Protein AF-A0A218U7R8-F1 (afdb_monomer)

Foldseek 3Di:
DVVVVVVVVVVVVVPDDDPPPLVFADPLRVVVVPVPDDLVVLVVSLVVCQVVQLVLLCLVQQLNAEAPEEAEAASHEQPGDQCSLLNYAEYAAAYHAESAQHAEHNNQNHAEQAHPYADVRAARYAHYHQHRPVDPGGYAYDNPQNHQAYNGGAHYHDHRVRHQDDDCDAPPPGRDFRDPRHHPPDDDDPRPRQAPDDPCAPSEFCHHDPQRHDDPQAPSYAVGNAQLRHSAGPAADEPSGHDNDFDFQWDQDPVVRDTDGDPRQFADDPRYTHPAADLLFEDERRYTHLAEDLQWDFDADPSGTYTDGDPDHDQDEAEEAPDPDPHNAAAQVCLVSLANHQEYRAEHEHHPCRQCHDVVVPTHHHDLVSLLSLLNYAEYSAAYAAAEHDQPDQEPLSQLNHAEQSNPYAPRSFARYHHEQYARHQEHNNNNHQAYEGTEHYHAHHANHDDPVVDPVVRRYPDPDDYHHDHYHDHVNNVPDDDWEDDPNDTDDDDPVDDDDPPDDDHDDDPPVPPPPDDDDDDDDDDDDD

Mean predicted aligned error: 15.22 Å

Secondary structure (DSSP, 8-state):
-HHHHHHHHHHHHTTS-TTSSGGGS-HHHHHHHHTTS-HHHHHHHHHHHHHHHHHHHHHHHTT-SEESS-EEEES--TT---GGGGG--EESS-EEEES---SB---TT--EE--SS-BTTTEEEEEE--B-TTSS-B--B---TT--EE-SSEEEEE--TT--B-----GGG-S------B-TTS-------S----TTSSS-BSSSSTT-BPPTTEEEEESSSSTTSEEEESSEEETTEEESSPPPSEEEETTTTEEEE-TT--EEETTEEESS--TTSEEETTEEESS--TTEEEEEETTEEEEEE-SSSPP-EEE-BSTTSS-SS--TTTGGGGTT-SEEESBEEE-HHHHS-BGGGTBPPP-GGGGGGGGG--EESS-EEES---TT--S-GGGTT--EE--SS-BTTTEEEEEE--SS------TT--EE-SSEEEEE--TT---GGGS-HHHHBSS-PPEEEESSS-HHHHTTS---EEETTEEE--STT---STTS------TTSSTTS--S----------

InterPro domains:
  IPR000494 Receptor L-domain [PF01030] (63-169)
  IPR000494 Receptor L-domain [PF01030] (340-459)
  IPR006211 Furin-like cysteine-rich domain [PF00757] (190-319)
  IPR006212 Furin-like repeat [SM00261] (210-252)
  IPR006212 Furin-like repeat [cd00064] (213-253)
  IPR009030 Growth factor receptor cysteine-rich domain superfamily [SSF57184] (183-315)
  IPR036941 Receptor L-domain superfamily [G3DSA:3.80.20.20] (44-203)
  IPR036941 Receptor L-domain superfamily [G3DSA:3.80.20.20] (315-479)
  IPR047113 Proliferation-associated protein 2G4/ARX1 [PTHR10804] (138-508)

Structure (mmCIF, N/CA/C/O backbone):
data_AF-A0A218U7R8-F1
#
_entry.id   AF-A0A218U7R8-F1
#
loop_
_atom_site.group_PDB
_atom_site.id
_atom_site.type_symbol
_atom_site.label_atom_id
_atom_site.label_alt_id
_atom_site.label_comp_id
_atom_site.label_asym_id
_atom_site.label_entity_id
_atom_site.label_seq_id
_atom_site.pdbx_PDB_ins_code
_atom_site.Cartn_x
_atom_site.Cartn_y
_atom_site.Cartn_z
_atom_site.occupancy
_atom_site.B_iso_or_equiv
_atom_site.auth_seq_id
_atom_site.auth_comp_id
_atom_site.auth_asym_id
_atom_site.auth_atom_id
_atom_site.pdbx_PDB_model_num
ATOM 1 N N . MET A 1 1 ? 28.233 23.460 21.562 1.00 28.41 1 MET A N 1
ATOM 2 C CA . MET A 1 1 ? 27.127 23.455 22.549 1.00 28.41 1 MET A CA 1
ATOM 3 C C . MET A 1 1 ? 26.125 22.316 22.324 1.00 28.41 1 MET A C 1
ATOM 5 O O . MET A 1 1 ? 25.733 21.719 23.308 1.00 28.41 1 MET A O 1
ATOM 9 N N . ALA A 1 2 ? 25.787 21.929 21.083 1.00 29.02 2 ALA A N 1
ATOM 10 C CA . ALA A 1 2 ? 24.915 20.772 20.791 1.00 29.02 2 ALA A CA 1
ATOM 11 C C . ALA A 1 2 ? 25.568 19.374 20.964 1.00 29.02 2 ALA A C 1
ATOM 13 O O . ALA A 1 2 ? 24.870 18.371 21.038 1.00 29.02 2 ALA A O 1
ATOM 14 N N . LEU A 1 3 ? 26.904 19.296 21.048 1.00 24.17 3 LEU A N 1
ATOM 15 C CA . LEU A 1 3 ? 27.635 18.028 21.206 1.00 24.17 3 LEU A CA 1
ATOM 16 C C . LEU A 1 3 ? 27.718 17.547 22.669 1.00 24.17 3 LEU A C 1
ATOM 18 O O . LEU A 1 3 ? 27.860 16.358 22.921 1.00 24.17 3 LEU A O 1
ATOM 22 N N . VAL A 1 4 ? 27.616 18.467 23.637 1.00 24.92 4 VAL A N 1
ATOM 23 C CA . VAL A 1 4 ? 27.762 18.162 25.075 1.00 24.92 4 VAL A CA 1
ATOM 24 C C . VAL A 1 4 ? 26.447 17.632 25.663 1.00 24.92 4 VAL A C 1
ATOM 26 O O . VAL A 1 4 ? 26.456 16.804 26.567 1.00 24.92 4 VAL A O 1
ATOM 29 N N . THR A 1 5 ? 25.305 18.013 25.088 1.00 29.33 5 THR A N 1
ATOM 30 C CA . THR A 1 5 ? 23.970 17.542 25.490 1.00 29.33 5 THR A CA 1
ATOM 31 C C . THR A 1 5 ? 23.652 16.123 25.005 1.00 29.33 5 THR A C 1
ATOM 33 O O . THR A 1 5 ? 22.882 15.423 25.658 1.00 29.33 5 THR A O 1
ATOM 36 N N . LEU A 1 6 ? 24.288 15.649 23.923 1.00 29.16 6 LEU A N 1
ATOM 37 C CA . LEU A 1 6 ? 24.139 14.267 23.440 1.00 29.16 6 LEU A CA 1
ATOM 38 C C . LEU A 1 6 ? 24.766 13.248 24.414 1.00 29.16 6 LEU A C 1
ATOM 40 O O . LEU A 1 6 ? 24.244 12.151 24.595 1.00 29.16 6 LEU A O 1
ATOM 44 N N . VAL A 1 7 ? 25.850 13.637 25.095 1.00 27.05 7 VAL A N 1
ATOM 45 C CA . VAL A 1 7 ? 26.549 12.799 26.086 1.00 27.05 7 VAL A CA 1
ATOM 46 C C . VAL A 1 7 ? 25.705 12.602 27.355 1.00 27.05 7 VAL A C 1
ATOM 48 O O . VAL A 1 7 ? 25.739 11.531 27.956 1.00 27.05 7 VAL A O 1
ATOM 51 N N . ALA A 1 8 ? 24.870 13.581 27.722 1.00 25.38 8 ALA A N 1
ATOM 52 C CA . ALA A 1 8 ? 23.974 13.473 28.876 1.00 25.38 8 ALA A CA 1
ATOM 53 C C . ALA A 1 8 ? 22.830 12.460 28.656 1.00 25.38 8 ALA A C 1
ATOM 55 O O . ALA A 1 8 ? 22.421 11.780 29.596 1.00 25.38 8 ALA A O 1
ATOM 56 N N . ILE A 1 9 ? 22.363 12.292 27.411 1.00 32.81 9 ILE A N 1
ATOM 57 C CA . ILE A 1 9 ? 21.369 11.264 27.050 1.00 32.81 9 ILE A CA 1
ATOM 58 C C . ILE A 1 9 ? 21.999 9.864 27.114 1.00 32.81 9 ILE A C 1
ATOM 60 O O . ILE A 1 9 ? 21.380 8.932 27.623 1.00 32.81 9 ILE A O 1
ATOM 64 N N . VAL A 1 10 ? 23.259 9.717 26.686 1.00 31.06 10 VAL A N 1
ATOM 65 C CA . VAL A 1 10 ? 23.996 8.441 26.769 1.00 31.06 10 VAL A CA 1
ATOM 66 C C . VAL A 1 10 ? 24.215 8.003 28.226 1.00 31.06 10 VAL A C 1
ATOM 68 O O . VAL A 1 10 ? 24.141 6.811 28.516 1.00 31.06 10 VAL A O 1
ATOM 71 N N . ALA A 1 11 ? 24.401 8.944 29.158 1.00 25.91 11 ALA A N 1
ATOM 72 C CA . ALA A 1 11 ? 24.566 8.631 30.579 1.00 25.91 11 ALA A CA 1
ATOM 73 C C . ALA A 1 11 ? 23.261 8.184 31.274 1.00 25.91 11 ALA A C 1
ATOM 75 O O . ALA A 1 11 ? 23.315 7.369 32.193 1.00 25.91 11 ALA A O 1
ATOM 76 N N . LEU A 1 12 ? 22.087 8.656 30.830 1.00 28.52 12 LEU A N 1
ATOM 77 C CA . LEU A 1 12 ? 20.796 8.276 31.430 1.00 28.52 12 LEU A CA 1
ATOM 78 C C . LEU A 1 12 ? 20.218 6.962 30.876 1.00 28.52 12 LEU A C 1
ATOM 80 O O . LEU A 1 12 ? 19.482 6.266 31.575 1.00 28.52 12 LEU A O 1
ATOM 84 N N . VAL A 1 13 ? 20.575 6.584 29.645 1.00 33.19 13 VAL A N 1
ATOM 85 C CA . VAL A 1 13 ? 20.113 5.335 29.004 1.00 33.19 13 VAL A CA 1
ATOM 86 C C . VAL A 1 13 ? 20.808 4.088 29.581 1.00 33.19 13 VAL A C 1
ATOM 88 O O . VAL A 1 13 ? 20.312 2.976 29.423 1.00 33.19 13 VAL A O 1
ATOM 91 N N . ALA A 1 14 ? 21.902 4.251 30.332 1.00 29.95 14 ALA A N 1
ATOM 92 C CA . ALA A 1 14 ? 22.650 3.145 30.931 1.00 29.95 14 ALA A CA 1
ATOM 93 C C . ALA A 1 14 ? 21.928 2.411 32.088 1.00 29.95 14 ALA A C 1
ATOM 95 O O . ALA A 1 14 ? 22.425 1.382 32.538 1.00 29.95 14 ALA A O 1
ATOM 96 N N . VAL A 1 15 ? 20.775 2.897 32.579 1.00 30.59 15 VAL A N 1
ATOM 97 C CA . VAL A 1 15 ? 20.162 2.385 33.829 1.00 30.59 15 VAL A CA 1
ATOM 98 C C . VAL A 1 15 ? 18.805 1.682 33.642 1.00 30.59 15 VAL A C 1
ATOM 100 O O . VAL A 1 15 ? 18.297 1.089 34.590 1.00 30.59 15 VAL A O 1
ATOM 103 N N . VAL A 1 16 ? 18.214 1.633 32.442 1.00 28.81 16 VAL A N 1
ATOM 104 C CA . VAL A 1 16 ? 16.897 0.982 32.260 1.00 28.81 16 VAL A CA 1
ATOM 105 C C . VAL A 1 16 ? 16.984 -0.210 31.307 1.00 28.81 16 VAL A C 1
ATOM 107 O O . VAL A 1 16 ? 17.427 -0.092 30.170 1.00 28.81 16 VAL A O 1
ATOM 110 N N . ALA A 1 17 ? 16.565 -1.375 31.810 1.00 28.08 17 ALA A N 1
ATOM 111 C CA . ALA A 1 17 ? 16.658 -2.690 31.179 1.00 28.08 17 ALA A CA 1
ATOM 112 C C . ALA A 1 17 ? 16.299 -2.703 29.668 1.00 28.08 17 ALA A C 1
ATOM 114 O O . ALA A 1 17 ? 15.251 -2.186 29.272 1.00 28.08 17 ALA A O 1
ATOM 115 N N . PRO A 1 18 ? 17.103 -3.370 28.813 1.00 34.41 18 PRO A N 1
ATOM 116 C CA . PRO A 1 18 ? 17.096 -3.159 27.359 1.00 34.41 18 PRO A CA 1
ATOM 117 C C . PRO A 1 18 ? 15.934 -3.824 26.596 1.00 34.41 18 PRO A C 1
ATOM 119 O O . PRO A 1 18 ? 15.852 -3.716 25.377 1.00 34.41 18 PRO A O 1
ATOM 122 N N . VAL A 1 19 ? 15.014 -4.515 27.271 1.00 31.47 19 VAL A N 1
ATOM 123 C CA . VAL A 1 19 ? 14.038 -5.397 26.602 1.00 31.47 19 VAL A CA 1
ATOM 124 C C . VAL A 1 19 ? 12.761 -4.659 26.159 1.00 31.47 19 VAL A C 1
ATOM 126 O O . VAL A 1 19 ? 12.052 -5.121 25.269 1.00 31.47 19 VAL A O 1
ATOM 129 N N . ALA A 1 20 ? 12.453 -3.484 26.720 1.00 27.33 20 ALA A N 1
ATOM 130 C CA . ALA A 1 20 ? 11.138 -2.860 26.521 1.00 27.33 20 ALA A CA 1
ATOM 131 C C . ALA A 1 20 ? 11.057 -1.811 25.392 1.00 27.33 20 ALA A C 1
ATOM 133 O O . ALA A 1 20 ? 9.957 -1.588 24.875 1.00 27.33 20 ALA A O 1
ATOM 134 N N . LEU A 1 21 ? 12.174 -1.199 24.977 1.00 31.30 21 LEU A N 1
ATOM 135 C CA . LEU A 1 21 ? 12.155 0.004 24.126 1.00 31.30 21 LEU A CA 1
ATOM 136 C C . LEU A 1 21 ? 12.174 -0.278 22.610 1.00 31.30 21 LEU A C 1
ATOM 138 O O . LEU A 1 21 ? 11.690 0.526 21.821 1.00 31.30 21 LEU A O 1
ATOM 142 N N . VAL A 1 22 ? 12.676 -1.440 22.183 1.00 34.38 22 VAL A N 1
ATOM 143 C CA . VAL A 1 22 ? 13.014 -1.691 20.765 1.00 34.38 22 VAL A CA 1
ATOM 144 C C . VAL A 1 22 ? 11.792 -1.995 19.879 1.00 34.38 22 VAL A C 1
ATOM 146 O O . VAL A 1 22 ? 11.849 -1.833 18.666 1.00 34.38 22 VAL A O 1
ATOM 149 N N . ALA A 1 23 ? 10.643 -2.355 20.461 1.00 32.03 23 ALA A N 1
ATOM 150 C CA . ALA A 1 23 ? 9.423 -2.638 19.690 1.00 32.03 23 ALA A CA 1
ATOM 151 C C . ALA A 1 23 ? 8.603 -1.386 19.297 1.00 32.03 23 ALA A C 1
ATOM 153 O O . ALA A 1 23 ? 7.633 -1.521 18.558 1.00 32.03 23 ALA A O 1
ATOM 154 N N . MET A 1 24 ? 8.962 -0.198 19.802 1.00 33.69 24 MET A N 1
ATOM 155 C CA . MET A 1 24 ? 8.173 1.045 19.673 1.00 33.69 24 MET A CA 1
ATOM 156 C C . MET A 1 24 ? 8.685 1.995 18.575 1.00 33.69 24 MET A C 1
ATOM 158 O O . MET A 1 24 ? 8.105 3.054 18.350 1.00 33.69 24 MET A O 1
ATOM 162 N N . VAL A 1 25 ? 9.795 1.660 17.913 1.00 33.62 25 VAL A N 1
ATOM 163 C CA . VAL A 1 25 ? 10.470 2.553 16.964 1.00 33.62 25 VAL A CA 1
ATOM 164 C C . VAL A 1 25 ? 10.178 2.062 15.546 1.00 33.62 25 VAL A C 1
ATOM 166 O O . VAL A 1 25 ? 10.531 0.939 15.190 1.00 33.62 25 VAL A O 1
ATOM 169 N N . ALA A 1 26 ? 9.497 2.881 14.740 1.00 34.12 26 ALA A N 1
ATOM 170 C CA . ALA A 1 26 ? 9.313 2.610 13.316 1.00 34.12 26 ALA A CA 1
ATOM 171 C C . ALA A 1 26 ? 10.685 2.405 12.630 1.00 34.12 26 ALA A C 1
ATOM 173 O O . ALA A 1 26 ? 11.670 3.012 13.059 1.00 34.12 26 ALA A O 1
ATOM 174 N N . PRO A 1 27 ? 10.783 1.617 11.542 1.00 38.62 27 PRO A N 1
ATOM 175 C CA . PRO A 1 27 ? 12.051 1.405 10.830 1.00 38.62 27 PRO A CA 1
ATOM 176 C C . PRO A 1 27 ? 12.749 2.729 10.472 1.00 38.62 27 PRO A C 1
ATOM 178 O O . PRO A 1 27 ? 13.964 2.858 10.601 1.00 38.62 27 PRO A O 1
ATOM 181 N N . VAL A 1 28 ? 11.948 3.745 10.129 1.00 35.50 28 VAL A N 1
ATOM 182 C CA . VAL A 1 28 ? 12.368 5.112 9.790 1.00 35.50 28 VAL A CA 1
ATOM 183 C C . VAL A 1 28 ? 13.050 5.831 10.962 1.00 35.50 28 VAL A C 1
ATOM 185 O O . VAL A 1 28 ? 14.086 6.467 10.779 1.00 35.50 28 VAL A O 1
ATOM 188 N N . THR A 1 29 ? 12.516 5.720 12.183 1.00 34.72 29 THR A N 1
ATOM 189 C CA . THR A 1 29 ? 13.127 6.330 13.374 1.00 34.72 29 THR A CA 1
ATOM 190 C C . THR A 1 29 ? 14.331 5.537 13.873 1.00 34.72 29 THR A C 1
ATOM 192 O O . THR A 1 29 ? 15.239 6.130 14.451 1.00 34.72 29 THR A O 1
ATOM 195 N N . LEU A 1 30 ? 14.399 4.232 13.590 1.00 40.81 30 LEU A N 1
ATOM 196 C CA . LEU A 1 30 ? 15.534 3.387 13.953 1.00 40.81 30 LEU A CA 1
ATOM 197 C C . LEU A 1 30 ? 16.780 3.720 13.116 1.00 40.81 30 LEU A C 1
ATOM 199 O O . LEU A 1 30 ? 17.862 3.847 13.677 1.00 40.81 30 LEU A O 1
ATOM 203 N N . VAL A 1 31 ? 16.637 3.946 11.803 1.00 36.75 31 VAL A N 1
ATOM 204 C CA . VAL A 1 31 ? 17.764 4.336 10.929 1.00 36.75 31 VAL A CA 1
ATOM 205 C C . VAL A 1 31 ? 18.357 5.691 11.341 1.00 36.75 31 VAL A C 1
ATOM 207 O O . VAL A 1 31 ? 19.580 5.829 11.409 1.00 36.75 31 VAL A O 1
ATOM 210 N N . ALA A 1 32 ? 17.507 6.662 11.692 1.00 33.00 32 ALA A N 1
ATOM 211 C CA . ALA A 1 32 ? 17.936 7.975 12.174 1.00 33.00 32 ALA A CA 1
ATOM 212 C C . ALA A 1 32 ? 18.574 7.925 13.576 1.00 33.00 32 ALA A C 1
ATOM 214 O O . ALA A 1 32 ? 19.590 8.583 13.801 1.00 33.00 32 ALA A O 1
ATOM 215 N N . LEU A 1 33 ? 18.028 7.124 14.505 1.00 36.53 33 LEU A N 1
ATOM 216 C CA . LEU A 1 33 ? 18.613 6.943 15.842 1.00 36.53 33 LEU A CA 1
ATOM 217 C C . LEU A 1 33 ? 20.013 6.335 15.757 1.00 36.53 33 LEU A C 1
ATOM 219 O O . LEU A 1 33 ? 20.919 6.753 16.467 1.00 36.53 33 LEU A O 1
ATOM 223 N N . VAL A 1 34 ? 20.185 5.336 14.897 1.00 39.12 34 VAL A N 1
ATOM 224 C CA . VAL A 1 34 ? 21.360 4.467 14.867 1.00 39.12 34 VAL A CA 1
ATOM 225 C C . VAL A 1 34 ? 22.578 5.107 14.189 1.00 39.12 34 VAL A C 1
ATOM 227 O O . VAL A 1 34 ? 23.711 4.772 14.536 1.00 39.12 34 VAL A O 1
ATOM 230 N N . ALA A 1 35 ? 22.386 6.086 13.300 1.00 33.72 35 ALA A N 1
ATOM 231 C CA . ALA A 1 35 ? 23.487 6.865 12.724 1.00 33.72 35 ALA A CA 1
ATOM 232 C C . ALA A 1 35 ? 24.314 7.639 13.781 1.00 33.72 35 ALA A C 1
ATOM 234 O O . ALA A 1 35 ? 25.419 8.088 13.477 1.00 33.72 35 ALA A O 1
ATOM 235 N N . ALA A 1 36 ? 23.803 7.761 15.014 1.00 33.06 36 ALA A N 1
ATOM 236 C CA . ALA A 1 36 ? 24.448 8.414 16.152 1.00 33.06 36 ALA A CA 1
ATOM 237 C C . ALA A 1 36 ? 24.990 7.438 17.226 1.00 33.06 36 ALA A C 1
ATOM 239 O O . ALA A 1 36 ? 25.420 7.884 18.290 1.00 33.06 36 ALA A O 1
ATOM 240 N N . VAL A 1 37 ? 24.963 6.119 16.990 1.00 37.09 37 VAL A N 1
ATOM 241 C CA . VAL A 1 37 ? 25.212 5.095 18.024 1.00 37.09 37 VAL A CA 1
ATOM 242 C C . VAL A 1 37 ? 26.555 4.386 17.815 1.00 37.09 37 VAL A C 1
ATOM 244 O O . VAL A 1 37 ? 26.944 4.066 16.694 1.00 37.09 37 VAL A O 1
ATOM 247 N N . ALA A 1 38 ? 27.277 4.128 18.911 1.00 37.72 38 ALA A N 1
ATOM 248 C CA . ALA A 1 38 ? 28.538 3.388 18.900 1.00 37.72 38 ALA A CA 1
ATOM 249 C C . ALA A 1 38 ? 28.373 1.964 18.304 1.00 37.72 38 ALA A C 1
ATOM 251 O O . ALA A 1 38 ? 27.324 1.336 18.461 1.00 37.72 38 ALA A O 1
ATOM 252 N N . PRO A 1 39 ? 29.409 1.396 17.659 1.00 36.69 39 PRO A N 1
ATOM 253 C CA . PRO A 1 39 ? 29.308 0.123 16.933 1.00 36.69 39 PRO A CA 1
ATOM 254 C C . PRO A 1 39 ? 28.874 -1.079 17.794 1.00 36.69 39 PRO A C 1
ATOM 256 O O . PRO A 1 39 ? 28.265 -2.012 17.280 1.00 36.69 39 PRO A O 1
ATOM 259 N N . VAL A 1 40 ? 29.125 -1.058 19.107 1.00 34.06 40 VAL A N 1
ATOM 260 C CA . VAL A 1 40 ? 28.752 -2.141 20.041 1.00 34.06 40 VAL A CA 1
ATOM 261 C C . VAL A 1 40 ? 27.238 -2.193 20.293 1.00 34.06 40 VAL A C 1
ATOM 263 O O . VAL A 1 40 ? 26.648 -3.271 20.356 1.00 34.06 40 VAL A O 1
ATOM 266 N N . THR A 1 41 ? 26.583 -1.037 20.389 1.00 35.94 41 THR A N 1
ATOM 267 C CA . THR A 1 41 ? 25.141 -0.923 20.645 1.00 35.94 41 THR A CA 1
ATOM 268 C C . THR A 1 41 ? 24.307 -1.231 19.400 1.00 35.94 41 THR A C 1
ATOM 270 O O . THR A 1 41 ? 23.222 -1.794 19.523 1.00 35.94 41 THR A O 1
ATOM 273 N N . LEU A 1 42 ? 24.843 -0.980 18.200 1.00 38.38 42 LEU A N 1
ATOM 274 C CA . LEU A 1 42 ? 24.255 -1.427 16.931 1.00 38.38 42 LEU A CA 1
ATOM 275 C C . LEU A 1 42 ? 24.150 -2.962 16.856 1.00 38.38 42 LEU A C 1
ATOM 277 O O . LEU A 1 42 ? 23.095 -3.505 16.534 1.00 38.38 42 LEU A O 1
ATOM 281 N N . VAL A 1 43 ? 25.239 -3.663 17.187 1.00 38.72 43 VAL A N 1
ATOM 282 C CA . VAL A 1 43 ? 25.335 -5.131 17.098 1.00 38.72 43 VAL A CA 1
ATOM 283 C C . VAL A 1 43 ? 24.358 -5.822 18.056 1.00 38.72 43 VAL A C 1
ATOM 285 O O . VAL A 1 43 ? 23.715 -6.799 17.677 1.00 38.72 43 VAL A O 1
ATOM 288 N N . ALA A 1 44 ? 24.184 -5.289 19.268 1.00 36.47 44 ALA A N 1
ATOM 289 C CA . ALA A 1 44 ? 23.230 -5.820 20.243 1.00 36.47 44 ALA A CA 1
ATOM 290 C C . ALA A 1 44 ? 21.761 -5.664 19.796 1.00 36.47 44 ALA A C 1
ATOM 292 O O . ALA A 1 44 ? 20.957 -6.576 19.995 1.00 36.47 44 ALA A O 1
ATOM 293 N N . VAL A 1 45 ? 21.409 -4.542 19.154 1.00 37.28 45 VAL A N 1
ATOM 294 C CA . VAL A 1 45 ? 20.053 -4.301 18.624 1.00 37.28 45 VAL A CA 1
ATOM 295 C C . VAL A 1 45 ? 19.753 -5.217 17.434 1.00 37.28 45 VAL A C 1
ATOM 297 O O . VAL A 1 45 ? 18.674 -5.808 17.382 1.00 37.28 45 VAL A O 1
ATOM 300 N N . VAL A 1 46 ? 20.713 -5.403 16.517 1.00 38.81 46 VAL A N 1
ATOM 301 C CA . VAL A 1 46 ? 20.585 -6.348 15.392 1.00 38.81 46 VAL A CA 1
ATOM 302 C C . VAL A 1 46 ? 20.370 -7.771 15.919 1.00 38.81 46 VAL A C 1
ATOM 304 O O . VAL A 1 46 ? 19.416 -8.430 15.514 1.00 38.81 46 VAL A O 1
ATOM 307 N N . ALA A 1 47 ? 21.183 -8.228 16.877 1.00 44.09 47 ALA A N 1
ATOM 308 C CA . ALA A 1 47 ? 21.097 -9.586 17.420 1.00 44.09 47 ALA A CA 1
ATOM 309 C C . ALA A 1 47 ? 19.758 -9.890 18.127 1.00 44.09 47 ALA A C 1
ATOM 311 O O . ALA A 1 47 ? 19.256 -11.009 18.035 1.00 44.09 47 ALA A O 1
ATOM 312 N N . ALA A 1 48 ? 19.151 -8.906 18.800 1.00 43.38 48 ALA A N 1
ATOM 313 C CA . ALA A 1 48 ? 17.877 -9.085 19.503 1.00 43.38 48 ALA A CA 1
ATOM 314 C C . ALA A 1 48 ? 16.642 -9.059 18.574 1.00 43.38 48 ALA A C 1
ATOM 316 O O . ALA A 1 48 ? 15.623 -9.678 18.886 1.00 43.38 48 ALA A O 1
ATOM 317 N N . VAL A 1 49 ? 16.708 -8.348 17.441 1.00 47.84 49 VAL A N 1
ATOM 318 C CA . VAL A 1 49 ? 15.557 -8.109 16.541 1.00 47.84 49 VAL A CA 1
ATOM 319 C C . VAL A 1 49 ? 15.585 -8.996 15.289 1.00 47.84 49 VAL A C 1
ATOM 321 O O . VAL A 1 49 ? 14.520 -9.350 14.767 1.00 47.84 49 VAL A O 1
ATOM 324 N N . ALA A 1 50 ? 16.772 -9.403 14.827 1.00 52.47 50 ALA A N 1
ATOM 325 C CA . ALA A 1 50 ? 16.975 -10.107 13.558 1.00 52.47 50 ALA A CA 1
ATOM 326 C C . ALA A 1 50 ? 16.111 -11.372 13.364 1.00 52.47 50 ALA A C 1
ATOM 328 O O . ALA A 1 50 ? 15.497 -11.495 12.299 1.00 52.47 50 ALA A O 1
ATOM 329 N N . PRO A 1 51 ? 15.952 -12.283 14.352 1.00 56.75 51 PRO A N 1
ATOM 330 C CA . PRO A 1 51 ? 15.161 -13.502 14.148 1.00 56.75 51 PRO A CA 1
ATOM 331 C C . PRO A 1 51 ? 13.678 -13.203 13.890 1.00 56.75 51 PRO A C 1
ATOM 333 O O . PRO A 1 51 ? 13.035 -13.804 13.027 1.00 56.75 51 PRO A O 1
ATOM 336 N N . HIS A 1 52 ? 13.122 -12.230 14.615 1.00 61.56 52 HIS A N 1
ATOM 337 C CA . HIS A 1 52 ? 11.729 -11.825 14.456 1.00 61.56 52 HIS A CA 1
ATOM 338 C C . HIS A 1 52 ? 11.502 -11.020 13.172 1.00 61.56 52 HIS A C 1
ATOM 340 O O . HIS A 1 52 ? 10.417 -11.105 12.586 1.00 61.56 52 HIS A O 1
ATOM 346 N N . GLN A 1 53 ? 12.494 -10.244 12.737 1.00 64.94 53 GLN A N 1
ATOM 347 C CA . GLN A 1 53 ? 12.427 -9.476 11.497 1.00 64.94 53 GLN A CA 1
ATOM 348 C C . GLN A 1 53 ? 12.489 -10.383 10.263 1.00 64.94 53 GLN A C 1
ATOM 350 O O . GLN A 1 53 ? 11.676 -10.229 9.353 1.00 64.94 53 GLN A O 1
ATOM 355 N N . TYR A 1 54 ? 13.347 -11.405 10.271 1.00 76.69 54 TYR A N 1
ATOM 356 C CA . TYR A 1 54 ? 13.403 -12.397 9.198 1.00 76.69 54 TYR A CA 1
ATOM 357 C C . TYR A 1 54 ? 12.078 -13.154 9.019 1.00 76.69 54 TYR A C 1
ATOM 359 O O . TYR A 1 54 ? 11.535 -13.200 7.917 1.00 76.69 54 TYR A O 1
ATOM 367 N N . GLN A 1 55 ? 11.501 -13.686 10.105 1.00 73.00 55 GLN A N 1
ATOM 368 C CA . GLN A 1 55 ? 10.224 -14.419 10.049 1.00 73.00 55 GLN A CA 1
ATOM 369 C C . GLN A 1 55 ? 9.094 -13.583 9.436 1.00 73.00 55 GLN A C 1
ATOM 371 O O . GLN A 1 55 ? 8.205 -14.096 8.757 1.00 73.00 55 GLN A O 1
ATOM 376 N N . THR A 1 56 ? 9.134 -12.278 9.684 1.00 66.62 56 THR A N 1
ATOM 377 C CA . THR A 1 56 ? 8.190 -11.308 9.132 1.00 66.62 56 THR A CA 1
ATOM 378 C C . THR A 1 56 ? 8.384 -11.140 7.641 1.00 66.62 56 THR A C 1
ATOM 380 O O . THR A 1 56 ? 7.424 -11.270 6.885 1.00 66.62 56 THR A O 1
ATOM 383 N N . LEU A 1 57 ? 9.627 -10.886 7.234 1.00 77.19 57 LEU A N 1
ATOM 384 C CA . LEU A 1 57 ? 10.007 -10.713 5.842 1.00 77.19 57 LEU A CA 1
ATOM 385 C C . LEU A 1 57 ? 9.616 -11.946 5.018 1.00 77.19 57 LEU A C 1
ATOM 387 O O . LEU A 1 57 ? 8.921 -11.816 4.012 1.00 77.19 57 LEU A O 1
ATOM 391 N N . HIS A 1 58 ? 9.966 -13.136 5.510 1.00 83.00 58 HIS A N 1
ATOM 392 C CA . HIS A 1 58 ? 9.604 -14.409 4.894 1.00 83.00 58 HIS A CA 1
ATOM 393 C C . HIS A 1 58 ? 8.087 -14.545 4.757 1.00 83.00 58 HIS A C 1
ATOM 395 O O . HIS A 1 58 ? 7.572 -14.824 3.682 1.00 83.00 58 HIS A O 1
ATOM 401 N N . LYS A 1 59 ? 7.326 -14.299 5.824 1.00 71.75 59 LYS A N 1
ATOM 402 C CA . LYS A 1 59 ? 5.869 -14.461 5.784 1.00 71.75 59 LYS A CA 1
ATOM 403 C C . LYS A 1 59 ? 5.162 -13.489 4.836 1.00 71.75 59 LYS A C 1
ATOM 405 O O . LYS A 1 59 ? 4.120 -13.845 4.296 1.00 71.75 59 LYS A O 1
ATOM 410 N N . MET A 1 60 ? 5.689 -12.277 4.669 1.00 68.00 60 MET A N 1
ATOM 411 C CA . MET A 1 60 ? 5.085 -11.266 3.796 1.00 68.00 60 MET A CA 1
ATOM 412 C C . MET A 1 60 ? 5.404 -11.493 2.320 1.00 68.00 60 MET A C 1
ATOM 414 O O . MET A 1 60 ? 4.543 -11.243 1.481 1.00 68.00 60 MET A O 1
ATOM 418 N N . TYR A 1 61 ? 6.618 -11.948 2.004 1.00 83.25 61 TYR A N 1
ATOM 419 C CA . TYR A 1 61 ? 7.116 -11.976 0.626 1.00 83.25 61 TYR A CA 1
ATOM 420 C C . TYR A 1 61 ? 7.332 -13.377 0.053 1.00 83.25 61 TYR A C 1
ATOM 422 O O . TYR A 1 61 ? 7.730 -13.499 -1.103 1.00 83.25 61 TYR A O 1
ATOM 430 N N . ASN A 1 62 ? 7.067 -14.438 0.816 1.00 83.69 62 ASN A N 1
ATOM 431 C CA . ASN A 1 62 ? 7.131 -15.792 0.279 1.00 83.69 62 ASN A CA 1
ATOM 432 C C . ASN A 1 62 ? 6.112 -15.976 -0.860 1.00 83.69 62 ASN A C 1
ATOM 434 O O . ASN A 1 62 ? 4.924 -15.707 -0.677 1.00 83.69 62 ASN A O 1
ATOM 438 N N . ASN A 1 63 ? 6.585 -16.450 -2.017 1.00 83.81 63 ASN A N 1
ATOM 439 C CA . ASN A 1 63 ? 5.818 -16.582 -3.264 1.00 83.81 63 ASN A CA 1
ATOM 440 C C . ASN A 1 63 ? 5.169 -15.271 -3.753 1.00 83.81 63 ASN A C 1
ATOM 442 O O . ASN A 1 63 ? 4.066 -15.285 -4.302 1.00 83.81 63 ASN A O 1
ATOM 446 N N . CYS A 1 64 ? 5.837 -14.134 -3.548 1.00 84.94 64 CYS A N 1
ATOM 447 C CA . CYS A 1 64 ? 5.362 -12.826 -3.991 1.00 84.94 64 CYS A CA 1
ATOM 448 C C . CYS A 1 64 ? 6.067 -12.388 -5.283 1.00 84.94 64 CYS A C 1
ATOM 450 O O . CYS A 1 64 ? 7.282 -12.227 -5.301 1.00 84.94 64 CYS A O 1
ATOM 452 N N . GLU A 1 65 ? 5.309 -12.133 -6.355 1.00 86.06 65 GLU A N 1
ATOM 453 C CA . GLU A 1 65 ? 5.877 -11.605 -7.607 1.00 86.06 65 GLU A CA 1
ATOM 454 C C . GLU A 1 65 ? 5.888 -10.069 -7.673 1.00 86.06 65 GLU A C 1
ATOM 456 O O . GLU A 1 65 ? 6.805 -9.481 -8.250 1.00 86.06 65 GLU A O 1
ATOM 461 N N . ILE A 1 66 ? 4.880 -9.406 -7.093 1.00 85.12 66 ILE A N 1
ATOM 462 C CA . ILE A 1 66 ? 4.698 -7.947 -7.162 1.00 85.12 66 ILE A CA 1
ATOM 463 C C . ILE A 1 66 ? 4.477 -7.393 -5.756 1.00 85.12 66 ILE A C 1
ATOM 465 O O . ILE A 1 66 ? 3.467 -7.680 -5.112 1.00 85.12 66 ILE A O 1
ATOM 469 N N . VAL A 1 67 ? 5.391 -6.537 -5.303 1.00 86.06 67 VAL A N 1
ATOM 470 C CA . VAL A 1 67 ? 5.270 -5.836 -4.021 1.00 86.06 67 VAL A CA 1
ATOM 471 C C . VAL A 1 67 ? 4.492 -4.537 -4.223 1.00 86.06 67 VAL A C 1
ATOM 473 O O . VAL A 1 67 ? 5.018 -3.552 -4.745 1.00 86.06 67 VAL A O 1
ATOM 476 N N . MET A 1 68 ? 3.234 -4.529 -3.776 1.00 75.88 68 MET A N 1
ATOM 477 C CA . MET A 1 68 ? 2.362 -3.347 -3.767 1.00 75.88 68 MET A CA 1
ATOM 478 C C . MET A 1 68 ? 2.654 -2.441 -2.564 1.00 75.88 68 MET A C 1
ATOM 480 O O . MET A 1 68 ? 1.895 -2.382 -1.596 1.00 75.88 68 MET A O 1
ATOM 484 N N . GLY A 1 69 ? 3.781 -1.742 -2.621 1.00 79.00 69 GLY A N 1
ATOM 485 C CA . GLY A 1 69 ? 4.282 -0.885 -1.555 1.00 79.00 69 GLY A CA 1
ATOM 486 C C . GLY A 1 69 ? 5.802 -0.847 -1.569 1.00 79.00 69 GLY A C 1
ATOM 487 O O . GLY A 1 69 ? 6.414 -0.884 -2.635 1.00 79.00 69 GLY A O 1
ATOM 488 N N . ASN A 1 70 ? 6.396 -0.783 -0.382 1.00 80.31 70 ASN A N 1
ATOM 489 C CA . ASN A 1 70 ? 7.839 -0.669 -0.208 1.00 80.31 70 ASN A CA 1
ATOM 490 C C . ASN A 1 70 ? 8.431 -2.022 0.201 1.00 80.31 70 ASN A C 1
ATOM 492 O O . ASN A 1 70 ? 7.814 -2.758 0.972 1.00 80.31 70 ASN A O 1
ATOM 496 N N . LEU A 1 71 ? 9.632 -2.336 -0.286 1.00 86.69 71 LEU A N 1
ATOM 497 C CA . LEU A 1 71 ? 10.394 -3.514 0.128 1.00 86.69 71 LEU A CA 1
ATOM 498 C C . LEU A 1 71 ? 11.499 -3.086 1.097 1.00 86.69 71 LEU A C 1
ATOM 500 O O . LEU A 1 71 ? 12.495 -2.490 0.693 1.00 86.69 71 LEU A O 1
ATOM 504 N N . GLU A 1 72 ? 11.326 -3.399 2.378 1.00 84.62 72 GLU A N 1
ATOM 505 C CA . GLU A 1 72 ? 12.263 -3.015 3.437 1.00 84.62 72 GLU A CA 1
ATOM 506 C C . GLU A 1 72 ? 12.996 -4.242 3.985 1.00 84.62 72 GLU A C 1
ATOM 508 O O . GLU A 1 72 ? 12.411 -5.092 4.660 1.00 84.62 72 GLU A O 1
ATOM 513 N N . ILE A 1 73 ? 14.291 -4.331 3.691 1.00 85.81 73 ILE A N 1
ATOM 514 C CA . ILE A 1 73 ? 15.189 -5.395 4.134 1.00 85.81 73 ILE A CA 1
ATOM 515 C C . ILE A 1 73 ? 16.169 -4.773 5.121 1.00 85.81 73 ILE A C 1
ATOM 517 O O . ILE A 1 73 ? 17.157 -4.138 4.743 1.00 85.81 73 ILE A O 1
ATOM 521 N N . VAL A 1 74 ? 15.856 -4.920 6.403 1.00 81.12 74 VAL A N 1
ATOM 522 C CA . VAL A 1 74 ? 16.611 -4.299 7.490 1.00 81.12 74 VAL A CA 1
ATOM 523 C C . VAL A 1 74 ? 16.937 -5.304 8.582 1.00 81.12 74 VAL A C 1
ATOM 525 O O . VAL A 1 74 ? 16.118 -6.178 8.870 1.00 81.12 74 VAL A O 1
ATOM 528 N N . LEU A 1 75 ? 18.103 -5.147 9.214 1.00 79.44 75 LEU A N 1
ATOM 529 C CA . LEU A 1 75 ? 18.542 -5.945 10.368 1.00 79.44 75 LEU A CA 1
ATOM 530 C C . LEU A 1 75 ? 18.521 -7.467 10.125 1.00 79.44 75 LEU A C 1
ATOM 532 O O . LEU A 1 75 ? 18.177 -8.233 11.025 1.00 79.44 75 LEU A O 1
ATOM 536 N N . ILE A 1 76 ? 18.858 -7.922 8.916 1.00 81.88 76 ILE A N 1
ATOM 537 C CA . ILE A 1 76 ? 18.920 -9.353 8.600 1.00 81.88 76 ILE A CA 1
ATOM 538 C C . ILE A 1 76 ? 20.321 -9.907 8.870 1.00 81.88 76 ILE A C 1
ATOM 540 O O . ILE A 1 76 ? 21.333 -9.371 8.402 1.00 81.88 76 ILE A O 1
ATOM 544 N N . ASP A 1 77 ? 20.349 -11.012 9.614 1.00 81.69 77 ASP A N 1
ATOM 545 C CA . ASP A 1 77 ? 21.565 -11.734 9.969 1.00 81.69 77 ASP A CA 1
ATOM 546 C C . ASP A 1 77 ? 22.102 -12.609 8.817 1.00 81.69 77 ASP A C 1
ATOM 548 O O . ASP A 1 77 ? 21.374 -12.998 7.905 1.00 81.69 77 ASP A O 1
ATOM 552 N N . HIS A 1 78 ? 23.390 -12.940 8.872 1.00 83.31 78 HIS A N 1
ATOM 553 C CA . HIS A 1 78 ? 24.121 -13.696 7.855 1.00 83.31 78 HIS A CA 1
ATOM 554 C C . HIS A 1 78 ? 23.685 -15.162 7.729 1.00 83.31 78 HIS A C 1
ATOM 556 O O . HIS A 1 78 ? 23.928 -15.780 6.697 1.00 83.31 78 HIS A O 1
ATOM 562 N N . THR A 1 79 ? 23.053 -15.712 8.767 1.00 83.50 79 THR A N 1
ATOM 563 C CA . THR A 1 79 ? 22.578 -17.105 8.826 1.00 83.50 79 THR A CA 1
ATOM 564 C C . THR A 1 79 ? 21.246 -17.340 8.111 1.00 83.50 79 THR A C 1
ATOM 566 O O . THR A 1 79 ? 20.829 -18.485 7.952 1.00 83.50 79 THR A O 1
ATOM 569 N N . GLN A 1 80 ? 20.548 -16.274 7.722 1.00 87.12 80 GLN A N 1
ATOM 570 C CA . GLN A 1 80 ? 19.166 -16.345 7.256 1.00 87.12 80 GLN A CA 1
ATOM 571 C C . GLN A 1 80 ? 19.070 -16.604 5.745 1.00 87.12 80 GLN A C 1
ATOM 573 O O . GLN A 1 80 ? 19.823 -16.021 4.964 1.00 87.12 80 GLN A O 1
ATOM 578 N N . ASP A 1 81 ? 18.105 -17.429 5.323 1.00 88.62 81 ASP A N 1
ATOM 579 C CA . ASP A 1 81 ? 17.889 -17.747 3.905 1.00 88.62 81 ASP A CA 1
ATOM 580 C C . ASP A 1 81 ? 16.893 -16.787 3.238 1.00 88.62 81 ASP A C 1
ATOM 582 O O . ASP A 1 81 ? 15.689 -16.827 3.467 1.00 88.62 81 ASP A O 1
ATOM 586 N N . LEU A 1 82 ? 17.389 -15.926 2.354 1.00 90.12 82 LEU A N 1
ATOM 587 C CA . LEU A 1 82 ? 16.565 -14.961 1.625 1.00 90.12 82 LEU A CA 1
ATOM 588 C C . LEU A 1 82 ? 16.061 -15.475 0.264 1.00 90.12 82 LEU A C 1
ATOM 590 O O . LEU A 1 82 ? 15.530 -14.683 -0.515 1.00 90.12 82 LEU A O 1
ATOM 594 N N . SER A 1 83 ? 16.208 -16.768 -0.047 1.00 90.69 83 SER A N 1
ATOM 595 C CA . SER A 1 83 ? 15.846 -17.374 -1.342 1.00 90.69 83 SER A CA 1
ATOM 596 C C . SER A 1 83 ? 14.418 -17.065 -1.811 1.00 90.69 83 SER A C 1
ATOM 598 O O . SER A 1 83 ? 14.197 -16.845 -3.001 1.00 90.69 83 SER A O 1
ATOM 600 N N . PHE A 1 84 ? 13.461 -16.940 -0.890 1.00 89.50 84 PHE A N 1
ATOM 601 C CA . PHE A 1 84 ? 12.068 -16.594 -1.192 1.00 89.50 84 PHE A CA 1
ATOM 602 C C . PHE A 1 84 ? 11.907 -15.251 -1.934 1.00 89.50 84 PHE A C 1
ATOM 604 O O . PHE A 1 84 ? 10.963 -15.087 -2.712 1.00 89.50 84 PHE A O 1
ATOM 611 N N . LEU A 1 85 ? 12.846 -14.309 -1.761 1.00 91.12 85 LEU A N 1
ATOM 612 C CA . LEU A 1 85 ? 12.839 -13.011 -2.449 1.00 91.12 85 LEU A CA 1
ATOM 613 C C . LEU A 1 85 ? 13.129 -13.122 -3.954 1.00 91.12 85 LEU A C 1
ATOM 615 O O . LEU A 1 85 ? 12.833 -12.185 -4.693 1.00 91.12 85 LEU A O 1
ATOM 619 N N . GLN A 1 86 ? 13.655 -14.255 -4.433 1.00 90.31 86 GLN A N 1
ATOM 620 C CA . GLN A 1 86 ? 13.935 -14.473 -5.858 1.00 90.31 86 GLN A CA 1
ATOM 621 C C . GLN A 1 86 ? 12.678 -14.406 -6.721 1.00 90.31 86 GLN A C 1
ATOM 623 O O . GLN A 1 86 ? 12.775 -14.171 -7.919 1.00 90.31 86 GLN A O 1
ATOM 628 N N . THR A 1 87 ? 11.500 -14.626 -6.141 1.00 89.81 87 THR A N 1
ATOM 629 C CA . THR A 1 87 ? 10.228 -14.585 -6.871 1.00 89.81 87 THR A CA 1
ATOM 630 C C . THR A 1 87 ? 9.802 -13.164 -7.248 1.00 89.81 87 THR A C 1
ATOM 632 O O . THR A 1 87 ? 9.064 -12.989 -8.218 1.00 89.81 87 THR A O 1
ATOM 635 N N . ILE A 1 88 ? 10.325 -12.147 -6.555 1.00 90.75 88 ILE A N 1
ATOM 636 C CA . ILE A 1 88 ? 9.932 -10.750 -6.740 1.00 90.75 88 ILE A CA 1
ATOM 637 C C . ILE A 1 88 ? 10.452 -10.225 -8.079 1.00 90.75 88 ILE A C 1
ATOM 639 O O . ILE A 1 88 ? 11.648 -10.272 -8.375 1.00 90.75 88 ILE A O 1
ATOM 643 N N . ARG A 1 89 ? 9.538 -9.665 -8.872 1.00 87.38 89 ARG A N 1
ATOM 644 C CA . ARG A 1 89 ? 9.799 -9.078 -10.193 1.00 87.38 89 ARG A CA 1
ATOM 645 C C . ARG A 1 89 ? 9.611 -7.571 -10.222 1.00 87.38 89 ARG A C 1
ATOM 647 O O . ARG A 1 89 ? 10.284 -6.890 -10.996 1.00 87.38 89 ARG A O 1
ATOM 654 N N . GLU A 1 90 ? 8.731 -7.044 -9.381 1.00 87.94 90 GLU A N 1
ATOM 655 C CA . GLU A 1 90 ? 8.380 -5.627 -9.383 1.00 87.94 90 GLU A CA 1
ATOM 656 C C . GLU A 1 90 ? 8.123 -5.104 -7.965 1.00 87.94 90 GLU A C 1
ATOM 658 O O . GLU A 1 90 ? 7.475 -5.770 -7.154 1.00 87.94 90 GLU A O 1
ATOM 663 N N . VAL A 1 91 ? 8.599 -3.887 -7.687 1.00 90.38 91 VAL A N 1
ATOM 664 C CA . VAL A 1 91 ? 8.271 -3.129 -6.470 1.00 90.38 91 VAL A CA 1
ATOM 665 C C . VAL A 1 91 ? 7.659 -1.791 -6.874 1.00 90.38 91 VAL A C 1
ATOM 667 O O . VAL A 1 91 ? 8.262 -1.028 -7.633 1.00 90.38 91 VAL A O 1
ATOM 670 N N . THR A 1 92 ? 6.455 -1.485 -6.384 1.00 85.81 92 THR A N 1
ATOM 671 C CA . THR A 1 92 ? 5.756 -0.253 -6.782 1.00 85.81 92 THR A CA 1
ATOM 672 C C . THR A 1 92 ? 6.284 0.990 -6.058 1.00 85.81 92 THR A C 1
ATOM 674 O O . THR A 1 92 ? 6.359 2.060 -6.651 1.00 85.81 92 THR A O 1
ATOM 677 N N . GLY A 1 93 ? 6.664 0.876 -4.787 1.00 85.19 93 GLY A N 1
ATOM 678 C CA . GLY A 1 93 ? 7.200 1.968 -3.973 1.00 85.19 93 GLY A CA 1
ATOM 679 C C . GLY A 1 93 ? 8.723 2.081 -4.060 1.00 85.19 93 GLY A C 1
ATOM 680 O O . GLY A 1 93 ? 9.276 2.118 -5.161 1.00 85.19 93 GLY A O 1
ATOM 681 N N . TYR A 1 94 ? 9.385 2.129 -2.901 1.00 83.81 94 TYR A N 1
ATOM 682 C CA . TYR A 1 94 ? 10.849 2.135 -2.780 1.00 83.81 94 TYR A CA 1
ATOM 683 C C . TYR A 1 94 ? 11.405 0.817 -2.220 1.00 83.81 94 TYR A C 1
ATOM 685 O O . TYR A 1 94 ? 10.680 0.004 -1.643 1.00 83.81 94 TYR A O 1
ATOM 693 N N . ILE A 1 95 ? 12.718 0.628 -2.356 1.00 90.19 95 ILE A N 1
ATOM 694 C CA . ILE A 1 95 ? 13.481 -0.457 -1.733 1.00 90.19 95 ILE A CA 1
ATOM 695 C C . ILE A 1 95 ? 14.480 0.129 -0.731 1.00 90.19 95 ILE A C 1
ATOM 697 O O . ILE A 1 95 ? 15.316 0.958 -1.095 1.00 90.19 95 ILE A O 1
ATOM 701 N N . LEU A 1 96 ? 14.412 -0.328 0.520 1.00 86.38 96 LEU A N 1
ATOM 702 C CA . LEU A 1 96 ? 15.337 0.027 1.599 1.00 86.38 96 LEU A CA 1
ATOM 703 C C . LEU A 1 96 ? 16.155 -1.202 2.004 1.00 86.38 96 LEU A C 1
ATOM 705 O O . LEU A 1 96 ? 15.589 -2.224 2.382 1.00 86.38 96 LEU A O 1
ATOM 709 N N . ILE A 1 97 ? 17.482 -1.091 1.958 1.00 88.69 97 ILE A N 1
ATOM 710 C CA . ILE A 1 97 ? 18.429 -2.139 2.353 1.00 88.69 97 ILE A CA 1
ATOM 711 C C . ILE A 1 97 ? 19.402 -1.538 3.366 1.00 88.69 97 ILE A C 1
ATOM 713 O O . ILE A 1 97 ? 20.357 -0.850 2.990 1.00 88.69 97 ILE A O 1
ATOM 717 N N . ALA A 1 98 ? 19.169 -1.777 4.655 1.00 83.06 98 ALA A N 1
ATOM 718 C CA . ALA A 1 98 ? 19.986 -1.160 5.696 1.00 83.06 98 ALA A CA 1
ATOM 719 C C . ALA A 1 98 ? 20.355 -2.092 6.851 1.00 83.06 98 ALA A C 1
ATOM 721 O O . ALA A 1 98 ? 19.535 -2.879 7.318 1.00 83.06 98 ALA A O 1
ATOM 722 N N . MET A 1 99 ? 21.577 -1.937 7.370 1.00 80.94 99 MET A N 1
ATOM 723 C CA . MET A 1 99 ? 22.040 -2.617 8.595 1.00 80.94 99 MET A CA 1
ATOM 724 C C . MET A 1 99 ? 21.996 -4.147 8.518 1.00 80.94 99 MET A C 1
ATOM 726 O O . MET A 1 99 ? 21.749 -4.824 9.516 1.00 80.94 99 MET A O 1
ATOM 730 N N . ASN A 1 100 ? 22.210 -4.702 7.328 1.00 83.94 100 ASN A N 1
ATOM 731 C CA . ASN A 1 100 ? 22.251 -6.143 7.118 1.00 83.94 100 ASN A CA 1
ATOM 732 C C . ASN A 1 100 ? 23.684 -6.679 7.141 1.00 83.94 100 ASN A C 1
ATOM 734 O O . ASN A 1 100 ? 24.626 -5.966 6.793 1.00 83.94 100 ASN A O 1
ATOM 738 N N . VAL A 1 101 ? 23.845 -7.955 7.497 1.00 87.19 101 VAL A N 1
ATOM 739 C CA . VAL A 1 101 ? 25.168 -8.606 7.585 1.00 87.19 101 VAL A CA 1
ATOM 740 C C . VAL A 1 101 ? 25.297 -9.865 6.715 1.00 87.19 101 VAL A C 1
ATOM 742 O O . VAL A 1 101 ? 26.343 -10.506 6.712 1.00 87.19 101 VAL A O 1
ATOM 745 N N . PHE A 1 102 ? 24.278 -10.212 5.925 1.00 88.62 102 PHE A N 1
ATOM 746 C CA . PHE A 1 102 ? 24.365 -11.277 4.918 1.00 88.62 102 PHE A CA 1
ATOM 747 C C . PHE A 1 102 ? 25.199 -10.851 3.693 1.00 88.62 102 PHE A C 1
ATOM 749 O O . PHE A 1 102 ? 25.361 -9.664 3.417 1.00 88.62 102 PHE A O 1
ATOM 756 N N . SER A 1 103 ? 25.713 -11.819 2.924 1.00 85.81 103 SER A N 1
ATOM 757 C CA . SER A 1 103 ? 26.692 -11.550 1.854 1.00 85.81 103 SER A CA 1
ATOM 758 C C . SER A 1 103 ? 26.109 -11.147 0.497 1.00 85.81 103 SER A C 1
ATOM 760 O O . SER A 1 103 ? 26.733 -10.353 -0.210 1.00 85.81 103 SER A O 1
ATOM 762 N N . ALA A 1 104 ? 24.939 -11.661 0.115 1.00 86.56 104 ALA A N 1
ATOM 763 C CA . ALA A 1 104 ? 24.313 -11.350 -1.169 1.00 86.56 104 ALA A CA 1
ATOM 764 C C . ALA A 1 104 ? 22.784 -11.283 -1.063 1.00 86.56 104 ALA A C 1
ATOM 766 O O . ALA A 1 104 ? 22.173 -12.101 -0.378 1.00 86.56 104 ALA A O 1
ATOM 767 N N . LEU A 1 105 ? 22.173 -10.326 -1.767 1.00 87.31 105 LEU A N 1
ATOM 768 C CA . LEU A 1 105 ? 20.718 -10.225 -1.914 1.00 87.31 105 LEU A CA 1
ATOM 769 C C . LEU A 1 105 ? 20.244 -11.047 -3.120 1.00 87.31 105 LEU A C 1
ATOM 771 O O . LEU A 1 105 ? 20.654 -10.757 -4.242 1.00 87.31 105 LEU A O 1
ATOM 775 N N . PRO A 1 106 ? 19.343 -12.026 -2.956 1.00 87.69 106 PRO A N 1
ATOM 776 C CA . PRO A 1 106 ? 18.885 -12.855 -4.066 1.00 87.69 106 PRO A CA 1
ATOM 777 C C . PRO A 1 106 ? 17.696 -12.221 -4.818 1.00 87.69 106 PRO A C 1
ATOM 779 O O . PRO A 1 106 ? 16.701 -12.881 -5.089 1.00 87.69 106 PRO A O 1
ATOM 782 N N . LEU A 1 107 ? 17.791 -10.941 -5.193 1.00 87.25 107 LEU A N 1
ATOM 783 C CA . LEU A 1 107 ? 16.765 -10.211 -5.964 1.00 87.25 107 LEU A CA 1
ATOM 784 C C . LEU A 1 107 ? 17.006 -10.298 -7.480 1.00 87.25 107 LEU A C 1
ATOM 786 O O . LEU A 1 107 ? 16.896 -9.317 -8.214 1.00 87.25 107 LEU A O 1
ATOM 790 N N . GLN A 1 108 ? 17.347 -11.494 -7.959 1.00 83.06 108 GLN A N 1
ATOM 791 C CA . GLN A 1 108 ? 17.826 -11.680 -9.329 1.00 83.06 108 GLN A CA 1
ATOM 792 C C . GLN A 1 108 ? 16.747 -11.456 -10.386 1.00 83.06 108 GLN A C 1
ATOM 794 O O . GLN A 1 108 ? 17.088 -11.079 -11.498 1.00 83.06 108 GLN A O 1
ATOM 799 N N . ASN A 1 109 ? 15.470 -11.668 -10.057 1.00 86.00 109 ASN A N 1
ATOM 800 C CA . ASN A 1 109 ? 14.358 -11.487 -10.993 1.00 86.00 109 ASN A CA 1
ATOM 801 C C . ASN A 1 109 ? 13.708 -10.104 -10.917 1.00 86.00 109 ASN A C 1
ATOM 803 O O . ASN A 1 109 ? 12.792 -9.839 -11.699 1.00 86.00 109 ASN A O 1
ATOM 807 N N . LEU A 1 110 ? 14.165 -9.227 -10.016 1.00 88.0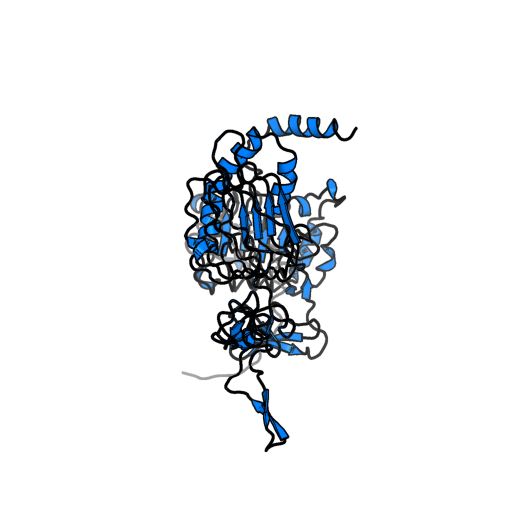6 110 LEU A N 1
ATOM 808 C CA . LEU A 1 110 ? 13.627 -7.879 -9.905 1.00 88.06 110 LEU A CA 1
ATOM 809 C C . LEU A 1 110 ? 13.966 -7.101 -11.178 1.00 88.06 110 LEU A C 1
ATOM 811 O O . LEU A 1 110 ? 15.137 -6.916 -11.494 1.00 88.06 110 LEU A O 1
ATOM 815 N N . ARG A 1 111 ? 12.943 -6.629 -11.893 1.00 84.19 111 ARG A N 1
ATOM 816 C CA . ARG A 1 111 ? 13.082 -5.945 -13.186 1.00 84.19 111 ARG A CA 1
ATOM 817 C C . ARG A 1 111 ? 12.858 -4.448 -13.100 1.00 84.19 111 ARG A C 1
ATOM 819 O O . ARG A 1 111 ? 13.548 -3.712 -13.808 1.00 84.19 111 ARG A O 1
ATOM 826 N N . VAL A 1 112 ? 11.909 -4.011 -12.267 1.00 86.31 112 VAL A N 1
ATOM 827 C CA . VAL A 1 112 ? 11.470 -2.609 -12.190 1.00 86.31 112 VAL A CA 1
ATOM 828 C C . VAL A 1 112 ? 11.178 -2.173 -10.754 1.00 86.31 112 VAL A C 1
ATOM 830 O O . VAL A 1 112 ? 10.534 -2.892 -9.988 1.00 86.31 112 VAL A O 1
ATOM 833 N N . ILE A 1 113 ? 11.603 -0.948 -10.431 1.00 90.38 113 ILE A N 1
ATOM 834 C CA . ILE A 1 113 ? 11.160 -0.187 -9.255 1.00 90.38 113 ILE A CA 1
ATOM 835 C C . ILE A 1 113 ? 10.363 1.019 -9.760 1.00 90.38 113 ILE A C 1
ATOM 837 O O . ILE A 1 113 ? 10.890 1.839 -10.517 1.00 90.38 113 ILE A O 1
ATOM 841 N N . ARG A 1 114 ? 9.082 1.139 -9.391 1.00 88.25 114 ARG A N 1
ATOM 842 C CA . ARG A 1 114 ? 8.241 2.222 -9.933 1.00 88.25 114 ARG A CA 1
ATOM 843 C C . ARG A 1 114 ? 8.445 3.560 -9.224 1.00 88.25 114 ARG A C 1
ATOM 845 O O . ARG A 1 114 ? 8.370 4.589 -9.888 1.00 88.25 114 ARG A O 1
ATOM 852 N N . GLY A 1 115 ? 8.714 3.570 -7.919 1.00 86.94 115 GLY A N 1
ATOM 853 C CA . GLY A 1 115 ? 8.881 4.814 -7.167 1.00 86.94 115 GLY A CA 1
ATOM 854 C C . GLY A 1 115 ? 7.578 5.604 -7.010 1.00 86.94 115 GLY A C 1
ATOM 855 O O . GLY A 1 115 ? 7.571 6.819 -7.168 1.00 86.94 115 GLY A O 1
ATOM 856 N N . THR A 1 116 ? 6.456 4.939 -6.713 1.00 81.88 116 THR A N 1
ATOM 857 C CA . THR A 1 116 ? 5.203 5.629 -6.332 1.00 81.88 116 THR A CA 1
ATOM 858 C C . THR A 1 116 ? 5.282 6.259 -4.939 1.00 81.88 116 THR A C 1
ATOM 860 O O . THR A 1 116 ? 4.439 7.071 -4.573 1.00 81.88 116 THR A O 1
ATOM 863 N N . GLN A 1 117 ? 6.262 5.832 -4.141 1.00 78.31 117 GLN A N 1
ATOM 864 C CA . GLN A 1 117 ? 6.635 6.375 -2.838 1.00 78.31 117 GLN A CA 1
ATOM 865 C C . GLN A 1 117 ? 8.162 6.453 -2.776 1.00 78.31 117 GLN A C 1
ATOM 867 O O . GLN A 1 117 ? 8.843 5.668 -3.440 1.00 78.31 117 GLN A O 1
ATOM 872 N N . PHE A 1 118 ? 8.692 7.359 -1.955 1.00 80.81 118 PHE A N 1
ATOM 873 C CA . PHE A 1 118 ? 10.131 7.572 -1.813 1.00 80.81 118 PHE A CA 1
ATOM 874 C C . PHE A 1 118 ? 10.568 7.493 -0.352 1.00 80.81 118 PHE A C 1
ATOM 876 O O . PHE A 1 118 ? 9.877 7.986 0.540 1.00 80.81 118 PHE A O 1
ATOM 883 N N . TYR A 1 119 ? 11.751 6.931 -0.125 1.00 73.88 119 TYR A N 1
ATOM 884 C CA . TYR A 1 119 ? 12.465 7.027 1.140 1.00 73.88 119 TYR A CA 1
ATOM 885 C C . TYR A 1 119 ? 13.162 8.393 1.236 1.00 73.88 119 TYR A C 1
ATOM 887 O O . TYR A 1 119 ? 13.737 8.866 0.249 1.00 73.88 119 TYR A O 1
ATOM 895 N N . GLU A 1 120 ? 13.071 9.049 2.399 1.00 76.06 120 GLU A N 1
ATOM 896 C CA . GLU A 1 120 ? 13.498 10.451 2.601 1.00 76.06 120 GLU A CA 1
ATOM 897 C C . GLU A 1 120 ? 12.983 11.402 1.504 1.00 76.06 120 GLU A C 1
ATOM 899 O O . GLU A 1 120 ? 13.694 12.298 1.045 1.00 76.06 120 GLU A O 1
ATOM 904 N N . GLU A 1 121 ? 11.760 11.142 1.026 1.00 75.75 121 GLU A N 1
ATOM 905 C CA . GLU A 1 121 ? 11.053 11.916 -0.005 1.00 75.75 121 GLU A CA 1
ATOM 906 C C . GLU A 1 121 ? 11.758 11.993 -1.373 1.00 75.75 121 GLU A C 1
ATOM 908 O O . GLU A 1 121 ? 11.276 12.666 -2.282 1.00 75.75 121 GLU A O 1
ATOM 913 N N . ARG A 1 122 ? 12.885 11.290 -1.560 1.00 84.00 122 ARG A N 1
ATOM 914 C CA . ARG A 1 122 ? 13.733 11.438 -2.756 1.00 84.00 122 ARG A CA 1
ATOM 915 C C . ARG A 1 122 ? 14.217 10.132 -3.369 1.00 84.00 122 ARG A C 1
ATOM 917 O O . ARG A 1 122 ? 14.469 10.102 -4.574 1.00 84.00 122 ARG A O 1
ATOM 924 N N . PHE A 1 123 ? 14.371 9.062 -2.592 1.00 84.62 123 PHE A N 1
ATOM 925 C CA . PHE A 1 123 ? 15.050 7.847 -3.048 1.00 84.62 123 PHE A CA 1
ATOM 926 C C . PHE A 1 123 ? 14.084 6.682 -3.267 1.00 84.62 123 PHE A C 1
ATOM 928 O O . PHE A 1 123 ? 13.283 6.348 -2.400 1.00 84.62 123 PHE A O 1
ATOM 935 N N . ALA A 1 124 ? 14.185 6.033 -4.427 1.00 88.69 124 ALA A N 1
ATOM 936 C CA . ALA A 1 124 ? 13.481 4.785 -4.726 1.00 88.69 124 ALA A CA 1
ATOM 937 C C . ALA A 1 124 ? 14.328 3.544 -4.405 1.00 88.69 124 ALA A C 1
ATOM 939 O O . ALA A 1 124 ? 13.777 2.466 -4.202 1.00 88.69 124 ALA A O 1
ATOM 940 N N . LEU A 1 125 ? 15.652 3.692 -4.320 1.00 90.62 125 LEU A N 1
ATOM 941 C CA . LEU A 1 125 ? 16.565 2.665 -3.824 1.00 90.62 125 LEU A CA 1
ATOM 942 C C . LEU A 1 125 ? 17.525 3.294 -2.814 1.00 90.62 125 LEU A C 1
ATOM 944 O O . LEU A 1 125 ? 18.242 4.237 -3.151 1.00 90.62 125 LEU A O 1
ATOM 948 N N . PHE A 1 126 ? 17.546 2.764 -1.594 1.00 86.25 126 PHE A N 1
ATOM 949 C CA . PHE A 1 126 ? 18.371 3.272 -0.501 1.00 86.25 126 PHE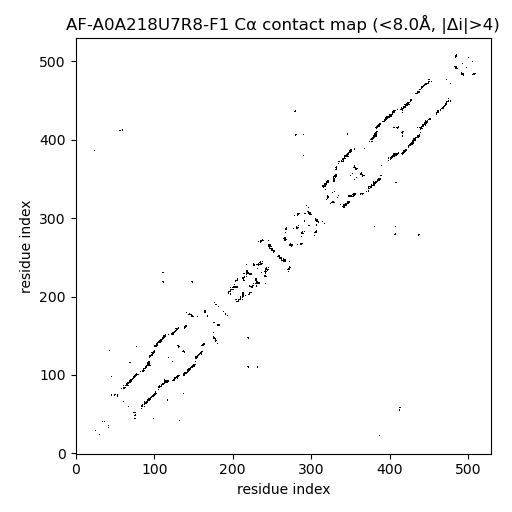 A CA 1
ATOM 950 C C . PHE A 1 126 ? 19.149 2.130 0.161 1.00 86.25 126 PHE A C 1
ATOM 952 O O . PHE A 1 126 ? 18.551 1.207 0.714 1.00 86.25 126 PHE A O 1
ATOM 959 N N . VAL A 1 127 ? 20.482 2.182 0.102 1.00 88.00 127 VAL A N 1
ATOM 960 C CA . VAL A 1 127 ? 21.388 1.127 0.580 1.00 88.00 127 VAL A CA 1
ATOM 961 C C . VAL A 1 127 ? 22.424 1.713 1.540 1.00 88.00 127 VAL A C 1
ATOM 963 O O . VAL A 1 127 ? 23.326 2.439 1.117 1.00 88.00 127 VAL A O 1
ATOM 966 N N . LEU A 1 128 ? 22.336 1.372 2.828 1.00 84.19 128 LEU A N 1
ATOM 967 C CA . LEU A 1 128 ? 23.144 2.010 3.874 1.00 84.19 128 LEU A CA 1
ATOM 968 C C . LEU A 1 128 ? 23.629 1.030 4.959 1.00 84.19 128 LEU A C 1
ATOM 970 O O . LEU A 1 128 ? 22.841 0.266 5.508 1.00 84.19 128 LEU A O 1
ATOM 974 N N . LEU A 1 129 ? 24.905 1.123 5.354 1.00 84.81 129 LEU A N 1
ATOM 975 C CA . LEU A 1 129 ? 25.458 0.452 6.549 1.00 84.81 129 LEU A CA 1
ATOM 976 C C . LEU A 1 129 ? 25.281 -1.080 6.574 1.00 84.81 129 LEU A C 1
ATOM 978 O O . LEU A 1 129 ? 25.029 -1.660 7.625 1.00 84.81 129 LEU A O 1
ATOM 982 N N . ASN A 1 130 ? 25.419 -1.769 5.439 1.00 85.56 130 ASN A N 1
ATOM 983 C CA . ASN A 1 130 ? 25.254 -3.229 5.378 1.00 85.56 130 ASN A CA 1
ATOM 984 C C . ASN A 1 130 ? 26.562 -3.991 5.657 1.00 85.56 130 ASN A C 1
ATOM 986 O O . ASN A 1 130 ? 27.093 -4.691 4.793 1.00 85.56 130 ASN A O 1
ATOM 990 N N . TYR A 1 131 ? 27.126 -3.805 6.847 1.00 81.50 131 TYR A N 1
ATOM 991 C CA . TYR A 1 131 ? 28.305 -4.534 7.310 1.00 81.50 131 TYR A CA 1
ATOM 992 C C . TYR A 1 131 ? 28.356 -4.570 8.836 1.00 81.50 131 TYR A C 1
ATOM 994 O O . TYR A 1 131 ? 27.857 -3.668 9.507 1.00 81.50 131 TYR A O 1
ATOM 1002 N N . ASN A 1 132 ? 29.000 -5.593 9.389 1.00 81.50 132 ASN A N 1
ATOM 1003 C CA . ASN A 1 132 ? 29.347 -5.627 10.802 1.00 81.50 132 ASN A CA 1
ATOM 1004 C C . ASN A 1 132 ? 30.793 -5.128 10.984 1.00 81.50 132 ASN A C 1
ATOM 1006 O O . ASN A 1 132 ? 31.690 -5.668 10.342 1.00 81.50 132 ASN A O 1
ATOM 1010 N N . PRO A 1 133 ? 31.064 -4.133 11.846 1.00 75.88 133 PRO A N 1
ATOM 1011 C CA . PRO A 1 133 ? 32.428 -3.651 12.075 1.00 75.88 133 PRO A CA 1
ATOM 1012 C C . PRO A 1 133 ? 33.327 -4.671 12.796 1.00 75.88 133 PRO A C 1
ATOM 1014 O O . PRO A 1 133 ? 34.544 -4.596 12.669 1.00 75.88 133 PRO A O 1
ATOM 1017 N N . ASN A 1 134 ? 32.744 -5.620 13.537 1.00 77.88 134 ASN A N 1
ATOM 1018 C CA . ASN A 1 134 ? 33.475 -6.580 14.372 1.00 77.88 134 ASN A CA 1
ATOM 1019 C C . ASN A 1 134 ? 33.716 -7.932 13.681 1.00 77.88 134 ASN A C 1
ATOM 1021 O O . ASN A 1 134 ? 34.412 -8.782 14.230 1.00 77.88 134 ASN A O 1
ATOM 1025 N N . THR A 1 135 ? 33.111 -8.174 12.516 1.00 79.31 135 THR A N 1
ATOM 1026 C CA . THR A 1 135 ? 33.231 -9.446 11.787 1.00 79.31 135 THR A CA 1
ATOM 1027 C C . THR A 1 135 ? 33.415 -9.196 10.293 1.00 79.31 135 THR A C 1
ATOM 1029 O O . THR A 1 135 ? 33.283 -8.077 9.809 1.00 79.31 135 THR A O 1
ATOM 1032 N N . THR A 1 136 ? 33.717 -10.242 9.527 1.00 82.75 136 THR A N 1
ATOM 1033 C CA . THR A 1 136 ? 33.813 -10.162 8.061 1.00 82.75 136 THR A CA 1
ATOM 1034 C C . THR A 1 136 ? 32.452 -10.271 7.363 1.00 82.75 136 THR A C 1
ATOM 1036 O O . THR A 1 136 ? 32.403 -10.282 6.132 1.00 82.75 136 THR A O 1
ATOM 1039 N N . HIS A 1 137 ? 31.358 -10.356 8.129 1.00 86.50 137 HIS A N 1
ATOM 1040 C CA . HIS A 1 137 ? 29.995 -10.451 7.618 1.00 86.50 137 HIS A CA 1
ATOM 1041 C C . HIS A 1 137 ? 29.502 -9.082 7.149 1.00 86.50 137 HIS A C 1
ATOM 1043 O O . HIS A 1 137 ? 29.322 -8.147 7.933 1.00 86.50 137 HIS A O 1
ATOM 1049 N N . ALA A 1 138 ? 29.304 -8.965 5.843 1.00 86.12 138 ALA A N 1
ATOM 1050 C CA . ALA A 1 138 ? 28.842 -7.754 5.198 1.00 86.12 138 ALA A CA 1
ATOM 1051 C C . ALA A 1 138 ? 28.252 -8.066 3.828 1.00 86.12 138 ALA A C 1
ATOM 1053 O O . ALA A 1 138 ? 28.598 -9.075 3.205 1.00 86.12 138 ALA A O 1
ATOM 1054 N N . LEU A 1 139 ? 27.424 -7.147 3.344 1.00 88.06 139 LEU A N 1
ATOM 1055 C CA . LEU A 1 139 ? 26.863 -7.188 2.007 1.00 88.06 139 LEU A CA 1
ATOM 1056 C C . LEU A 1 139 ? 27.952 -6.941 0.968 1.00 88.06 139 LEU A C 1
ATOM 1058 O O . LEU A 1 139 ? 28.575 -5.880 0.947 1.00 88.06 139 LEU A O 1
ATOM 1062 N N . ARG A 1 140 ? 28.142 -7.919 0.083 1.00 85.06 140 ARG A N 1
ATOM 1063 C CA . ARG A 1 140 ? 29.121 -7.876 -1.010 1.00 85.06 140 ARG A CA 1
ATOM 1064 C C . ARG A 1 140 ? 28.471 -7.653 -2.364 1.00 85.06 140 ARG A C 1
ATOM 1066 O O . ARG A 1 140 ? 29.064 -7.003 -3.220 1.00 85.06 140 ARG A O 1
ATOM 1073 N N . GLN A 1 141 ? 27.254 -8.161 -2.557 1.00 81.62 141 GLN A N 1
ATOM 1074 C CA . GLN A 1 141 ? 26.539 -8.090 -3.831 1.00 81.62 141 GLN A CA 1
ATOM 1075 C C . GLN A 1 141 ? 25.054 -7.764 -3.623 1.00 81.62 141 GLN A C 1
ATOM 1077 O O . GLN A 1 141 ? 24.359 -8.433 -2.861 1.00 81.62 141 GLN A O 1
ATOM 1082 N N . LEU A 1 142 ? 24.544 -6.760 -4.345 1.00 79.81 142 LEU A N 1
ATOM 1083 C CA . LEU A 1 142 ? 23.120 -6.392 -4.319 1.00 79.81 142 LEU A CA 1
ATOM 1084 C C . LEU A 1 142 ? 22.222 -7.373 -5.094 1.00 79.81 142 LEU A C 1
ATOM 1086 O O . LEU A 1 142 ? 21.016 -7.380 -4.881 1.00 79.81 142 LEU A O 1
ATOM 1090 N N . GLY A 1 143 ? 22.792 -8.169 -6.006 1.00 77.38 143 GLY A N 1
ATOM 1091 C CA . GLY A 1 143 ? 22.072 -9.180 -6.794 1.00 77.38 143 GLY A CA 1
ATOM 1092 C C . GLY A 1 143 ? 20.926 -8.653 -7.664 1.00 77.38 143 GLY A C 1
ATOM 1093 O O . GLY A 1 143 ? 20.093 -9.435 -8.114 1.00 77.38 143 GLY A O 1
ATOM 1094 N N . LEU A 1 144 ? 20.902 -7.346 -7.944 1.00 80.94 144 LEU A N 1
ATOM 1095 C CA . LEU A 1 144 ? 19.936 -6.658 -8.809 1.00 80.94 144 LEU A CA 1
ATOM 1096 C C . LEU A 1 144 ? 20.285 -6.838 -10.299 1.00 80.94 144 LEU A C 1
ATOM 1098 O O . LEU A 1 144 ? 20.346 -5.878 -11.065 1.00 80.94 144 LEU A O 1
ATOM 1102 N N . ASN A 1 145 ? 20.570 -8.076 -10.703 1.00 75.06 145 ASN A N 1
ATOM 1103 C CA . ASN A 1 145 ? 21.190 -8.387 -11.995 1.00 75.06 145 ASN A CA 1
ATOM 1104 C C . ASN A 1 145 ? 20.252 -8.133 -13.184 1.00 75.06 145 ASN A C 1
ATOM 1106 O O . ASN A 1 145 ? 20.713 -7.775 -14.263 1.00 75.06 145 ASN A O 1
ATOM 1110 N N . GLN A 1 146 ? 18.945 -8.317 -12.984 1.00 76.94 146 GLN A N 1
ATOM 1111 C CA . GLN A 1 146 ? 17.913 -8.078 -13.999 1.00 76.94 146 GLN A CA 1
ATOM 1112 C C . GLN A 1 146 ? 17.188 -6.744 -13.792 1.00 76.94 146 GLN A C 1
ATOM 1114 O O . GLN A 1 146 ? 16.223 -6.466 -14.506 1.00 76.94 146 GLN A O 1
ATOM 1119 N N . LEU A 1 147 ? 17.627 -5.912 -12.836 1.00 81.88 147 LEU A N 1
ATOM 1120 C CA . LEU A 1 147 ? 17.006 -4.613 -12.611 1.00 81.88 147 LEU A CA 1
ATOM 1121 C C . LEU A 1 147 ? 17.361 -3.713 -13.788 1.00 81.88 147 LEU A C 1
ATOM 1123 O O . LEU A 1 147 ? 18.507 -3.299 -13.964 1.00 81.88 147 LEU A O 1
ATOM 1127 N N . THR A 1 148 ? 16.355 -3.435 -14.605 1.00 74.81 148 THR A N 1
ATOM 1128 C CA . THR A 1 148 ? 16.520 -2.697 -15.858 1.00 74.81 148 THR A CA 1
ATOM 1129 C C . THR A 1 148 ? 16.136 -1.235 -15.714 1.00 74.81 148 THR A C 1
ATOM 1131 O O . THR A 1 148 ? 16.707 -0.394 -16.405 1.00 74.81 148 THR A O 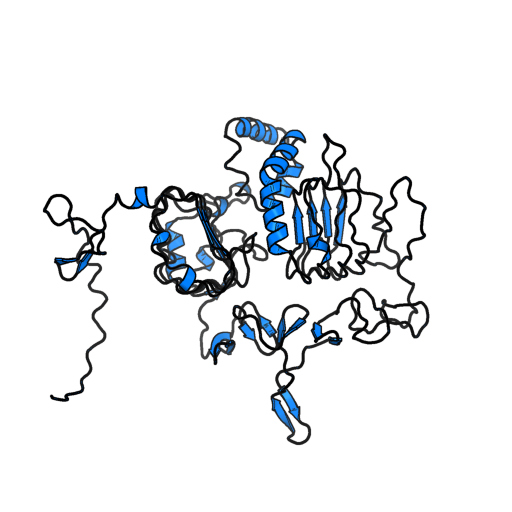1
ATOM 1134 N N . GLU A 1 149 ? 15.206 -0.902 -14.812 1.00 76.81 149 GLU A N 1
ATOM 1135 C CA . GLU A 1 149 ? 14.726 0.470 -14.696 1.00 76.81 149 GLU A CA 1
ATOM 1136 C C . GLU A 1 149 ? 14.152 0.852 -13.329 1.00 76.81 149 GLU A C 1
ATOM 1138 O O . GLU A 1 149 ? 13.463 0.079 -12.663 1.00 76.81 149 GLU A O 1
ATOM 1143 N N . ILE A 1 150 ? 14.401 2.115 -12.969 1.00 85.12 150 ILE A N 1
ATOM 1144 C CA . ILE A 1 150 ? 13.757 2.833 -11.871 1.00 85.12 150 ILE A CA 1
ATOM 1145 C C . ILE A 1 150 ? 12.970 3.999 -12.481 1.00 85.12 150 ILE A C 1
ATOM 1147 O O . ILE A 1 150 ? 13.565 4.951 -13.000 1.00 85.12 150 ILE A O 1
ATOM 1151 N N . LEU A 1 151 ? 11.635 3.915 -12.460 1.00 83.75 151 LEU A N 1
ATOM 1152 C CA . LEU A 1 151 ? 10.775 4.872 -13.171 1.00 83.75 151 LEU A CA 1
ATOM 1153 C C . LEU A 1 151 ? 10.838 6.268 -12.535 1.00 83.75 151 LEU A C 1
ATOM 1155 O O . LEU A 1 151 ? 11.016 7.259 -13.250 1.00 83.75 151 LEU A O 1
ATOM 1159 N N . ALA A 1 152 ? 10.764 6.343 -11.206 1.00 87.19 152 ALA A N 1
ATOM 1160 C CA . ALA A 1 152 ? 10.839 7.577 -10.429 1.00 87.19 152 ALA A CA 1
ATOM 1161 C C . ALA A 1 152 ? 11.679 7.391 -9.155 1.00 87.19 152 ALA A C 1
ATOM 1163 O O . ALA A 1 152 ? 11.785 6.284 -8.638 1.00 87.19 152 ALA A O 1
ATOM 1164 N N . GLY A 1 153 ? 12.248 8.487 -8.644 1.00 85.75 153 GLY A N 1
ATOM 1165 C CA . GLY A 1 153 ? 13.106 8.500 -7.454 1.00 85.75 153 GLY A CA 1
ATOM 1166 C C . GLY A 1 153 ? 14.592 8.262 -7.749 1.00 85.75 153 GLY A C 1
ATOM 1167 O O . GLY A 1 153 ? 14.972 7.737 -8.796 1.00 85.75 153 GLY A O 1
ATOM 1168 N N . GLY A 1 154 ? 15.446 8.717 -6.834 1.00 84.69 154 GLY A N 1
ATOM 1169 C CA . GLY A 1 154 ? 16.900 8.574 -6.906 1.00 84.69 154 GLY A CA 1
ATOM 1170 C C . GLY A 1 154 ? 17.420 7.261 -6.320 1.00 84.69 154 GLY A C 1
ATOM 1171 O O . GLY A 1 154 ? 16.670 6.469 -5.744 1.00 84.69 154 GLY A O 1
ATOM 1172 N N . VAL A 1 155 ? 18.734 7.072 -6.428 1.00 86.56 155 VAL A N 1
ATOM 1173 C CA . VAL A 1 155 ? 19.471 5.944 -5.849 1.00 86.56 155 VAL A CA 1
ATOM 1174 C C . VAL A 1 155 ? 20.492 6.487 -4.857 1.00 86.56 155 VAL A C 1
ATOM 1176 O O . VAL A 1 155 ? 21.276 7.367 -5.207 1.00 86.56 155 VAL A O 1
ATOM 1179 N N . TYR A 1 156 ? 20.491 5.959 -3.637 1.00 84.00 156 TYR A N 1
ATOM 1180 C CA . TYR A 1 156 ? 21.455 6.302 -2.595 1.00 84.00 156 TYR A CA 1
ATOM 1181 C C . TYR A 1 156 ? 22.165 5.039 -2.112 1.00 84.00 156 TYR A C 1
ATOM 1183 O O . TYR A 1 156 ? 21.520 4.101 -1.645 1.00 84.00 156 TYR A O 1
ATOM 1191 N N . ILE A 1 157 ? 23.491 5.000 -2.253 1.00 85.06 157 ILE A N 1
ATOM 1192 C CA . ILE A 1 157 ? 24.334 3.877 -1.830 1.00 85.06 157 ILE A CA 1
ATOM 1193 C C . ILE A 1 157 ? 25.555 4.458 -1.123 1.00 85.06 157 ILE A C 1
ATOM 1195 O O . ILE A 1 157 ? 26.472 4.950 -1.776 1.00 85.06 157 ILE A O 1
ATOM 1199 N N . GLU A 1 158 ? 25.585 4.385 0.205 1.00 78.81 158 GLU A N 1
ATOM 1200 C CA . GLU A 1 158 ? 26.704 4.893 1.004 1.00 78.81 158 GLU A CA 1
ATOM 1201 C C . GLU A 1 158 ? 27.029 3.976 2.187 1.00 78.81 158 GLU A C 1
ATOM 1203 O O . GLU A 1 158 ? 26.198 3.200 2.657 1.00 78.81 158 GLU A O 1
ATOM 1208 N N . LYS A 1 159 ? 28.267 4.071 2.687 1.00 80.06 159 LYS A N 1
ATOM 1209 C CA . LYS A 1 159 ? 28.746 3.359 3.885 1.00 80.06 159 LYS A CA 1
ATOM 1210 C C . LYS A 1 159 ? 28.504 1.839 3.844 1.00 80.06 159 LYS A C 1
ATOM 1212 O O . LYS A 1 159 ? 28.056 1.256 4.823 1.00 80.06 159 LYS A O 1
ATOM 1217 N N . ASN A 1 160 ? 28.813 1.180 2.727 1.00 80.38 160 ASN A N 1
ATOM 1218 C CA . ASN A 1 160 ? 28.782 -0.283 2.615 1.00 80.38 160 ASN A CA 1
ATOM 1219 C C . ASN A 1 160 ? 30.216 -0.805 2.418 1.00 80.38 160 ASN A C 1
ATOM 1221 O O . ASN A 1 160 ? 30.703 -0.865 1.295 1.00 80.38 160 ASN A O 1
ATOM 1225 N N . ALA A 1 161 ? 30.905 -1.134 3.518 1.00 79.25 161 ALA A N 1
ATOM 1226 C CA . ALA A 1 161 ? 32.362 -1.320 3.539 1.00 79.25 161 ALA A CA 1
ATOM 1227 C C . ALA A 1 161 ? 32.897 -2.443 2.629 1.00 79.25 161 ALA A C 1
ATOM 1229 O O . ALA A 1 161 ? 34.011 -2.335 2.127 1.00 79.25 161 ALA A O 1
ATOM 1230 N N . GLN A 1 162 ? 32.124 -3.515 2.424 1.00 82.44 162 GLN A N 1
ATOM 1231 C CA . GLN A 1 162 ? 32.525 -4.665 1.598 1.00 82.44 162 GLN A CA 1
ATOM 1232 C C . GLN A 1 162 ? 31.690 -4.821 0.323 1.00 82.44 162 GLN A C 1
ATOM 1234 O O . GLN A 1 162 ? 31.803 -5.843 -0.356 1.00 82.44 162 GLN A O 1
ATOM 1239 N N . LEU A 1 163 ? 30.850 -3.836 -0.006 1.00 82.25 163 LEU A N 1
ATOM 1240 C CA . LEU A 1 163 ? 30.031 -3.898 -1.209 1.00 82.25 163 LEU A CA 1
ATOM 1241 C C . LEU A 1 163 ? 30.939 -3.750 -2.432 1.00 82.25 163 LEU A C 1
ATOM 1243 O O . LEU A 1 163 ? 31.629 -2.740 -2.578 1.00 82.25 163 LEU A O 1
ATOM 1247 N N . CYS A 1 164 ? 30.948 -4.760 -3.304 1.00 75.69 164 CYS A N 1
ATOM 1248 C CA . CYS A 1 164 ? 31.710 -4.699 -4.546 1.00 75.69 164 CYS A CA 1
ATOM 1249 C C . CYS A 1 164 ? 31.226 -3.530 -5.403 1.00 75.69 164 CYS A C 1
ATOM 1251 O O . CYS A 1 164 ? 30.049 -3.171 -5.352 1.00 75.69 164 CYS A O 1
ATOM 1253 N N . HIS A 1 165 ? 32.137 -2.938 -6.182 1.00 59.59 165 HIS A N 1
ATOM 1254 C CA . HIS A 1 165 ? 31.900 -1.642 -6.811 1.00 59.59 165 HIS A CA 1
ATOM 1255 C C . HIS A 1 165 ? 30.606 -1.658 -7.636 1.00 59.59 165 HIS A C 1
ATOM 1257 O O . HIS A 1 165 ? 30.495 -2.369 -8.636 1.00 59.59 165 HIS A O 1
ATOM 1263 N N . VAL A 1 166 ? 29.632 -0.865 -7.190 1.00 62.34 166 VAL A N 1
ATOM 1264 C CA . VAL A 1 166 ? 28.423 -0.531 -7.939 1.00 62.34 166 VAL A CA 1
ATOM 1265 C C . VAL A 1 166 ? 28.726 0.796 -8.619 1.00 62.34 166 VAL A C 1
ATOM 1267 O O . VAL A 1 166 ? 28.955 1.793 -7.937 1.00 62.34 166 VAL A O 1
ATOM 1270 N N . ASP A 1 167 ? 28.826 0.807 -9.946 1.00 55.12 167 ASP A N 1
ATOM 1271 C CA . ASP A 1 167 ? 28.963 2.060 -10.685 1.00 55.12 167 ASP A CA 1
ATOM 1272 C C . ASP A 1 167 ? 27.575 2.692 -10.832 1.00 55.12 167 ASP A C 1
ATOM 1274 O O . ASP A 1 167 ? 26.694 2.143 -11.492 1.00 55.12 167 ASP A O 1
ATOM 1278 N N . THR A 1 168 ? 27.363 3.826 -10.168 1.00 53.41 168 THR A N 1
ATOM 1279 C CA . THR A 1 168 ? 26.114 4.595 -10.239 1.00 53.41 168 THR A CA 1
ATOM 1280 C C . THR A 1 168 ? 26.124 5.615 -11.381 1.00 53.41 168 THR A C 1
ATOM 1282 O O . THR A 1 168 ? 25.114 6.280 -11.622 1.00 53.41 168 THR A O 1
ATOM 1285 N N . ARG A 1 169 ? 27.238 5.758 -12.116 1.00 53.88 169 ARG A N 1
ATOM 1286 C CA . ARG A 1 169 ? 27.363 6.699 -13.231 1.00 53.88 169 ARG A CA 1
ATOM 1287 C C . ARG A 1 169 ? 26.879 6.056 -14.531 1.00 53.88 169 ARG A C 1
ATOM 1289 O O . ARG A 1 169 ? 27.631 5.460 -15.294 1.00 53.88 169 ARG A O 1
ATOM 1296 N N . CYS A 1 170 ? 25.594 6.226 -14.804 1.00 57.81 170 CYS A N 1
ATOM 1297 C CA . CYS A 1 170 ? 24.962 5.724 -16.017 1.00 57.81 170 CYS A CA 1
ATOM 1298 C C . CYS A 1 170 ? 25.245 6.580 -17.268 1.00 57.81 170 CYS A C 1
ATOM 1300 O O . CYS A 1 170 ? 25.017 7.794 -17.241 1.00 57.81 170 CYS A O 1
ATOM 1302 N N . PRO A 1 171 ? 25.623 5.973 -18.412 1.00 51.78 171 PRO A N 1
ATOM 1303 C CA . PRO A 1 171 ? 25.593 6.649 -19.708 1.00 51.78 171 PRO A CA 1
ATOM 1304 C C . PRO A 1 171 ? 24.152 7.017 -20.102 1.00 51.78 171 PRO A C 1
ATOM 1306 O O . PRO A 1 171 ? 23.229 6.224 -19.919 1.00 51.78 171 PRO A O 1
ATOM 1309 N N . GLY A 1 172 ? 23.945 8.206 -20.677 1.00 54.00 172 GLY A N 1
ATOM 1310 C CA . GLY A 1 172 ? 22.650 8.599 -21.253 1.00 54.00 172 GLY A CA 1
ATOM 1311 C C . GLY A 1 172 ? 21.552 8.980 -20.248 1.00 54.00 172 GLY A C 1
ATOM 1312 O O . GLY A 1 172 ? 20.375 8.899 -20.589 1.00 54.00 172 GLY A O 1
ATOM 1313 N N . GLY A 1 173 ? 21.907 9.376 -19.019 1.00 57.78 173 GLY A N 1
ATOM 1314 C CA . GLY A 1 173 ? 20.962 9.954 -18.048 1.00 57.78 173 GLY A CA 1
ATOM 1315 C C . GLY A 1 173 ? 20.014 8.961 -17.361 1.00 57.78 173 GLY A C 1
ATOM 1316 O O . GLY A 1 173 ? 19.060 9.380 -16.708 1.00 57.78 173 GLY A O 1
ATOM 1317 N N . ALA A 1 174 ? 20.249 7.651 -17.495 1.00 58.09 174 ALA A N 1
ATOM 1318 C CA . ALA A 1 174 ? 19.476 6.635 -16.782 1.00 58.09 174 ALA A CA 1
ATOM 1319 C C . ALA A 1 174 ? 19.710 6.705 -15.260 1.00 58.09 174 ALA A C 1
ATOM 1321 O O . ALA A 1 174 ? 20.813 6.999 -14.804 1.00 58.09 174 ALA A O 1
ATOM 1322 N N . ARG A 1 175 ? 18.669 6.409 -14.469 1.00 68.50 175 ARG A N 1
ATOM 1323 C CA . ARG A 1 175 ? 18.743 6.377 -12.993 1.00 68.50 175 ARG A CA 1
ATOM 1324 C C . ARG A 1 175 ? 19.392 5.106 -12.438 1.00 68.50 175 ARG A C 1
ATOM 1326 O O . ARG A 1 175 ? 19.838 5.102 -11.297 1.00 68.50 175 ARG A O 1
ATOM 1333 N N . TRP A 1 176 ? 19.411 4.035 -13.229 1.00 69.19 176 TRP A N 1
ATOM 1334 C CA . TRP A 1 176 ? 20.006 2.752 -12.875 1.00 69.19 176 TRP A CA 1
ATOM 1335 C C . TRP A 1 176 ? 20.564 2.068 -14.118 1.00 69.19 176 TRP A C 1
ATOM 1337 O O . TRP A 1 176 ? 19.950 2.115 -15.186 1.00 69.19 176 TRP A O 1
ATOM 1347 N N . CYS A 1 177 ? 21.713 1.421 -13.959 1.00 61.91 177 CYS A N 1
ATOM 1348 C CA . CYS A 1 177 ? 22.332 0.579 -14.966 1.00 61.91 177 CYS A CA 1
ATOM 1349 C C . CYS A 1 177 ? 22.781 -0.706 -14.272 1.00 61.91 177 CYS A C 1
ATOM 1351 O O . CYS A 1 177 ? 23.265 -0.622 -13.140 1.00 61.91 177 CYS A O 1
ATOM 1353 N N . PRO A 1 178 ? 22.665 -1.879 -14.918 1.00 54.88 178 PRO A N 1
ATOM 1354 C CA . PRO A 1 178 ? 23.238 -3.108 -14.391 1.00 54.88 178 PRO A CA 1
ATOM 1355 C C . PRO A 1 178 ? 24.761 -2.948 -14.319 1.00 54.88 178 PRO A C 1
ATOM 1357 O O . PRO A 1 178 ? 25.477 -3.137 -15.303 1.00 54.88 178 PRO A O 1
ATOM 1360 N N . ALA A 1 179 ? 25.275 -2.533 -13.164 1.00 50.12 179 ALA A N 1
ATOM 1361 C CA . ALA A 1 179 ? 26.695 -2.612 -12.890 1.00 50.12 179 ALA A CA 1
ATOM 1362 C C . ALA A 1 179 ? 27.010 -4.090 -12.653 1.00 50.12 179 ALA A C 1
ATOM 1364 O O . ALA A 1 179 ? 26.466 -4.698 -11.732 1.00 50.12 179 ALA A O 1
ATOM 1365 N N . VAL A 1 180 ? 27.879 -4.682 -13.476 1.00 50.22 180 VAL A N 1
ATOM 1366 C CA . VAL A 1 180 ? 28.494 -5.963 -13.111 1.00 50.22 180 VAL A CA 1
ATOM 1367 C C . VAL A 1 180 ? 29.284 -5.697 -11.828 1.00 50.22 180 VAL A C 1
ATOM 1369 O O . VAL A 1 180 ? 30.165 -4.830 -11.864 1.00 50.22 180 VAL A O 1
ATOM 1372 N N . PRO A 1 181 ? 28.979 -6.375 -10.703 1.00 51.22 181 PRO A N 1
ATOM 1373 C CA . PRO A 1 181 ? 29.717 -6.183 -9.465 1.00 51.22 181 PRO A CA 1
ATOM 1374 C C . PRO A 1 181 ? 31.187 -6.488 -9.738 1.00 51.22 181 PRO A C 1
ATOM 1376 O O . PRO A 1 181 ? 31.551 -7.631 -10.007 1.00 51.22 181 PRO A O 1
ATOM 1379 N N . ARG A 1 182 ? 32.041 -5.463 -9.730 1.00 55.88 182 ARG A N 1
ATOM 1380 C CA . ARG A 1 182 ? 33.475 -5.659 -9.947 1.00 55.88 182 ARG A CA 1
ATOM 1381 C C . ARG A 1 182 ? 34.105 -5.915 -8.581 1.00 55.88 182 ARG A C 1
ATOM 1383 O O . ARG A 1 182 ? 34.487 -4.982 -7.877 1.00 55.88 182 ARG A O 1
ATOM 1390 N N . CYS A 1 183 ? 34.110 -7.178 -8.165 1.00 58.53 183 CYS A N 1
ATOM 1391 C CA . CYS A 1 183 ? 34.816 -7.615 -6.965 1.00 58.53 183 CYS A CA 1
ATOM 1392 C C . CYS A 1 183 ? 36.312 -7.809 -7.292 1.00 58.53 183 CYS A C 1
ATOM 1394 O O . CYS A 1 183 ? 36.637 -8.254 -8.397 1.00 58.53 183 CYS A O 1
ATOM 1396 N N . PRO A 1 184 ? 37.245 -7.501 -6.372 1.00 46.66 184 PRO A N 1
ATOM 1397 C CA . PRO A 1 184 ? 38.652 -7.840 -6.567 1.00 46.66 184 PRO A CA 1
ATOM 1398 C C . PRO A 1 184 ? 38.803 -9.361 -6.751 1.00 46.66 184 PRO A C 1
ATOM 1400 O O . PRO A 1 184 ? 38.504 -10.114 -5.828 1.00 46.66 184 PRO A O 1
ATOM 1403 N N . GLY A 1 185 ? 39.237 -9.807 -7.936 1.00 54.06 185 GLY A N 1
ATOM 1404 C CA . GLY A 1 185 ? 39.495 -11.223 -8.246 1.00 54.06 185 GLY A CA 1
ATOM 1405 C C . GLY A 1 185 ? 38.601 -11.864 -9.317 1.00 54.06 185 GLY A C 1
ATOM 1406 O O . GLY A 1 185 ? 38.973 -12.915 -9.834 1.00 54.06 185 GLY A O 1
ATOM 1407 N N . ASP A 1 186 ? 37.489 -11.238 -9.719 1.00 51.28 186 ASP A N 1
ATOM 1408 C CA . ASP A 1 186 ? 36.645 -11.762 -10.805 1.00 51.28 186 ASP A CA 1
ATOM 1409 C C . ASP A 1 186 ? 37.148 -11.310 -12.186 1.00 51.28 186 ASP A C 1
ATOM 1411 O O . ASP A 1 186 ? 37.469 -10.136 -12.402 1.00 51.28 186 ASP A O 1
ATOM 1415 N N . ARG A 1 187 ? 37.213 -12.243 -13.153 1.00 44.44 187 ARG A N 1
ATOM 1416 C CA . ARG A 1 187 ? 37.546 -11.926 -14.553 1.00 44.44 187 ARG A CA 1
ATOM 1417 C C . ARG A 1 187 ? 36.527 -10.920 -15.085 1.00 44.44 187 ARG A C 1
ATOM 1419 O O . ARG A 1 187 ? 35.336 -11.208 -15.148 1.00 44.44 187 ARG A O 1
ATOM 1426 N N . ALA A 1 188 ? 37.018 -9.750 -15.484 1.00 41.50 188 ALA A N 1
ATOM 1427 C CA . ALA A 1 188 ? 36.210 -8.685 -16.051 1.00 41.50 188 ALA A CA 1
ATOM 1428 C C . ALA A 1 188 ? 35.484 -9.173 -17.315 1.00 41.50 188 ALA A C 1
ATOM 1430 O O . ALA A 1 188 ? 36.088 -9.304 -18.377 1.00 41.50 188 ALA A O 1
ATOM 1431 N N . VAL A 1 189 ? 34.178 -9.413 -17.208 1.00 41.22 189 VAL A N 1
ATOM 1432 C CA . VAL A 1 189 ? 33.296 -9.455 -18.374 1.00 41.22 189 VAL A CA 1
ATOM 1433 C C . VAL A 1 189 ? 32.865 -8.011 -18.640 1.00 41.22 189 VAL A C 1
ATOM 1435 O O . VAL A 1 189 ? 32.392 -7.350 -17.709 1.00 41.22 189 VAL A O 1
ATOM 1438 N N . PRO A 1 190 ? 33.040 -7.471 -19.859 1.00 37.91 190 PRO A N 1
ATOM 1439 C CA . PRO A 1 190 ? 32.501 -6.164 -20.199 1.00 37.91 190 PRO A CA 1
ATOM 1440 C C . PRO A 1 190 ? 30.985 -6.186 -19.988 1.00 37.91 190 PRO A C 1
ATOM 1442 O O . PRO A 1 190 ? 30.264 -6.912 -20.670 1.00 37.91 190 PRO A O 1
ATOM 1445 N N . ALA A 1 191 ? 30.503 -5.415 -19.014 1.00 40.19 191 ALA A N 1
ATOM 1446 C CA . ALA A 1 191 ? 29.081 -5.179 -18.844 1.00 40.19 191 ALA A CA 1
ATOM 1447 C C . ALA A 1 191 ? 28.565 -4.504 -20.117 1.00 40.19 191 ALA A C 1
ATOM 1449 O O . ALA A 1 191 ? 29.122 -3.489 -20.544 1.00 40.19 191 ALA A O 1
ATOM 1450 N N . VAL A 1 192 ? 27.509 -5.052 -20.716 1.00 38.69 192 VAL A N 1
ATOM 1451 C CA . VAL A 1 192 ? 26.762 -4.346 -21.755 1.00 38.69 192 VAL A CA 1
ATOM 1452 C C . VAL A 1 192 ? 26.107 -3.152 -21.067 1.00 38.69 192 VAL A C 1
ATOM 1454 O O . VAL A 1 192 ? 25.053 -3.263 -20.444 1.00 38.69 192 VAL A O 1
ATOM 1457 N N . THR A 1 193 ? 26.771 -1.999 -21.136 1.00 43.25 193 THR A N 1
ATOM 1458 C CA . THR A 1 193 ? 26.124 -0.702 -20.972 1.00 43.25 193 THR A CA 1
ATOM 1459 C C . THR A 1 193 ? 24.925 -0.717 -21.907 1.00 43.25 193 THR A C 1
ATOM 1461 O O . THR A 1 193 ? 25.086 -1.076 -23.072 1.00 43.25 193 THR A O 1
ATOM 1464 N N . LYS A 1 194 ? 23.729 -0.446 -21.365 1.00 52.44 194 LYS A N 1
ATOM 1465 C CA . LYS A 1 194 ? 22.448 -0.323 -22.080 1.00 52.44 194 LYS A CA 1
ATOM 1466 C C . LYS A 1 194 ? 22.659 -0.204 -23.591 1.00 52.44 194 LYS A C 1
ATOM 1468 O O . LYS A 1 194 ? 23.239 0.793 -24.025 1.00 52.44 194 LYS A O 1
ATOM 1473 N N . THR A 1 195 ? 22.235 -1.214 -24.359 1.00 59.62 195 THR A N 1
ATOM 1474 C CA . THR A 1 195 ? 22.337 -1.208 -25.823 1.00 59.62 195 THR A CA 1
ATOM 1475 C C . THR A 1 195 ? 21.935 0.172 -26.324 1.00 59.62 195 THR A C 1
ATOM 1477 O O . THR A 1 195 ? 20.821 0.619 -26.052 1.00 59.62 195 THR A O 1
ATOM 1480 N N . ILE A 1 196 ? 22.874 0.890 -26.950 1.00 71.31 196 ILE A N 1
ATOM 1481 C CA . ILE A 1 196 ? 22.593 2.218 -27.492 1.00 71.31 196 ILE A CA 1
ATOM 1482 C C . ILE A 1 196 ? 21.539 1.999 -28.567 1.00 71.31 196 ILE A C 1
ATOM 1484 O O . ILE A 1 196 ? 21.820 1.401 -29.607 1.00 71.31 196 ILE A O 1
ATOM 1488 N N . CYS A 1 197 ? 20.314 2.401 -28.252 1.00 79.31 197 CYS A N 1
ATOM 1489 C CA . CYS A 1 197 ? 19.192 2.223 -29.146 1.00 79.31 197 CYS A CA 1
ATOM 1490 C C . CYS A 1 197 ? 19.355 3.122 -30.363 1.00 79.31 197 CYS A C 1
ATOM 1492 O O . CYS A 1 197 ? 19.945 4.203 -30.285 1.00 79.31 197 CYS A O 1
ATOM 1494 N N . ALA A 1 198 ? 18.781 2.684 -31.475 1.00 84.19 198 ALA A N 1
ATOM 1495 C CA . ALA A 1 198 ? 18.644 3.527 -32.643 1.00 84.19 198 ALA A CA 1
ATOM 1496 C C . ALA A 1 198 ? 17.800 4.783 -32.287 1.00 84.19 198 ALA A C 1
ATOM 1498 O O . ALA A 1 198 ? 16.884 4.681 -31.463 1.00 84.19 198 ALA A O 1
ATOM 1499 N N . PRO A 1 199 ? 18.090 5.967 -32.859 1.00 84.38 199 PRO A N 1
ATOM 1500 C CA . PRO A 1 199 ? 17.459 7.243 -32.485 1.00 84.38 199 PRO A CA 1
ATOM 1501 C C . PRO A 1 199 ? 15.932 7.301 -32.673 1.00 84.38 199 PRO A C 1
ATOM 1503 O O . PRO A 1 199 ? 15.271 8.113 -32.039 1.00 84.38 199 PRO A O 1
ATOM 1506 N N . GLN A 1 200 ? 15.366 6.441 -33.518 1.00 85.69 200 GLN A N 1
ATOM 1507 C CA . GLN A 1 200 ? 13.920 6.272 -33.716 1.00 85.69 200 GLN A CA 1
ATOM 1508 C C . GLN A 1 200 ? 13.225 5.525 -32.573 1.00 85.69 200 GLN A C 1
ATOM 1510 O O . GLN A 1 200 ? 12.001 5.547 -32.483 1.00 85.69 200 GLN A O 1
ATOM 1515 N N . CYS A 1 201 ? 13.975 4.820 -31.725 1.00 85.19 201 CYS A N 1
ATOM 1516 C CA . CYS A 1 201 ? 13.393 4.148 -30.579 1.00 85.19 201 CYS A CA 1
ATOM 1517 C C . CYS A 1 201 ? 13.136 5.172 -29.468 1.00 85.19 201 CYS A C 1
ATOM 1519 O O . CYS A 1 201 ? 13.989 6.011 -29.181 1.00 85.19 201 CYS A O 1
ATOM 1521 N N . ASN A 1 202 ? 12.031 5.018 -28.734 1.00 80.12 202 ASN A N 1
ATOM 1522 C CA . ASN A 1 202 ? 11.707 5.820 -27.544 1.00 80.12 202 ASN A CA 1
ATOM 1523 C C . ASN A 1 202 ? 12.585 5.456 -26.320 1.00 80.12 202 ASN A C 1
ATOM 1525 O O . ASN A 1 202 ? 12.098 5.253 -25.208 1.00 80.12 202 ASN A O 1
ATOM 1529 N N . GLY A 1 203 ? 13.897 5.309 -26.522 1.00 75.38 203 GLY A N 1
ATOM 1530 C CA . GLY A 1 203 ? 14.897 5.073 -25.479 1.00 75.38 203 GLY A CA 1
ATOM 1531 C C . GLY A 1 203 ? 14.998 3.639 -24.942 1.00 75.38 203 GLY A C 1
ATOM 1532 O O . GLY A 1 203 ? 15.832 3.405 -24.057 1.00 75.38 203 GLY A O 1
ATOM 1533 N N . ARG A 1 204 ? 14.192 2.692 -25.454 1.00 83.19 204 ARG A N 1
ATOM 1534 C CA . ARG A 1 204 ? 14.217 1.256 -25.107 1.00 83.19 204 ARG A CA 1
ATOM 1535 C C . ARG A 1 204 ? 14.260 0.384 -26.366 1.00 83.19 204 ARG A C 1
ATOM 1537 O O . ARG A 1 204 ? 13.507 0.608 -27.313 1.00 83.19 204 ARG A O 1
ATOM 1544 N N . CYS A 1 205 ? 15.129 -0.616 -26.353 1.00 85.81 205 CYS A N 1
ATOM 1545 C CA . CYS A 1 205 ? 15.390 -1.507 -27.477 1.00 85.81 205 CYS A CA 1
ATOM 1546 C C . CYS A 1 205 ? 15.894 -2.861 -26.971 1.00 85.81 205 CYS A C 1
ATOM 1548 O O . CYS A 1 205 ? 16.419 -2.959 -25.859 1.00 85.81 205 CYS A O 1
ATOM 1550 N N . PHE A 1 206 ? 15.746 -3.889 -27.801 1.00 87.31 206 PHE A N 1
ATOM 1551 C CA . PHE A 1 206 ? 16.322 -5.218 -27.576 1.00 87.31 206 PHE A CA 1
ATOM 1552 C C . PHE A 1 206 ? 17.547 -5.483 -28.467 1.00 87.31 206 PHE A C 1
ATOM 1554 O O . PHE A 1 206 ? 18.192 -6.520 -28.342 1.00 87.31 206 PHE A O 1
ATOM 1561 N N . GLY A 1 207 ? 17.907 -4.513 -29.311 1.00 85.25 207 GLY A N 1
ATOM 1562 C CA . GLY A 1 207 ? 19.081 -4.533 -30.174 1.00 85.25 207 GLY A CA 1
ATOM 1563 C C . GLY A 1 207 ? 19.430 -3.133 -30.699 1.00 85.25 207 GLY A C 1
ATOM 1564 O O . GLY A 1 207 ? 18.863 -2.135 -30.252 1.00 85.25 207 GLY A O 1
ATOM 1565 N N . ARG A 1 208 ? 20.431 -3.035 -31.579 1.00 84.44 208 ARG A N 1
ATOM 1566 C CA . ARG A 1 208 ? 20.957 -1.748 -32.086 1.00 84.44 208 ARG A CA 1
ATOM 1567 C C . ARG A 1 208 ? 20.286 -1.299 -33.379 1.00 84.44 208 ARG A C 1
ATOM 1569 O O . ARG A 1 208 ? 20.418 -0.134 -33.751 1.00 84.44 208 ARG A O 1
ATOM 1576 N N . ALA A 1 209 ? 19.631 -2.208 -34.093 1.00 85.81 209 ALA A N 1
ATOM 1577 C CA . ALA A 1 209 ? 19.043 -1.894 -35.377 1.00 85.81 209 ALA A CA 1
ATOM 1578 C C . ALA A 1 209 ? 17.761 -1.047 -35.220 1.00 85.81 209 ALA A C 1
ATOM 1580 O O . ALA A 1 209 ? 17.034 -1.176 -34.233 1.00 85.81 209 ALA A O 1
ATOM 1581 N N . PRO A 1 210 ? 17.445 -0.201 -36.217 1.00 86.62 210 PRO A N 1
ATOM 1582 C CA . PRO A 1 210 ? 16.193 0.552 -36.338 1.00 86.62 210 PRO A CA 1
ATOM 1583 C C . PRO A 1 210 ? 14.888 -0.183 -36.014 1.00 86.62 210 PRO A C 1
ATOM 1585 O O . PRO A 1 210 ? 13.935 0.432 -35.548 1.00 86.62 210 PRO A O 1
ATOM 1588 N N . ASN A 1 211 ? 14.826 -1.477 -36.316 1.00 88.62 211 ASN A N 1
ATOM 1589 C CA . ASN A 1 211 ? 13.659 -2.341 -36.150 1.00 88.62 211 ASN A CA 1
ATOM 1590 C C . ASN A 1 211 ? 13.655 -3.098 -34.810 1.00 88.62 211 ASN A C 1
ATOM 1592 O O . ASN A 1 211 ? 12.709 -3.827 -34.524 1.00 88.62 211 ASN A O 1
ATOM 1596 N N . GLU A 1 212 ? 14.688 -2.927 -33.986 1.00 90.44 212 GLU A N 1
ATOM 1597 C CA . GLU A 1 212 ? 14.855 -3.607 -32.697 1.00 90.44 212 GLU A CA 1
ATOM 1598 C C . GLU A 1 212 ? 14.404 -2.729 -31.518 1.00 90.44 212 GLU A C 1
ATOM 1600 O O . GLU A 1 212 ? 14.921 -2.819 -30.399 1.00 90.44 212 GLU A O 1
ATOM 1605 N N . CYS A 1 213 ? 13.423 -1.858 -31.763 1.00 90.12 213 CYS A N 1
ATOM 1606 C CA . CYS A 1 213 ? 12.805 -1.034 -30.733 1.00 90.12 213 CYS A CA 1
ATOM 1607 C C . CYS A 1 213 ? 11.799 -1.844 -29.908 1.00 90.12 213 CYS A C 1
ATOM 1609 O O . CYS A 1 213 ? 11.085 -2.709 -30.420 1.00 90.12 213 CYS A O 1
ATOM 1611 N N . CYS A 1 214 ? 11.708 -1.524 -28.620 1.00 91.12 214 CYS A N 1
ATOM 1612 C CA . CYS A 1 214 ? 10.636 -2.044 -27.781 1.00 91.12 214 CYS A CA 1
ATOM 1613 C C . CYS A 1 214 ? 9.318 -1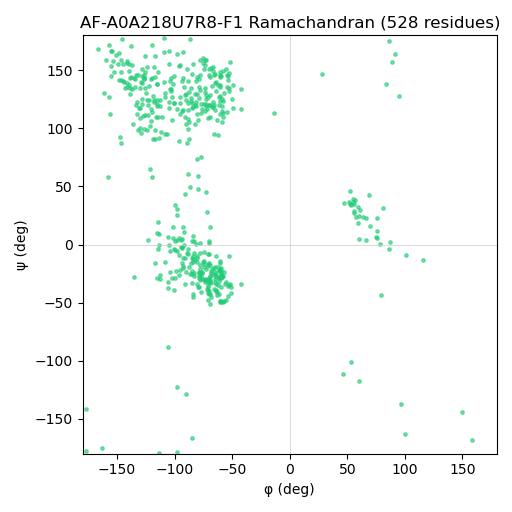.328 -28.065 1.00 91.12 214 CYS A C 1
ATOM 1615 O O . CYS A 1 214 ? 9.303 -0.166 -28.473 1.00 91.12 214 CYS A O 1
ATOM 1617 N N . HIS A 1 215 ? 8.209 -2.001 -27.762 1.00 93.12 215 HIS A N 1
ATOM 1618 C CA . HIS A 1 215 ? 6.905 -1.354 -27.746 1.00 93.12 215 HIS A CA 1
ATOM 1619 C C . HIS A 1 215 ? 6.877 -0.204 -26.716 1.00 93.12 215 HIS A C 1
ATOM 1621 O O . HIS A 1 215 ? 7.472 -0.312 -25.644 1.00 93.12 215 HIS A O 1
ATOM 1627 N N . GLU A 1 216 ? 6.148 0.879 -26.997 1.00 91.44 216 GLU A N 1
ATOM 1628 C CA . GLU A 1 216 ? 6.098 2.088 -26.146 1.00 91.44 216 GLU A CA 1
ATOM 1629 C C . GLU A 1 216 ? 5.555 1.825 -24.726 1.00 91.44 216 GLU A C 1
ATOM 1631 O O . GLU A 1 216 ? 5.946 2.477 -23.754 1.00 91.44 216 GLU A O 1
ATOM 1636 N N . GLU A 1 217 ? 4.691 0.815 -24.613 1.00 92.88 217 GLU A N 1
ATOM 1637 C CA . GLU A 1 217 ? 4.131 0.303 -23.354 1.00 92.88 217 GLU A CA 1
ATOM 1638 C C . GLU A 1 217 ? 5.088 -0.595 -22.548 1.00 92.88 217 GLU A C 1
ATOM 1640 O O . GLU A 1 217 ? 4.770 -0.954 -21.413 1.00 92.88 217 GLU A O 1
ATOM 1645 N N . CYS A 1 218 ? 6.255 -0.966 -23.082 1.00 89.81 218 CYS A N 1
ATOM 1646 C CA . CYS A 1 218 ? 7.242 -1.753 -22.340 1.00 89.81 218 CYS A CA 1
ATOM 1647 C C . CYS A 1 218 ? 8.051 -0.866 -21.403 1.00 89.81 218 CYS A C 1
ATOM 1649 O O . CYS A 1 218 ? 8.647 0.094 -21.874 1.00 89.81 218 CYS A O 1
ATOM 1651 N N . ALA A 1 219 ? 8.165 -1.230 -20.126 1.00 84.56 219 ALA A N 1
ATOM 1652 C CA . ALA A 1 219 ? 9.094 -0.669 -19.145 1.00 84.56 219 ALA A CA 1
ATOM 1653 C C . ALA A 1 219 ? 10.326 -1.564 -18.944 1.00 84.56 219 ALA A C 1
ATOM 1655 O O . ALA A 1 219 ? 10.244 -2.790 -19.030 1.00 84.56 219 ALA A O 1
ATOM 1656 N N . GLY A 1 220 ? 11.481 -0.945 -18.706 1.00 76.38 220 GLY A N 1
ATOM 1657 C CA . GLY A 1 220 ? 12.769 -1.599 -18.474 1.00 76.38 220 GLY A CA 1
ATOM 1658 C C . GLY A 1 220 ? 13.471 -2.088 -19.737 1.00 76.38 220 GLY A C 1
ATOM 1659 O O . GLY A 1 220 ? 14.664 -1.868 -19.925 1.00 76.38 220 GLY A O 1
ATOM 1660 N N . GLY A 1 221 ? 12.718 -2.703 -20.641 1.00 82.56 221 GLY A N 1
ATOM 1661 C CA . GLY A 1 221 ? 13.219 -3.293 -21.874 1.00 82.56 221 GLY A CA 1
ATOM 1662 C C . GLY A 1 221 ? 12.249 -4.342 -22.403 1.00 82.56 221 GLY A C 1
ATOM 1663 O O . GLY A 1 221 ? 11.107 -4.450 -21.944 1.00 82.56 221 GLY A O 1
ATOM 1664 N N . CYS A 1 222 ? 12.701 -5.115 -23.379 1.00 87.44 222 CYS A N 1
ATOM 1665 C CA . CYS A 1 222 ? 11.903 -6.153 -24.008 1.00 87.44 222 CYS A CA 1
ATOM 1666 C C . CYS A 1 222 ? 12.800 -7.235 -24.621 1.00 87.44 222 CYS A C 1
ATOM 1668 O O . CYS A 1 222 ? 14.004 -7.048 -24.778 1.00 87.44 222 CYS A O 1
ATOM 1670 N N . THR A 1 223 ? 12.196 -8.363 -24.983 1.00 89.19 223 THR A N 1
ATOM 1671 C CA . THR A 1 223 ? 12.819 -9.425 -25.798 1.00 89.19 223 THR A CA 1
ATOM 1672 C C . THR A 1 223 ? 12.439 -9.347 -27.277 1.00 89.19 223 THR A C 1
ATOM 1674 O O . THR A 1 223 ? 12.959 -10.102 -28.089 1.00 89.19 223 THR A O 1
ATOM 1677 N N . GLY A 1 224 ? 11.537 -8.435 -27.639 1.00 90.62 224 GLY A N 1
ATOM 1678 C CA . GLY A 1 224 ? 11.075 -8.236 -29.004 1.00 90.62 224 GLY A CA 1
ATOM 1679 C C . GLY A 1 224 ? 10.094 -7.062 -29.108 1.00 90.62 224 GLY A C 1
ATOM 1680 O O . GLY A 1 224 ? 9.797 -6.417 -28.101 1.00 90.62 224 GLY A O 1
ATOM 1681 N N . PRO A 1 225 ? 9.549 -6.792 -30.305 1.00 91.69 225 PRO A N 1
ATOM 1682 C CA . PRO A 1 225 ? 8.815 -5.554 -30.584 1.00 91.69 225 PRO A CA 1
ATOM 1683 C C . PRO A 1 225 ? 7.355 -5.554 -30.096 1.00 91.69 225 PRO A C 1
ATOM 1685 O O . PRO A 1 225 ? 6.692 -4.521 -30.139 1.00 91.69 225 PRO A O 1
ATOM 1688 N N . LEU A 1 226 ? 6.820 -6.699 -29.659 1.00 94.12 226 LEU A N 1
ATOM 1689 C CA . LEU A 1 226 ? 5.417 -6.841 -29.261 1.00 94.12 226 LEU A CA 1
ATOM 1690 C C . LEU A 1 226 ? 5.170 -6.409 -27.808 1.00 94.12 226 LEU A C 1
ATOM 1692 O O . LEU A 1 226 ? 6.043 -6.511 -26.948 1.00 94.12 226 LEU A O 1
ATOM 1696 N N . ARG A 1 227 ? 3.921 -6.019 -27.516 1.00 94.50 227 ARG A N 1
ATOM 1697 C CA . ARG A 1 227 ? 3.431 -5.648 -26.169 1.00 94.50 227 ARG A CA 1
ATOM 1698 C C . ARG A 1 227 ? 3.545 -6.767 -25.129 1.00 94.50 227 ARG A C 1
ATOM 1700 O O . ARG A 1 227 ? 3.518 -6.487 -23.938 1.00 94.50 227 ARG A O 1
ATOM 1707 N N . THR A 1 228 ? 3.653 -8.017 -25.567 1.00 94.31 228 THR A N 1
ATOM 1708 C CA . THR A 1 228 ? 3.803 -9.212 -24.720 1.00 94.31 228 THR A CA 1
ATOM 1709 C C . THR A 1 228 ? 5.261 -9.572 -24.443 1.00 94.31 228 THR A C 1
ATOM 1711 O O . THR A 1 228 ? 5.540 -10.409 -23.592 1.00 94.31 228 THR A O 1
ATOM 1714 N N . HIS A 1 229 ? 6.211 -8.954 -25.150 1.00 92.69 229 HIS A N 1
ATOM 1715 C CA . HIS A 1 229 ? 7.645 -9.222 -25.001 1.00 92.69 229 HIS A CA 1
ATOM 1716 C C . HIS A 1 229 ? 8.326 -8.271 -24.010 1.00 92.69 229 HIS A C 1
ATOM 1718 O O . HIS A 1 229 ? 9.552 -8.294 -23.866 1.00 92.69 229 HIS A O 1
ATOM 1724 N N . CYS A 1 230 ? 7.550 -7.413 -23.350 1.00 89.62 230 CYS A N 1
ATOM 1725 C CA . CYS A 1 230 ? 8.043 -6.450 -22.381 1.00 89.62 230 CYS A CA 1
ATOM 1726 C C . CYS A 1 230 ? 8.550 -7.142 -21.110 1.00 89.62 230 CYS A C 1
ATOM 1728 O O . CYS A 1 230 ? 7.961 -8.108 -20.631 1.00 89.62 230 CYS A O 1
ATOM 1730 N N . PHE A 1 231 ? 9.617 -6.609 -20.514 1.00 84.75 231 PHE A N 1
ATOM 1731 C CA . PHE A 1 231 ? 10.091 -7.075 -19.206 1.00 84.75 231 PHE A CA 1
ATOM 1732 C C . PHE A 1 231 ? 9.159 -6.675 -18.063 1.00 84.75 231 PHE A C 1
ATOM 1734 O O . PHE A 1 231 ? 8.999 -7.435 -17.110 1.00 84.75 231 PHE A O 1
ATOM 1741 N N . ALA A 1 232 ? 8.547 -5.501 -18.172 1.00 85.56 232 ALA A N 1
ATOM 1742 C CA . ALA A 1 232 ? 7.472 -5.022 -17.320 1.00 85.56 232 ALA A CA 1
ATOM 1743 C C . ALA A 1 232 ? 6.583 -4.070 -18.127 1.00 85.56 232 ALA A C 1
ATOM 1745 O O . ALA A 1 232 ? 6.998 -3.558 -19.169 1.00 85.56 232 ALA A O 1
ATOM 1746 N N . CYS A 1 233 ? 5.375 -3.796 -17.643 1.00 89.75 233 CYS A N 1
ATOM 1747 C CA . CYS A 1 233 ? 4.477 -2.852 -18.299 1.00 89.75 233 CYS A CA 1
ATOM 1748 C C . CYS A 1 233 ? 4.650 -1.446 -17.738 1.00 89.75 233 CYS A C 1
ATOM 1750 O O . CYS A 1 233 ? 4.706 -1.248 -16.521 1.00 89.75 233 CYS A O 1
ATOM 1752 N N . ARG A 1 234 ? 4.701 -0.456 -18.632 1.00 88.44 234 ARG A N 1
ATOM 1753 C CA . ARG A 1 234 ? 4.742 0.961 -18.267 1.00 88.44 234 ARG A CA 1
ATOM 1754 C C . ARG A 1 234 ? 3.498 1.349 -17.475 1.00 88.44 234 ARG A C 1
ATOM 1756 O O . ARG A 1 234 ? 3.644 1.899 -16.386 1.00 88.44 234 ARG A O 1
ATOM 1763 N N . HIS A 1 235 ? 2.321 0.993 -17.987 1.00 90.94 235 HIS A N 1
ATOM 1764 C CA . HIS A 1 235 ? 1.032 1.255 -17.347 1.00 90.94 235 HIS A CA 1
ATOM 1765 C C . HIS A 1 235 ? 0.444 -0.027 -16.751 1.00 90.94 235 HIS A C 1
ATOM 1767 O O . HIS A 1 235 ? 0.736 -0.329 -15.594 1.00 90.94 235 HIS A O 1
ATOM 1773 N N . PHE A 1 236 ? -0.315 -0.805 -17.531 1.00 92.75 236 PHE A N 1
ATOM 1774 C CA . PHE A 1 236 ? -1.023 -1.981 -17.026 1.00 92.75 236 PHE A CA 1
ATOM 1775 C C . PHE A 1 236 ? -0.609 -3.265 -17.736 1.00 92.75 236 PHE A C 1
ATOM 1777 O O . PHE A 1 236 ? -0.395 -3.288 -18.948 1.00 92.75 236 PHE A O 1
ATOM 1784 N N . ASN A 1 237 ? -0.528 -4.344 -16.965 1.00 92.31 237 ASN A N 1
ATOM 1785 C CA . ASN A 1 237 ? -0.428 -5.701 -17.475 1.00 92.31 237 ASN A CA 1
ATOM 1786 C C . ASN A 1 237 ? -1.830 -6.312 -17.573 1.00 92.31 237 ASN A C 1
ATOM 1788 O O . ASN A 1 237 ? -2.493 -6.540 -16.556 1.00 92.31 237 ASN A O 1
ATOM 1792 N N . ASP A 1 238 ? -2.257 -6.591 -18.800 1.00 94.69 238 ASP A N 1
ATOM 1793 C CA . ASP A 1 238 ? -3.478 -7.318 -19.097 1.00 94.69 238 ASP A CA 1
ATOM 1794 C C . ASP A 1 238 ? -3.152 -8.736 -19.576 1.00 94.69 238 ASP A C 1
ATOM 1796 O O . ASP A 1 238 ? -2.853 -8.967 -20.748 1.00 94.69 238 ASP A O 1
ATOM 1800 N N . SER A 1 239 ? -3.175 -9.695 -18.646 1.00 92.06 239 SER A N 1
ATOM 1801 C CA . SER A 1 239 ? -2.951 -11.120 -18.935 1.00 92.06 239 SER A CA 1
ATOM 1802 C C . SER A 1 239 ? -1.669 -11.405 -19.748 1.00 92.06 239 SER A C 1
ATOM 1804 O O . SER A 1 239 ? -1.649 -12.305 -20.583 1.00 92.06 239 SER A O 1
ATOM 1806 N N . GLY A 1 240 ? -0.595 -10.648 -19.494 1.00 90.00 240 GLY A N 1
ATOM 1807 C CA . GLY A 1 240 ? 0.711 -10.762 -20.154 1.00 90.00 240 GLY A CA 1
ATOM 1808 C C . GLY A 1 240 ? 0.973 -9.719 -21.247 1.00 90.00 240 GLY A C 1
ATOM 1809 O O . GLY A 1 240 ? 2.102 -9.612 -21.716 1.00 90.00 240 GLY A O 1
ATOM 1810 N N . SER A 1 241 ? -0.030 -8.934 -21.644 1.00 95.19 241 SER A N 1
ATOM 1811 C CA . SER A 1 241 ? 0.107 -7.863 -22.636 1.00 95.19 241 SER A CA 1
ATOM 1812 C C . SER A 1 241 ? 0.145 -6.490 -21.970 1.00 95.19 241 SER A C 1
ATOM 1814 O O . SER A 1 241 ? -0.703 -6.178 -21.134 1.00 95.19 241 SER A O 1
ATOM 1816 N N . CYS A 1 242 ? 1.098 -5.640 -22.352 1.00 95.00 242 CYS A N 1
ATOM 1817 C CA . CYS A 1 242 ? 1.169 -4.279 -21.831 1.00 95.00 242 CYS A CA 1
ATOM 1818 C C . CYS A 1 242 ? 0.224 -3.327 -22.572 1.00 95.00 242 CYS A C 1
ATOM 1820 O O . CYS A 1 242 ? 0.340 -3.107 -23.786 1.00 95.00 242 CYS A O 1
ATOM 1822 N N . VAL A 1 243 ? -0.697 -2.732 -21.816 1.00 95.50 243 VAL A N 1
ATOM 1823 C CA . VAL A 1 243 ? -1.739 -1.836 -22.323 1.00 95.50 243 VAL A CA 1
ATOM 1824 C C . VAL A 1 243 ? -1.727 -0.498 -21.577 1.00 95.50 243 VAL A C 1
ATOM 1826 O O . VAL A 1 243 ? -1.455 -0.469 -20.374 1.00 95.50 243 VAL A O 1
ATOM 1829 N N . PRO A 1 244 ? -2.046 0.614 -22.266 1.00 94.31 244 PRO A N 1
ATOM 1830 C CA . PRO A 1 244 ? -2.115 1.931 -21.634 1.00 94.31 244 PRO A CA 1
ATOM 1831 C C . PRO A 1 244 ? -3.312 2.062 -20.685 1.00 94.31 244 PRO A C 1
ATOM 1833 O O . PRO A 1 244 ? -3.250 2.815 -19.719 1.00 94.31 244 PRO A O 1
ATOM 1836 N N . LEU A 1 245 ? -4.397 1.328 -20.946 1.00 93.94 245 LEU A N 1
ATOM 1837 C CA . LEU A 1 245 ? -5.621 1.334 -20.152 1.00 93.94 245 LEU A CA 1
ATOM 1838 C C . LEU A 1 245 ? -6.247 -0.064 -20.167 1.00 93.94 245 LEU A C 1
ATOM 1840 O O . LEU A 1 245 ? -6.241 -0.728 -21.205 1.00 93.94 245 LEU A O 1
ATOM 1844 N N . CYS A 1 246 ? -6.800 -0.501 -19.035 1.00 95.00 246 CYS A N 1
ATOM 1845 C CA . CYS A 1 246 ? -7.557 -1.751 -18.980 1.00 95.00 246 CYS A CA 1
ATOM 1846 C C . CYS A 1 246 ? -8.857 -1.660 -19.808 1.00 95.00 246 CYS A C 1
ATOM 1848 O O . CYS A 1 246 ? -9.417 -0.564 -19.944 1.00 95.00 246 CYS A O 1
ATOM 1850 N N . PRO A 1 247 ? -9.367 -2.793 -20.334 1.00 94.69 247 PRO A N 1
ATOM 1851 C CA . PRO A 1 247 ? -10.652 -2.855 -21.028 1.00 94.69 247 PRO A CA 1
ATOM 1852 C C . PRO A 1 247 ? -11.780 -2.178 -20.239 1.00 94.69 247 PRO A C 1
ATOM 1854 O O . PRO A 1 247 ? -12.104 -2.587 -19.125 1.00 94.69 247 PRO A O 1
ATOM 1857 N N . GLN A 1 248 ? -12.367 -1.127 -20.815 1.00 92.25 248 GLN A N 1
ATOM 1858 C CA . GLN A 1 248 ? -13.362 -0.306 -20.124 1.00 92.25 248 GLN A CA 1
ATOM 1859 C C . GLN A 1 248 ? -14.715 -1.026 -19.985 1.00 92.25 248 GLN A C 1
ATOM 1861 O O . GLN A 1 248 ? -15.035 -1.852 -20.839 1.00 92.25 248 GLN A O 1
ATOM 1866 N N . PRO A 1 249 ? -15.539 -0.684 -18.972 1.00 89.06 249 PRO A N 1
ATOM 1867 C CA . PRO A 1 249 ? -16.846 -1.313 -18.752 1.00 89.06 249 PRO A CA 1
ATOM 1868 C C . PRO A 1 249 ? -17.876 -1.070 -19.853 1.00 89.06 249 PRO A C 1
ATOM 1870 O O . PRO A 1 249 ? -18.816 -1.846 -19.988 1.00 89.06 249 PRO A O 1
ATOM 1873 N N . LEU A 1 250 ? -17.713 0.007 -20.621 1.00 91.06 250 LEU A N 1
ATOM 1874 C CA . LEU A 1 250 ? -18.616 0.403 -21.693 1.00 91.06 250 LEU A CA 1
ATOM 1875 C C . LEU A 1 250 ? -17.823 0.568 -22.992 1.00 91.06 250 LEU A C 1
ATOM 1877 O O . LEU A 1 250 ? -16.759 1.191 -22.990 1.00 91.06 250 LEU A O 1
ATOM 1881 N N . ILE A 1 251 ? -18.345 0.038 -24.096 1.00 92.75 251 ILE A N 1
ATOM 1882 C CA . ILE A 1 251 ? -17.806 0.221 -25.448 1.00 92.75 251 ILE A CA 1
ATOM 1883 C C . ILE A 1 251 ? -18.831 0.984 -26.281 1.00 92.75 251 ILE A C 1
ATOM 1885 O O . ILE A 1 251 ? -20.028 0.721 -26.220 1.00 92.75 251 ILE A O 1
ATOM 1889 N N . TYR A 1 252 ? -18.356 1.935 -27.081 1.00 93.81 252 TYR A N 1
ATOM 1890 C CA . TYR A 1 252 ? -19.199 2.638 -28.039 1.00 93.81 252 TYR A CA 1
ATOM 1891 C C . TYR A 1 252 ? -19.535 1.736 -29.230 1.00 93.81 252 TYR A C 1
ATOM 1893 O O . TYR A 1 252 ? -18.651 1.371 -30.014 1.00 93.81 252 TYR A O 1
ATOM 1901 N N . ASN A 1 253 ? -20.812 1.400 -29.384 1.00 93.81 253 ASN A N 1
ATOM 1902 C CA . ASN A 1 253 ? -21.307 0.639 -30.516 1.00 93.81 253 ASN A CA 1
ATOM 1903 C C . ASN A 1 253 ? -21.675 1.594 -31.663 1.00 93.81 253 ASN A C 1
ATOM 1905 O O . ASN A 1 253 ? -22.586 2.415 -31.564 1.00 93.81 253 ASN A O 1
ATOM 1909 N N . LYS A 1 254 ? -20.958 1.468 -32.786 1.00 95.06 254 LYS A N 1
ATOM 1910 C CA . LYS A 1 254 ? -21.141 2.309 -33.981 1.00 95.06 254 LYS A CA 1
ATOM 1911 C C . LYS A 1 254 ? -22.464 2.060 -34.719 1.00 95.06 254 LYS A C 1
ATOM 1913 O O . LYS A 1 254 ? -22.841 2.890 -35.535 1.00 95.06 254 LYS A O 1
ATOM 1918 N N . LEU A 1 255 ? -23.134 0.931 -34.476 1.00 94.38 255 LEU A N 1
ATOM 1919 C CA . LEU A 1 255 ? -24.419 0.590 -35.097 1.00 94.38 255 LEU A CA 1
ATOM 1920 C C . LEU A 1 255 ? -25.589 1.231 -34.348 1.00 94.38 255 LEU A C 1
ATOM 1922 O O . LEU A 1 255 ? -26.507 1.752 -34.973 1.00 94.38 255 LEU A O 1
ATOM 1926 N N . THR A 1 256 ? -25.549 1.209 -33.014 1.00 94.88 256 THR A N 1
ATOM 1927 C CA . THR A 1 256 ? -26.602 1.773 -32.153 1.00 94.88 256 THR A CA 1
ATOM 1928 C C . THR A 1 256 ? -26.323 3.223 -31.755 1.00 94.88 256 THR A C 1
ATOM 1930 O O . THR A 1 256 ? -27.217 3.894 -31.247 1.00 94.88 256 THR A O 1
ATOM 1933 N N . PHE A 1 257 ? -25.105 3.721 -32.009 1.00 93.56 257 PHE A N 1
ATOM 1934 C CA . PHE A 1 257 ? -24.602 5.026 -31.563 1.00 93.56 257 PHE A CA 1
ATOM 1935 C C . PHE A 1 257 ? -24.695 5.208 -30.036 1.00 93.56 257 PHE A C 1
ATOM 1937 O O . PHE A 1 257 ? -24.813 6.330 -29.543 1.00 93.56 257 PHE A O 1
ATOM 1944 N N . GLN A 1 258 ? -24.627 4.106 -29.283 1.00 94.69 258 GLN A N 1
ATOM 1945 C CA . GLN A 1 258 ? -24.777 4.067 -27.827 1.00 94.69 258 GLN A CA 1
ATOM 1946 C C . GLN A 1 258 ? -23.587 3.377 -27.151 1.00 94.69 258 GLN A C 1
ATOM 1948 O O . GLN A 1 258 ? -22.799 2.673 -27.783 1.00 94.69 258 GLN A O 1
ATOM 1953 N N . LEU A 1 259 ? -23.443 3.607 -25.844 1.00 93.81 259 LEU A N 1
ATOM 1954 C CA . LEU A 1 259 ? -22.497 2.887 -24.997 1.00 93.81 259 LEU A CA 1
ATOM 1955 C C . LEU A 1 259 ? -23.140 1.585 -24.517 1.00 93.81 259 LEU A C 1
ATOM 1957 O O . LEU A 1 259 ? -24.171 1.617 -23.848 1.00 93.81 259 LEU A O 1
ATOM 1961 N N . GLU A 1 260 ? -22.512 0.457 -24.825 1.00 92.69 260 GLU A N 1
ATOM 1962 C CA . GLU A 1 260 ? -22.984 -0.875 -24.452 1.00 92.69 260 GLU A CA 1
ATOM 1963 C C . GLU A 1 260 ? -22.011 -1.552 -23.475 1.00 92.69 260 GLU A C 1
ATOM 1965 O O . GLU A 1 260 ? -20.803 -1.293 -23.533 1.00 92.69 260 GLU A O 1
ATOM 1970 N N . PRO A 1 261 ? -22.502 -2.410 -22.561 1.00 92.25 261 PRO A N 1
ATOM 1971 C CA . PRO A 1 261 ? -21.652 -3.144 -21.630 1.00 92.25 261 PRO A CA 1
ATOM 1972 C C . PRO A 1 261 ? -20.599 -3.994 -22.345 1.00 92.25 261 PRO A C 1
ATOM 1974 O O . PRO A 1 261 ? -20.912 -4.788 -23.230 1.00 92.25 261 PRO A O 1
ATOM 1977 N N . ASN A 1 262 ? -19.348 -3.860 -21.917 1.00 91.50 262 ASN A N 1
ATOM 1978 C CA . ASN A 1 262 ? -18.236 -4.650 -22.421 1.00 91.50 262 ASN A CA 1
ATOM 1979 C C . ASN A 1 262 ? -18.143 -5.997 -21.679 1.00 91.50 262 ASN A C 1
ATOM 1981 O O . ASN A 1 262 ? -17.847 -5.991 -20.478 1.00 91.50 262 ASN A O 1
ATOM 1985 N N . PRO A 1 263 ? -18.306 -7.150 -22.353 1.00 90.81 263 PRO A N 1
ATOM 1986 C CA . PRO A 1 263 ? -18.128 -8.456 -21.715 1.00 90.81 263 PRO A CA 1
ATOM 1987 C C . PRO A 1 263 ? -16.685 -8.698 -21.239 1.00 90.81 263 PRO A C 1
ATOM 1989 O O . PRO A 1 263 ? -16.473 -9.429 -20.273 1.00 90.81 263 PRO A O 1
ATOM 1992 N N . ASP A 1 264 ? -15.700 -8.049 -21.865 1.00 91.94 264 ASP A N 1
ATOM 1993 C CA . ASP A 1 264 ? -14.277 -8.186 -21.543 1.00 91.94 264 ASP A CA 1
ATOM 1994 C C . ASP A 1 264 ? -13.780 -7.148 -20.527 1.00 91.94 264 ASP A C 1
ATOM 1996 O O . ASP A 1 264 ? -12.572 -6.966 -20.366 1.00 91.94 264 ASP A O 1
ATOM 2000 N N . THR A 1 265 ? -14.692 -6.459 -19.833 1.00 91.31 265 THR A N 1
ATOM 2001 C CA . THR A 1 265 ? -14.349 -5.441 -18.833 1.00 91.31 265 THR A CA 1
ATOM 2002 C C . THR A 1 265 ? -13.361 -5.960 -17.785 1.00 91.31 265 THR A C 1
ATOM 2004 O O . THR A 1 265 ? -13.512 -7.053 -17.225 1.00 91.31 265 THR A O 1
ATOM 2007 N N . LYS A 1 266 ? -12.345 -5.149 -17.484 1.00 94.12 266 LYS A N 1
ATOM 2008 C CA . LYS A 1 266 ? -11.400 -5.396 -16.391 1.00 94.12 266 LYS A CA 1
ATOM 2009 C C . LYS A 1 266 ? -11.114 -4.098 -15.646 1.00 94.12 266 LYS A C 1
ATOM 2011 O O . LYS A 1 266 ? -11.008 -3.027 -16.235 1.00 94.12 266 LYS A O 1
ATOM 2016 N N . TYR A 1 267 ? -10.939 -4.220 -14.340 1.00 93.06 267 TYR A N 1
ATOM 2017 C CA . TYR A 1 267 ? -10.648 -3.121 -13.435 1.00 93.06 267 TYR A CA 1
ATOM 2018 C C . TYR A 1 267 ? -9.144 -2.942 -13.253 1.00 93.06 267 TYR A C 1
ATOM 2020 O O . TYR A 1 267 ? -8.386 -3.912 -13.183 1.00 93.06 267 TYR A O 1
ATOM 2028 N N . GLN A 1 268 ? -8.718 -1.692 -13.137 1.00 93.62 268 GLN A N 1
ATOM 2029 C CA . GLN A 1 268 ? -7.344 -1.320 -12.827 1.00 93.62 268 GLN A CA 1
ATOM 2030 C C . GLN A 1 268 ? -7.069 -1.582 -11.344 1.00 93.62 268 GLN A C 1
ATOM 2032 O O . GLN A 1 268 ? -7.727 -1.009 -10.474 1.00 93.62 268 GLN A O 1
ATOM 2037 N N . TYR A 1 269 ? -6.083 -2.420 -11.038 1.00 89.75 269 TYR A N 1
ATOM 2038 C CA . TYR A 1 269 ? -5.628 -2.671 -9.674 1.00 89.75 269 TYR A CA 1
ATOM 2039 C C . TYR A 1 269 ? -4.107 -2.533 -9.603 1.00 89.75 269 TYR A C 1
ATOM 2041 O O . TYR A 1 269 ? -3.361 -3.421 -10.009 1.00 89.75 269 TYR A O 1
ATOM 2049 N N . GLY A 1 270 ? -3.628 -1.383 -9.124 1.00 85.50 270 GLY A N 1
ATOM 2050 C CA . GLY A 1 270 ? -2.204 -1.055 -9.207 1.00 85.50 270 GLY A CA 1
ATOM 2051 C C . GLY A 1 270 ? -1.742 -1.015 -10.668 1.00 85.50 270 GLY A C 1
ATOM 2052 O O . GLY A 1 270 ? -2.240 -0.205 -11.439 1.00 85.50 270 GLY A O 1
ATOM 2053 N N . GLY A 1 271 ? -0.808 -1.894 -11.043 1.00 86.19 271 GLY A N 1
ATOM 2054 C CA . GLY A 1 271 ? -0.296 -2.035 -12.415 1.00 86.19 271 GLY A CA 1
ATOM 2055 C C . GLY A 1 271 ? -0.874 -3.220 -13.201 1.00 86.19 271 GLY A C 1
ATOM 2056 O O . GLY A 1 271 ? -0.284 -3.620 -14.202 1.00 86.19 271 GLY A O 1
ATOM 2057 N N . VAL A 1 272 ? -1.977 -3.834 -12.753 1.00 90.81 272 VAL A N 1
ATOM 2058 C CA . VAL A 1 272 ? -2.576 -5.020 -13.398 1.00 90.81 272 VAL A CA 1
ATOM 2059 C C . VAL A 1 272 ? -4.070 -4.839 -13.673 1.00 90.81 272 VAL A C 1
ATOM 2061 O O . VAL A 1 272 ? -4.764 -4.134 -12.939 1.00 90.81 272 VAL A O 1
ATOM 2064 N N . CYS A 1 273 ? -4.574 -5.504 -14.714 1.00 94.31 273 CYS A N 1
ATOM 2065 C CA . CYS A 1 273 ? -6.001 -5.556 -15.034 1.00 94.31 273 CYS A CA 1
ATOM 2066 C C . CYS A 1 273 ? -6.644 -6.817 -14.435 1.00 94.31 273 CYS A C 1
ATOM 2068 O O . CYS A 1 273 ? -6.244 -7.939 -14.752 1.00 94.31 273 CYS A O 1
ATOM 2070 N N . VAL A 1 274 ? -7.667 -6.650 -13.594 1.00 92.75 274 VAL A N 1
ATOM 2071 C CA . VAL A 1 274 ? -8.360 -7.750 -12.900 1.00 92.75 274 VAL A CA 1
ATOM 2072 C C . VAL A 1 274 ? -9.839 -7.802 -13.267 1.00 92.75 274 VAL A C 1
ATOM 2074 O O . VAL A 1 274 ? -10.485 -6.774 -13.426 1.00 92.75 274 VAL A O 1
ATOM 2077 N N . ARG A 1 275 ? -10.419 -9.003 -13.380 1.00 90.62 275 ARG A N 1
ATOM 2078 C CA . ARG A 1 275 ? -11.862 -9.151 -13.664 1.00 90.62 275 ARG A CA 1
ATOM 2079 C C . ARG A 1 275 ? -12.751 -8.729 -12.494 1.00 90.62 275 ARG A C 1
ATOM 2081 O O . ARG A 1 275 ? -13.875 -8.300 -12.705 1.00 90.62 275 ARG A O 1
ATOM 2088 N N . GLN A 1 276 ? -12.257 -8.872 -11.268 1.00 89.19 276 GLN A N 1
ATOM 2089 C CA . GLN A 1 276 ? -12.962 -8.499 -10.044 1.00 89.19 276 GLN A CA 1
ATOM 2090 C C . GLN A 1 276 ? -11.965 -7.852 -9.087 1.00 89.19 276 GLN A C 1
ATOM 2092 O O . GLN A 1 276 ? -10.840 -8.339 -8.947 1.00 89.19 276 GLN A O 1
ATOM 2097 N N . CYS A 1 277 ? -12.366 -6.758 -8.441 1.00 89.56 277 CYS A N 1
ATOM 2098 C CA . CYS A 1 277 ? -11.552 -6.149 -7.398 1.00 89.56 277 CYS A CA 1
ATOM 2099 C C . CYS A 1 277 ? -11.456 -7.077 -6.175 1.00 89.56 277 CYS A C 1
ATOM 2101 O O . CYS A 1 277 ? -12.408 -7.810 -5.890 1.00 89.56 277 CYS A O 1
ATOM 2103 N N . PRO A 1 278 ? -10.342 -7.036 -5.419 1.00 86.31 278 PRO A N 1
ATOM 2104 C CA . PRO A 1 278 ? -10.263 -7.716 -4.130 1.00 86.31 278 PRO A CA 1
ATOM 2105 C C . PRO A 1 278 ? -11.425 -7.304 -3.215 1.00 86.31 278 PRO A C 1
ATOM 2107 O O . PRO A 1 278 ? -11.841 -6.147 -3.226 1.00 86.31 278 PRO A O 1
ATOM 2110 N N . HIS A 1 279 ? -11.930 -8.229 -2.395 1.00 82.69 279 HIS A N 1
ATOM 2111 C CA . HIS A 1 279 ? -13.171 -8.056 -1.618 1.00 82.69 279 HIS A CA 1
ATOM 2112 C C . HIS A 1 279 ? -13.153 -6.875 -0.640 1.00 82.69 279 HIS A C 1
ATOM 2114 O O . HIS A 1 279 ? -14.201 -6.361 -0.260 1.00 82.69 279 HIS A O 1
ATOM 2120 N N . ASN A 1 280 ? -11.969 -6.457 -0.197 1.00 82.44 280 ASN A N 1
ATOM 2121 C CA . ASN A 1 280 ? -11.797 -5.320 0.697 1.00 82.44 280 ASN A CA 1
ATOM 2122 C C . ASN A 1 280 ? -11.634 -3.981 -0.042 1.00 82.44 280 ASN A C 1
ATOM 2124 O O . ASN A 1 280 ? -11.628 -2.953 0.628 1.00 82.44 280 ASN A O 1
ATOM 2128 N N . PHE A 1 281 ? -11.512 -3.958 -1.372 1.00 87.88 281 PHE A N 1
ATOM 2129 C CA . PHE A 1 281 ? -11.418 -2.742 -2.192 1.00 87.88 281 PHE A CA 1
ATOM 2130 C C . PHE A 1 281 ? -12.790 -2.288 -2.700 1.00 87.88 281 PHE A C 1
ATOM 2132 O O . PHE A 1 281 ? -13.767 -3.032 -2.637 1.00 87.88 281 PHE A O 1
ATOM 2139 N N . VAL A 1 282 ? -12.855 -1.049 -3.193 1.00 91.12 282 VAL A N 1
ATOM 2140 C CA . VAL A 1 282 ? -14.074 -0.453 -3.753 1.00 91.12 282 VAL A CA 1
ATOM 2141 C C . VAL A 1 282 ? -13.867 -0.190 -5.236 1.00 91.12 282 VAL A C 1
ATOM 2143 O O . VAL A 1 282 ? -12.800 0.263 -5.644 1.00 91.12 282 VAL A O 1
ATOM 2146 N N . VAL A 1 283 ? -14.875 -0.477 -6.046 1.00 92.50 283 VAL A N 1
ATOM 2147 C CA . VAL A 1 283 ? -14.882 -0.150 -7.470 1.00 92.50 283 VAL A CA 1
ATOM 2148 C C . VAL A 1 283 ? -15.278 1.314 -7.634 1.00 92.50 283 VAL A C 1
ATOM 2150 O O . VAL A 1 283 ? -16.372 1.704 -7.232 1.00 92.50 283 VAL A O 1
ATOM 2153 N N . ASP A 1 284 ? -14.428 2.114 -8.269 1.00 91.75 284 ASP A N 1
ATOM 2154 C CA . ASP A 1 284 ? -14.814 3.418 -8.804 1.00 91.75 284 ASP A CA 1
ATOM 2155 C C . ASP A 1 284 ? -14.582 3.424 -10.314 1.00 91.75 284 ASP A C 1
ATOM 2157 O O . ASP A 1 284 ? -13.446 3.317 -10.778 1.00 91.75 284 ASP A O 1
ATOM 2161 N N . GLN A 1 285 ? -15.669 3.518 -11.082 1.00 87.00 285 GLN A N 1
ATOM 2162 C CA . GLN A 1 285 ? -15.657 3.454 -12.547 1.00 87.00 285 GLN A CA 1
ATOM 2163 C C . GLN A 1 285 ? -14.938 2.195 -13.077 1.00 87.00 285 GLN A C 1
ATOM 2165 O O . GLN A 1 285 ? -15.520 1.111 -13.082 1.00 87.00 285 GLN A O 1
ATOM 2170 N N . SER A 1 286 ? -13.684 2.326 -13.521 1.00 88.94 286 SER A N 1
ATOM 2171 C CA . SER A 1 286 ? -12.855 1.241 -14.062 1.00 88.94 286 SER A CA 1
ATOM 2172 C C . SER A 1 286 ? -11.633 0.913 -13.193 1.00 88.94 286 SER A C 1
ATOM 2174 O O . SER A 1 286 ? -10.700 0.268 -13.674 1.00 88.94 286 SER A O 1
ATOM 2176 N N . SER A 1 287 ? -11.639 1.307 -11.915 1.00 92.88 287 SER A N 1
ATOM 2177 C CA . SER A 1 287 ? -10.501 1.159 -10.997 1.00 92.88 287 SER A CA 1
ATOM 2178 C C . SER A 1 287 ? -10.896 0.592 -9.632 1.00 92.88 287 SER A C 1
ATOM 2180 O O . SER A 1 287 ? -11.957 0.895 -9.093 1.00 92.88 287 SER A O 1
ATOM 2182 N N . CYS A 1 288 ? -10.004 -0.201 -9.039 1.00 91.75 288 CYS A N 1
ATOM 2183 C CA . CYS A 1 288 ? -10.102 -0.680 -7.664 1.00 91.75 288 CYS A CA 1
ATOM 2184 C C . CYS A 1 288 ? -9.403 0.316 -6.730 1.00 91.75 288 CYS A C 1
ATOM 2186 O O . CYS A 1 288 ? -8.172 0.352 -6.644 1.00 91.75 288 CYS A O 1
ATOM 2188 N N . VAL A 1 289 ? -10.179 1.121 -6.013 1.00 89.19 289 VAL A N 1
ATOM 2189 C CA . VAL A 1 289 ? -9.686 2.199 -5.150 1.00 89.19 289 VAL A CA 1
ATOM 2190 C C . VAL A 1 289 ? -9.769 1.833 -3.668 1.00 89.19 289 VAL A C 1
ATOM 2192 O O . VAL A 1 289 ? -10.565 0.993 -3.238 1.00 89.19 289 VAL A O 1
ATOM 2195 N N . ARG A 1 290 ? -8.914 2.471 -2.858 1.00 84.31 290 ARG A N 1
ATOM 2196 C CA . ARG A 1 290 ? -8.926 2.310 -1.394 1.00 84.31 290 ARG A CA 1
ATOM 2197 C C . ARG A 1 290 ? -10.038 3.109 -0.718 1.00 84.31 290 ARG A C 1
ATOM 2199 O O . ARG A 1 290 ? -10.438 2.759 0.386 1.00 84.31 290 ARG A O 1
ATOM 2206 N N . ALA A 1 291 ? -10.499 4.183 -1.343 1.00 84.75 291 ALA A N 1
ATOM 2207 C CA . ALA A 1 291 ? -11.532 5.071 -0.835 1.00 84.75 291 ALA A CA 1
ATOM 2208 C C . ALA A 1 291 ? -12.256 5.713 -2.016 1.00 84.75 291 ALA A C 1
ATOM 2210 O O . ALA A 1 291 ? -11.638 5.939 -3.057 1.00 84.75 291 ALA A O 1
ATOM 2211 N N . CYS A 1 292 ? -13.544 6.001 -1.844 1.00 87.56 292 CYS A N 1
ATOM 2212 C CA . CYS A 1 292 ? -14.281 6.776 -2.828 1.00 87.56 292 CYS A CA 1
ATOM 2213 C C . CYS A 1 292 ? -13.814 8.240 -2.830 1.00 87.56 292 CYS A C 1
ATOM 2215 O O . CYS A 1 292 ? -13.387 8.739 -1.785 1.00 87.56 292 CYS A O 1
ATOM 2217 N N . PRO A 1 293 ? -13.912 8.925 -3.980 1.00 86.56 293 PRO A N 1
ATOM 2218 C CA . PRO A 1 293 ? -13.818 10.380 -4.058 1.00 86.56 293 PRO A CA 1
ATOM 2219 C C . PRO A 1 293 ? -14.771 11.088 -3.081 1.00 86.56 293 PRO A C 1
ATOM 2221 O O . PRO A 1 293 ? -15.786 10.523 -2.682 1.00 86.56 293 PRO A O 1
ATOM 2224 N N . ASN A 1 294 ? -14.465 12.338 -2.724 1.00 82.62 294 ASN A N 1
ATOM 2225 C CA . ASN A 1 294 ? -15.195 13.096 -1.693 1.00 82.62 294 ASN A CA 1
ATOM 2226 C C . ASN A 1 294 ? -16.684 13.341 -2.008 1.00 82.62 294 ASN A C 1
ATOM 2228 O O . ASN A 1 294 ? -17.460 13.606 -1.094 1.00 82.62 294 ASN A O 1
ATOM 2232 N N . ASP A 1 295 ? -17.077 13.281 -3.280 1.00 85.69 295 ASP A N 1
ATOM 2233 C CA . ASP A 1 295 ? -18.445 13.444 -3.789 1.00 85.69 295 ASP A CA 1
ATOM 2234 C C . ASP A 1 295 ? -19.215 12.114 -3.917 1.00 85.69 295 ASP A C 1
ATOM 2236 O O . ASP A 1 295 ? -20.384 12.099 -4.316 1.00 85.69 295 ASP A O 1
ATOM 2240 N N . LYS A 1 296 ? -18.576 10.989 -3.573 1.00 89.12 296 LYS A N 1
ATOM 2241 C CA . LYS A 1 296 ? -19.139 9.641 -3.677 1.00 89.12 296 LYS A CA 1
ATOM 2242 C C . LYS A 1 296 ? -19.099 8.905 -2.340 1.00 89.12 296 LYS A C 1
ATOM 2244 O O . LYS A 1 296 ? -18.218 9.106 -1.507 1.00 89.12 296 LYS A O 1
ATOM 2249 N N . MET A 1 297 ? -20.028 7.976 -2.158 1.00 86.75 297 MET A N 1
ATOM 2250 C CA . MET A 1 297 ? -20.090 7.075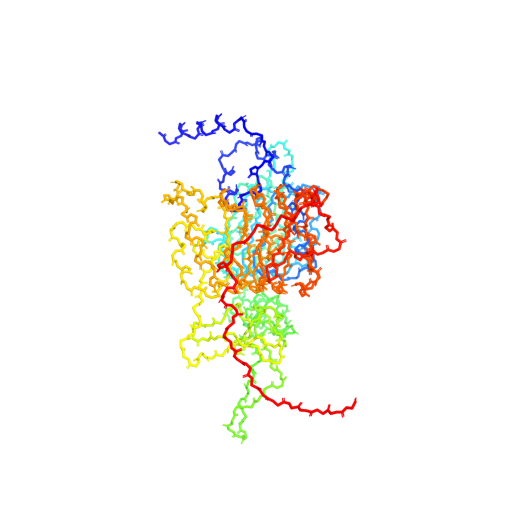 -1.010 1.00 86.75 297 MET A CA 1
ATOM 2251 C C . MET A 1 297 ? -19.958 5.613 -1.434 1.00 86.75 297 MET A C 1
ATOM 2253 O O . MET A 1 297 ? -20.297 5.235 -2.553 1.00 86.75 297 MET A O 1
ATOM 2257 N N . GLU A 1 298 ? -19.453 4.789 -0.518 1.00 87.94 298 GLU A N 1
ATOM 2258 C CA . GLU A 1 298 ? -19.347 3.343 -0.711 1.00 87.94 298 GLU A CA 1
ATOM 2259 C C . GLU A 1 298 ? -20.724 2.699 -0.515 1.00 87.94 298 GLU A C 1
ATOM 2261 O O . GLU A 1 298 ? -21.323 2.823 0.555 1.00 87.94 298 GLU A O 1
ATOM 2266 N N . VAL A 1 299 ? -21.210 2.015 -1.547 1.00 87.75 299 VAL A N 1
ATOM 2267 C CA . VAL A 1 299 ? -22.477 1.279 -1.555 1.00 87.75 299 VAL A CA 1
ATOM 2268 C C . VAL A 1 299 ? -22.191 -0.173 -1.907 1.00 87.75 299 VAL A C 1
ATOM 2270 O O . VAL A 1 299 ? -21.418 -0.462 -2.819 1.00 87.75 299 VAL A O 1
ATOM 2273 N N . GLU A 1 300 ? -22.813 -1.105 -1.192 1.00 86.00 300 GLU A N 1
ATOM 2274 C CA . GLU A 1 300 ? -22.703 -2.528 -1.500 1.00 86.00 300 GLU A CA 1
ATOM 2275 C C . GLU A 1 300 ? -23.846 -2.949 -2.434 1.00 86.00 300 GLU A C 1
ATOM 2277 O O . GLU A 1 300 ? -25.019 -2.891 -2.063 1.00 86.00 300 GLU A O 1
ATOM 2282 N N . LYS A 1 301 ? -23.514 -3.365 -3.662 1.00 82.81 301 LYS A N 1
ATOM 2283 C CA . LYS A 1 301 ? -24.460 -3.921 -4.644 1.00 82.81 301 LYS A CA 1
ATOM 2284 C C . LYS A 1 301 ? -23.978 -5.295 -5.082 1.00 82.81 301 LYS A C 1
ATOM 2286 O O . LYS A 1 301 ? -22.852 -5.440 -5.545 1.00 82.81 301 LYS A O 1
ATOM 2291 N N . ASN A 1 302 ? -24.829 -6.313 -4.944 1.00 79.88 302 ASN A N 1
ATOM 2292 C CA . ASN A 1 302 ? -24.513 -7.703 -5.304 1.00 79.88 302 ASN A CA 1
ATOM 2293 C C . ASN A 1 302 ? -23.209 -8.235 -4.663 1.00 79.88 302 ASN A C 1
ATOM 2295 O O . ASN A 1 302 ? -22.479 -9.003 -5.283 1.00 79.88 302 ASN A O 1
ATOM 2299 N N . GLY A 1 303 ? -22.890 -7.801 -3.436 1.00 77.88 303 GLY A N 1
ATOM 2300 C CA . GLY A 1 303 ? -21.659 -8.179 -2.726 1.00 77.88 303 GLY A CA 1
ATOM 2301 C C . GLY A 1 303 ? -20.379 -7.491 -3.223 1.00 77.88 303 GLY A C 1
ATOM 2302 O O . GLY A 1 303 ? -19.291 -7.831 -2.760 1.00 77.88 303 GLY A O 1
ATOM 2303 N N . LEU A 1 304 ? -20.486 -6.531 -4.150 1.00 81.50 304 LEU A N 1
ATOM 2304 C CA . LEU A 1 304 ? -19.401 -5.640 -4.561 1.00 81.50 304 LEU A CA 1
ATOM 2305 C C . LEU A 1 304 ? -19.589 -4.255 -3.943 1.00 81.50 304 LEU A C 1
ATOM 2307 O O . LEU A 1 304 ? -20.666 -3.664 -4.006 1.00 81.50 304 LEU A O 1
ATOM 2311 N N . LYS A 1 305 ? -18.504 -3.717 -3.392 1.00 87.75 305 LYS A N 1
ATOM 2312 C CA . LYS A 1 305 ? -18.427 -2.336 -2.915 1.00 87.75 305 LYS A CA 1
ATOM 2313 C C . LYS A 1 305 ? -18.159 -1.428 -4.112 1.00 87.75 305 LYS A C 1
ATOM 2315 O O . LYS A 1 305 ? -17.133 -1.584 -4.771 1.00 87.75 305 LYS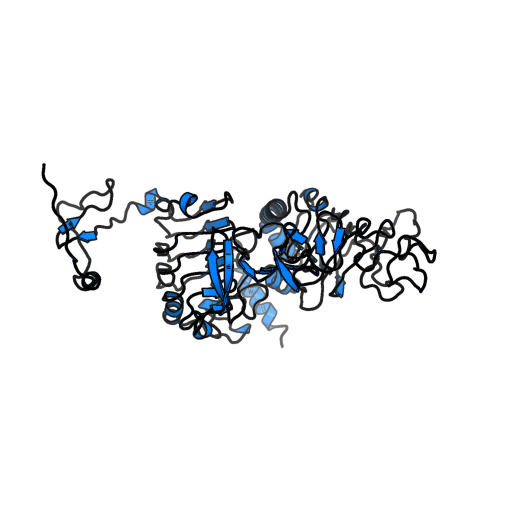 A O 1
ATOM 2320 N N . ILE A 1 306 ? -19.063 -0.496 -4.399 1.00 91.44 306 ILE A N 1
ATOM 2321 C CA . ILE A 1 306 ? -18.994 0.433 -5.536 1.00 91.44 306 ILE A CA 1
ATOM 2322 C C . ILE A 1 306 ? -19.143 1.871 -5.022 1.00 91.44 306 ILE A C 1
ATOM 2324 O O . ILE A 1 306 ? -19.887 2.122 -4.075 1.00 91.44 306 ILE A O 1
ATOM 2328 N N . CYS A 1 307 ? -18.427 2.815 -5.629 1.00 91.81 307 CYS A N 1
ATOM 2329 C CA . CYS A 1 307 ? -18.563 4.240 -5.345 1.00 91.81 307 CYS A CA 1
ATOM 2330 C C . CYS A 1 307 ? -19.718 4.846 -6.144 1.00 91.81 307 CYS A C 1
ATOM 2332 O O . CYS A 1 307 ? -19.667 4.890 -7.374 1.00 91.81 307 CYS A O 1
ATOM 2334 N N . GLU A 1 308 ? -20.727 5.367 -5.451 1.00 91.00 308 GLU A N 1
ATOM 2335 C CA . GLU A 1 308 ? -21.854 6.072 -6.069 1.00 91.00 308 GLU A CA 1
ATOM 2336 C C . GLU A 1 308 ? -21.908 7.532 -5.617 1.00 91.00 308 GLU A C 1
ATOM 2338 O O . GLU A 1 308 ? -21.599 7.810 -4.457 1.00 91.00 308 GLU A O 1
ATOM 2343 N N . PRO A 1 309 ? -22.300 8.475 -6.494 1.00 91.25 309 PRO A N 1
ATOM 2344 C CA . PRO A 1 309 ? -22.503 9.867 -6.105 1.00 91.25 309 PRO A CA 1
ATOM 2345 C C . PRO A 1 309 ? -23.478 9.985 -4.932 1.00 91.25 309 PRO A C 1
ATOM 2347 O O . PRO A 1 309 ? -24.528 9.339 -4.917 1.00 91.25 309 PRO A O 1
ATOM 2350 N N . CYS A 1 310 ? -23.147 10.820 -3.951 1.00 88.38 310 CYS A N 1
ATOM 2351 C CA . CYS A 1 310 ? -24.040 11.062 -2.822 1.00 88.38 310 CYS A CA 1
ATOM 2352 C C . CYS A 1 310 ? -25.301 11.812 -3.286 1.00 88.38 310 CYS A C 1
ATOM 2354 O O . CYS A 1 310 ? -25.212 12.804 -4.003 1.00 88.38 310 CYS A O 1
ATOM 2356 N N . ALA A 1 311 ? -26.484 11.403 -2.816 1.00 81.75 311 ALA A N 1
ATOM 2357 C CA . ALA A 1 311 ? -27.751 12.099 -3.097 1.00 81.75 311 ALA A CA 1
ATOM 2358 C C . ALA A 1 311 ? -27.882 13.472 -2.386 1.00 81.75 311 ALA A C 1
ATOM 2360 O O . ALA A 1 311 ? -28.910 14.136 -2.489 1.00 81.75 311 ALA A O 1
ATOM 2361 N N . GLY A 1 312 ? -26.855 13.881 -1.635 1.00 82.31 312 GLY A N 1
ATOM 2362 C CA . GLY A 1 312 ? -26.793 15.084 -0.808 1.00 82.31 312 GLY A CA 1
ATOM 2363 C C . GLY A 1 312 ? -25.404 15.220 -0.176 1.00 82.31 312 GLY A C 1
ATOM 2364 O O . GLY A 1 312 ? -24.402 14.885 -0.803 1.00 82.31 312 GLY A O 1
ATOM 2365 N N . LEU A 1 313 ? -25.324 15.672 1.079 1.00 77.69 313 LEU A N 1
ATOM 2366 C CA . LEU A 1 313 ? -24.051 15.710 1.809 1.00 77.69 313 LEU A CA 1
ATOM 2367 C C . LEU A 1 313 ? -23.541 14.287 2.083 1.00 77.69 313 LEU A C 1
ATOM 2369 O O . LEU A 1 313 ? -24.228 13.491 2.727 1.00 77.69 313 LEU A O 1
ATOM 2373 N N . CYS A 1 314 ? -22.329 13.976 1.619 1.00 81.19 314 CYS A N 1
ATOM 2374 C CA . CYS A 1 314 ? -21.684 12.704 1.927 1.00 81.19 314 CYS A CA 1
ATOM 2375 C C . CYS A 1 314 ? -21.379 12.593 3.433 1.00 81.19 314 CYS A C 1
ATOM 2377 O O . CYS A 1 314 ? -21.037 13.597 4.070 1.00 81.19 314 CYS A O 1
ATOM 2379 N N . PRO A 1 315 ? -21.442 11.381 4.018 1.00 80.50 315 PRO A N 1
ATOM 2380 C CA . PRO A 1 315 ? -20.945 11.145 5.368 1.00 80.50 315 PRO A CA 1
ATOM 2381 C C . PRO A 1 315 ? -19.501 11.635 5.494 1.00 80.50 315 PRO A C 1
ATOM 2383 O O . PRO A 1 315 ? -18.663 11.317 4.650 1.00 80.50 315 PRO A O 1
ATOM 2386 N N . LYS A 1 316 ? -19.203 12.402 6.550 1.00 82.69 316 LYS A N 1
ATOM 2387 C CA . LYS A 1 316 ? -17.862 12.961 6.747 1.00 82.69 316 LYS A CA 1
ATOM 2388 C C . LYS A 1 316 ? -16.847 11.821 6.876 1.00 82.69 316 LYS A C 1
ATOM 2390 O O . LYS A 1 316 ? -16.864 11.072 7.863 1.00 82.69 316 LYS A O 1
ATOM 2395 N N . ALA A 1 317 ? -15.981 11.721 5.874 1.00 86.88 317 ALA A N 1
ATOM 2396 C CA . ALA A 1 317 ? -14.822 10.847 5.851 1.00 86.88 317 ALA A CA 1
ATOM 2397 C C . ALA A 1 317 ? -13.568 11.667 6.169 1.00 86.88 317 ALA A C 1
ATOM 2399 O O . ALA A 1 317 ? -13.437 12.804 5.716 1.00 86.88 317 ALA A O 1
ATOM 2400 N N . CYS A 1 318 ? -12.673 11.111 6.980 1.00 91.38 318 CYS A N 1
ATOM 2401 C CA . CYS A 1 318 ? -11.525 11.842 7.512 1.00 91.38 318 CYS A CA 1
ATOM 2402 C C . CYS A 1 318 ? -10.236 11.080 7.258 1.00 91.38 318 CYS A C 1
ATOM 2404 O O . CYS A 1 318 ? -10.206 9.856 7.388 1.00 91.38 318 CYS A O 1
ATOM 2406 N N . GLU A 1 319 ? -9.187 11.804 6.878 1.00 91.19 319 GLU A N 1
ATOM 2407 C CA . GLU A 1 319 ? -7.872 11.216 6.650 1.00 91.19 319 GLU A CA 1
ATOM 2408 C C . GLU A 1 319 ? -7.306 10.649 7.952 1.00 91.19 319 GLU A C 1
ATOM 2410 O O . GLU A 1 319 ? -7.356 11.280 9.005 1.00 91.19 319 GLU A O 1
ATOM 2415 N N . GLY A 1 320 ? -6.808 9.421 7.871 1.00 91.50 320 GLY A N 1
ATOM 2416 C CA . GLY A 1 320 ? -6.169 8.721 8.971 1.00 91.50 320 GLY A CA 1
ATOM 2417 C C . GLY A 1 320 ? -4.686 9.060 9.123 1.00 91.50 320 GLY A C 1
ATOM 2418 O O . GLY A 1 320 ? -4.158 9.993 8.520 1.00 91.50 320 GLY A O 1
ATOM 2419 N N . THR A 1 321 ? -4.001 8.250 9.924 1.00 90.25 321 THR A N 1
ATOM 2420 C CA . THR A 1 321 ? -2.577 8.374 10.251 1.00 90.25 321 THR A CA 1
ATOM 2421 C C . THR A 1 321 ? -1.730 7.272 9.602 1.00 90.25 321 THR A C 1
ATOM 2423 O O . THR A 1 321 ? -2.236 6.361 8.932 1.00 90.25 321 THR A O 1
ATOM 2426 N N . GLY A 1 322 ? -0.416 7.352 9.815 1.00 78.38 322 GLY A N 1
ATOM 2427 C CA . GLY A 1 322 ? 0.560 6.334 9.437 1.00 78.38 322 GLY A CA 1
ATOM 2428 C C . GLY A 1 322 ? 1.305 6.651 8.138 1.00 78.38 322 GLY A C 1
ATOM 2429 O O . GLY A 1 322 ? 1.337 7.791 7.666 1.00 78.38 322 GLY A O 1
ATOM 2430 N N . ALA A 1 323 ? 1.937 5.631 7.554 1.00 62.00 323 ALA A N 1
ATOM 2431 C CA . ALA A 1 323 ? 2.794 5.781 6.378 1.00 62.00 323 ALA A CA 1
ATOM 2432 C C . ALA A 1 323 ? 2.030 6.345 5.163 1.00 62.00 323 ALA A C 1
ATOM 2434 O O . ALA A 1 323 ? 1.033 5.773 4.721 1.00 62.00 323 ALA A O 1
ATOM 2435 N N . GLY A 1 324 ? 2.522 7.460 4.613 1.00 59.97 324 GLY A N 1
ATOM 2436 C CA . GLY A 1 324 ? 1.894 8.171 3.493 1.00 59.97 324 GLY A CA 1
ATOM 2437 C C . GLY A 1 324 ? 0.837 9.207 3.893 1.00 59.97 324 GLY A C 1
ATOM 2438 O O . GLY A 1 324 ? 0.259 9.830 3.009 1.00 59.97 324 GLY A O 1
ATOM 2439 N N . SER A 1 325 ? 0.597 9.413 5.191 1.00 75.06 325 SER A N 1
ATOM 2440 C CA . SER A 1 325 ? -0.228 10.511 5.710 1.00 75.06 325 SER A CA 1
ATOM 2441 C C . SER A 1 325 ? 0.639 11.612 6.335 1.00 75.06 325 SER A C 1
ATOM 2443 O O . SER A 1 325 ? 1.822 11.406 6.623 1.00 75.06 325 SER A O 1
ATOM 2445 N N . LYS A 1 326 ? 0.042 12.783 6.585 1.00 78.56 326 LYS A N 1
ATOM 2446 C CA . LYS A 1 326 ? 0.724 13.919 7.225 1.00 78.56 326 LYS A CA 1
ATOM 2447 C C . LYS A 1 326 ? 1.165 13.621 8.668 1.00 78.56 326 LYS A C 1
ATOM 2449 O O . LYS A 1 326 ? 2.145 14.199 9.134 1.00 78.56 326 LYS A O 1
ATOM 2454 N N . TYR A 1 327 ? 0.470 12.722 9.369 1.00 83.69 327 TYR A N 1
ATOM 2455 C CA . TYR A 1 327 ? 0.672 12.456 10.794 1.00 83.69 327 TYR A CA 1
ATOM 2456 C C . TYR A 1 327 ? 0.958 10.975 11.056 1.00 83.69 327 TYR A C 1
ATOM 2458 O O . TYR A 1 327 ? 0.219 10.096 10.628 1.00 83.69 327 TYR A O 1
ATOM 2466 N N . GLN A 1 328 ? 2.017 10.678 11.810 1.00 84.81 328 GLN A N 1
ATOM 2467 C CA . GLN A 1 328 ? 2.387 9.291 12.135 1.00 84.81 328 GLN A CA 1
ATOM 2468 C C . GLN A 1 328 ? 1.538 8.682 13.261 1.00 84.81 328 GLN A C 1
ATOM 2470 O O . GLN A 1 328 ? 1.436 7.466 13.354 1.00 84.81 328 GLN A O 1
ATOM 2475 N N . THR A 1 329 ? 0.946 9.515 14.116 1.00 90.62 329 THR A N 1
ATOM 2476 C CA . THR A 1 329 ? 0.093 9.120 15.243 1.00 90.62 329 THR A CA 1
ATOM 2477 C C . THR A 1 329 ? -0.986 10.174 15.443 1.00 90.62 329 THR A C 1
ATOM 2479 O O . THR A 1 329 ? -0.826 11.321 15.022 1.00 90.62 329 THR A O 1
ATOM 2482 N N . VAL A 1 330 ? -2.082 9.798 16.092 1.00 95.19 330 VAL A N 1
ATOM 2483 C CA . VAL A 1 330 ? -3.055 10.758 16.613 1.00 95.19 330 VAL A CA 1
ATOM 2484 C C . VAL A 1 330 ? -2.405 11.501 17.779 1.00 95.19 330 VAL A C 1
ATOM 2486 O O . VAL A 1 330 ? -1.842 10.866 18.673 1.00 95.19 330 VAL A O 1
ATOM 2489 N N . ASP A 1 331 ? -2.452 12.829 17.746 1.00 93.50 331 ASP A N 1
ATOM 2490 C CA . ASP A 1 331 ? -1.829 13.714 18.729 1.00 93.50 331 ASP A CA 1
ATOM 2491 C C . ASP A 1 331 ? -2.668 14.984 18.950 1.00 93.50 331 ASP A C 1
ATOM 2493 O O . ASP A 1 331 ? -3.715 15.191 18.325 1.00 93.50 331 ASP A O 1
ATOM 2497 N N . SER A 1 332 ? -2.227 15.842 19.871 1.00 94.44 332 SER A N 1
ATOM 2498 C CA . SER A 1 332 ? -2.936 17.073 20.240 1.00 94.44 332 SER A CA 1
ATOM 2499 C C . SER A 1 332 ? -3.114 18.067 19.086 1.00 94.44 332 SER A C 1
ATOM 2501 O O . SER A 1 332 ? -4.034 18.883 19.138 1.00 94.44 332 SER A O 1
ATOM 2503 N N . SER A 1 333 ? -2.291 17.987 18.036 1.00 93.38 333 SER A N 1
ATOM 2504 C CA . SER A 1 333 ? -2.345 18.878 16.873 1.00 93.38 333 SER A CA 1
ATOM 2505 C C . SER A 1 333 ? -3.352 18.437 15.808 1.00 93.38 333 SER A C 1
ATOM 2507 O O . SER A 1 333 ? -3.796 19.268 15.014 1.00 93.38 333 SER A O 1
ATOM 2509 N N . ASN A 1 334 ? -3.717 17.149 15.767 1.00 94.62 334 ASN A N 1
ATOM 2510 C CA . ASN A 1 334 ? -4.576 16.591 14.716 1.00 94.62 334 ASN A CA 1
ATOM 2511 C C . ASN A 1 334 ? -5.918 16.034 15.208 1.00 94.62 334 ASN A C 1
ATOM 2513 O O . ASN A 1 334 ? -6.823 15.870 14.388 1.00 94.62 334 ASN A O 1
ATOM 2517 N N . ILE A 1 335 ? -6.091 15.791 16.510 1.00 96.19 335 ILE A N 1
ATOM 2518 C CA . ILE A 1 335 ? -7.297 15.155 17.066 1.00 96.19 335 ILE A CA 1
ATOM 2519 C C . ILE A 1 335 ? -8.604 15.859 16.658 1.00 96.19 335 ILE A C 1
ATOM 2521 O O . ILE A 1 335 ? -9.607 15.205 16.375 1.00 96.19 335 ILE A O 1
ATOM 2525 N N . ASP A 1 336 ? -8.583 17.188 16.542 1.00 94.88 336 ASP A N 1
ATOM 2526 C CA . ASP A 1 336 ? -9.767 17.992 16.220 1.00 94.88 336 ASP A CA 1
ATOM 2527 C C . ASP A 1 336 ? -10.220 17.812 14.754 1.00 94.88 336 ASP A C 1
ATOM 2529 O O . ASP A 1 336 ? -11.382 18.051 14.414 1.00 94.88 336 ASP A O 1
ATOM 2533 N N . THR A 1 337 ? -9.353 17.302 13.871 1.00 94.25 337 THR A N 1
ATOM 2534 C CA . THR A 1 337 ? -9.735 16.964 12.486 1.00 94.25 337 THR A CA 1
ATOM 2535 C C . THR A 1 337 ? -10.754 15.820 12.435 1.00 94.25 337 THR A C 1
ATOM 2537 O O . THR A 1 337 ? -11.591 15.773 11.524 1.00 94.25 337 THR A O 1
ATOM 2540 N N . PHE A 1 338 ? -10.762 14.967 13.468 1.00 95.31 338 PHE A N 1
ATOM 2541 C CA . PHE A 1 338 ? -11.628 13.797 13.574 1.00 95.31 338 PHE A CA 1
ATOM 2542 C C . PHE A 1 338 ? -13.053 14.106 14.073 1.00 95.31 338 PHE A C 1
ATOM 2544 O O . PHE A 1 338 ? -13.882 13.199 14.176 1.00 95.31 338 PHE A O 1
ATOM 2551 N N . ILE A 1 339 ? -13.384 15.374 14.353 1.00 93.50 339 ILE A N 1
ATOM 2552 C CA . ILE A 1 339 ? -14.711 15.774 14.854 1.00 93.50 339 ILE A CA 1
ATOM 2553 C C . ILE A 1 339 ? -15.815 15.379 13.866 1.00 93.50 339 ILE A C 1
ATOM 2555 O O . ILE A 1 339 ? -15.786 15.772 12.701 1.00 93.50 339 ILE A O 1
ATOM 2559 N N . ASN A 1 340 ? -16.809 14.625 14.346 1.00 90.12 340 ASN A N 1
ATOM 2560 C CA . ASN A 1 340 ? -17.957 14.117 13.579 1.00 90.12 340 ASN A CA 1
ATOM 2561 C C . ASN A 1 340 ? -17.593 13.202 12.395 1.00 90.12 340 ASN A C 1
ATOM 2563 O O . ASN A 1 340 ? -18.361 13.090 11.437 1.00 90.12 340 ASN A O 1
ATOM 2567 N N . CYS A 1 341 ? -16.430 12.554 12.432 1.00 92.75 341 CYS A N 1
ATOM 2568 C CA . CYS A 1 341 ? -16.031 11.602 11.402 1.00 92.75 341 CYS A CA 1
ATOM 2569 C C . CYS A 1 341 ? -16.722 10.257 11.609 1.00 92.75 341 CYS A C 1
ATOM 2571 O O . CYS A 1 341 ? -16.610 9.634 12.660 1.00 92.75 341 CYS A O 1
ATOM 2573 N N . THR A 1 342 ? -17.399 9.776 10.571 1.00 90.62 342 THR A N 1
ATOM 2574 C CA . THR A 1 342 ? -18.059 8.458 10.601 1.00 90.62 342 THR A CA 1
ATOM 2575 C C . THR A 1 342 ? -17.188 7.369 9.985 1.00 90.62 342 THR A C 1
ATOM 2577 O O . THR A 1 342 ? -17.281 6.203 10.374 1.00 90.62 342 THR A O 1
ATOM 2580 N N . LYS A 1 343 ? -16.295 7.757 9.070 1.00 91.12 343 LYS A N 1
ATOM 2581 C CA . LYS A 1 343 ? -15.395 6.863 8.345 1.00 91.12 343 LYS A CA 1
ATOM 2582 C C . LYS A 1 343 ? -13.977 7.423 8.322 1.00 91.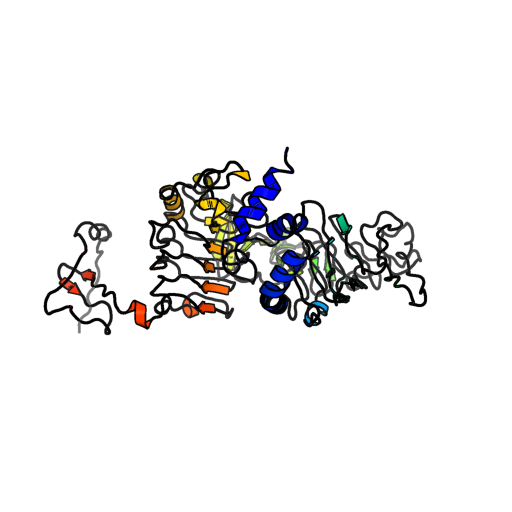12 343 LYS A C 1
ATOM 2584 O O . LYS A 1 343 ? -13.785 8.610 8.061 1.00 91.12 343 LYS A O 1
ATOM 2589 N N . ILE A 1 344 ? -12.991 6.566 8.569 1.00 94.19 344 ILE A N 1
ATOM 2590 C CA . ILE A 1 344 ? -11.568 6.917 8.507 1.00 94.19 344 ILE A CA 1
ATOM 2591 C C . ILE A 1 344 ? -10.943 6.349 7.231 1.00 94.19 344 ILE A C 1
ATOM 2593 O O . ILE A 1 344 ? -10.974 5.137 6.983 1.00 94.19 344 ILE A O 1
ATOM 2597 N N . LEU A 1 345 ? -10.365 7.233 6.420 1.00 89.69 345 LEU A N 1
ATOM 2598 C CA . LEU A 1 345 ? -9.637 6.920 5.194 1.00 89.69 345 LEU A CA 1
ATOM 2599 C C . LEU A 1 345 ? -8.162 6.667 5.531 1.00 89.69 345 LEU A C 1
ATOM 2601 O O . LEU A 1 345 ? -7.429 7.593 5.857 1.00 89.69 345 LEU A O 1
ATOM 2605 N N . GLY A 1 346 ? -7.714 5.416 5.462 1.00 90.50 346 GLY A N 1
ATOM 2606 C CA . GLY A 1 346 ? -6.410 4.992 5.966 1.00 90.50 346 GLY A CA 1
ATOM 2607 C C . GLY A 1 346 ? -6.508 4.398 7.368 1.00 90.50 346 GLY A C 1
ATOM 2608 O O . GLY A 1 346 ? -7.387 3.577 7.633 1.00 90.50 346 GLY A O 1
ATOM 2609 N N . ASN A 1 347 ? -5.576 4.761 8.245 1.00 93.62 347 ASN A N 1
ATOM 2610 C CA . ASN A 1 347 ? -5.330 4.043 9.498 1.00 93.62 347 ASN A CA 1
ATOM 2611 C C . ASN A 1 347 ? -5.550 4.930 10.723 1.00 93.62 347 ASN A C 1
ATOM 2613 O O . ASN A 1 347 ? -5.709 6.141 10.597 1.00 93.62 347 ASN A O 1
ATOM 2617 N N . LEU A 1 348 ? -5.526 4.333 11.911 1.00 97.06 348 LEU A N 1
ATOM 2618 C CA . LEU A 1 348 ? -5.380 5.068 13.165 1.00 97.06 348 LEU A CA 1
ATOM 2619 C C . LEU A 1 348 ? -4.251 4.461 13.993 1.00 97.06 348 LEU A C 1
ATOM 2621 O O . LEU A 1 348 ? -4.273 3.269 14.303 1.00 97.06 348 LEU A O 1
ATOM 2625 N N . ASP A 1 349 ? -3.300 5.303 14.371 1.00 95.06 349 ASP A N 1
ATOM 2626 C CA . ASP A 1 349 ? -2.126 4.978 15.168 1.00 95.06 349 ASP A CA 1
ATOM 2627 C C . ASP A 1 349 ? -2.173 5.761 16.484 1.00 95.06 349 ASP A C 1
ATOM 2629 O O . ASP A 1 349 ? -2.247 6.989 16.485 1.00 95.06 349 ASP A O 1
ATOM 2633 N N . PHE A 1 350 ? -2.107 5.046 17.604 1.00 95.38 350 PHE A N 1
ATOM 2634 C CA . PHE A 1 350 ? -2.009 5.601 18.953 1.00 95.38 350 PHE A CA 1
ATOM 2635 C C . PHE A 1 350 ? -0.685 5.163 19.571 1.00 95.38 350 PHE A C 1
ATOM 2637 O O . PHE A 1 350 ? -0.571 4.083 20.164 1.00 95.38 350 PHE A O 1
ATOM 2644 N N . LEU A 1 351 ? 0.335 5.996 19.374 1.00 89.06 351 LEU A N 1
ATOM 2645 C CA . LEU A 1 351 ? 1.685 5.793 19.893 1.00 89.06 351 LEU A CA 1
ATOM 2646 C C . LEU A 1 351 ? 1.900 6.586 21.186 1.00 89.06 351 LEU A C 1
ATOM 2648 O O . LEU A 1 351 ? 1.157 7.517 21.498 1.00 89.06 351 LEU A O 1
ATOM 2652 N N . ILE A 1 352 ? 2.956 6.239 21.928 1.00 87.62 352 ILE A N 1
ATOM 2653 C CA . ILE A 1 352 ? 3.341 6.949 23.160 1.00 87.62 352 ILE A CA 1
ATOM 2654 C C . ILE A 1 352 ? 3.528 8.444 22.880 1.00 87.62 352 ILE A C 1
ATOM 2656 O O . ILE A 1 352 ? 2.952 9.263 23.584 1.00 87.62 352 ILE A O 1
ATOM 2660 N N . THR A 1 353 ? 4.258 8.792 21.817 1.00 85.75 353 THR A N 1
ATOM 2661 C CA . THR A 1 353 ? 4.553 10.187 21.450 1.00 85.75 353 THR A CA 1
ATOM 2662 C C . THR A 1 353 ? 3.306 11.013 21.141 1.00 85.75 353 THR A C 1
ATOM 2664 O O . THR A 1 353 ? 3.308 12.220 21.345 1.00 85.75 353 THR A O 1
ATOM 2667 N N . GLY A 1 354 ? 2.225 10.382 20.674 1.00 87.00 354 GLY A N 1
ATOM 2668 C CA . GLY A 1 354 ? 0.963 11.075 20.411 1.00 87.00 354 GLY A CA 1
ATOM 2669 C C . GLY A 1 354 ? 0.176 11.383 21.684 1.00 87.00 354 GLY A C 1
ATOM 2670 O O . GLY A 1 354 ? -0.375 12.472 21.824 1.00 87.00 354 GLY A O 1
ATOM 2671 N N . LEU A 1 355 ? 0.148 10.440 22.632 1.00 91.06 355 LEU A N 1
ATOM 2672 C CA . LEU A 1 355 ? -0.610 10.584 23.877 1.00 91.06 355 LEU A CA 1
ATOM 2673 C C . LEU A 1 355 ? 0.147 11.366 24.956 1.00 91.06 355 LEU A C 1
ATOM 2675 O O . LEU A 1 355 ? -0.430 12.247 25.587 1.00 91.06 355 LEU A O 1
ATOM 2679 N N . GLU A 1 356 ? 1.426 11.062 25.169 1.00 90.44 356 GLU A N 1
ATOM 2680 C CA . GLU A 1 356 ? 2.265 11.735 26.173 1.00 90.44 356 GLU A CA 1
ATOM 2681 C C . GLU A 1 356 ? 2.838 13.068 25.665 1.00 90.44 356 GLU A C 1
ATOM 2683 O O . GLU A 1 356 ? 3.303 13.883 26.461 1.00 90.44 356 GLU A O 1
ATOM 2688 N N . GLY A 1 357 ? 2.745 13.316 24.357 1.00 85.38 357 GLY A N 1
ATOM 2689 C CA . GLY A 1 357 ? 3.327 14.473 23.688 1.00 85.38 357 GLY A CA 1
ATOM 2690 C C . GLY A 1 357 ? 4.734 14.195 23.161 1.00 85.38 357 GLY A C 1
ATOM 2691 O O . GLY A 1 357 ? 5.405 13.232 23.541 1.00 85.38 357 GLY A O 1
ATOM 2692 N N . ASP A 1 358 ? 5.183 15.068 22.267 1.00 84.31 358 ASP A N 1
ATOM 2693 C CA . ASP A 1 358 ? 6.500 15.009 21.641 1.00 84.31 358 ASP A CA 1
ATOM 2694 C C . ASP A 1 358 ? 7.186 16.378 21.784 1.00 84.31 358 ASP A C 1
ATOM 2696 O O . ASP A 1 358 ? 6.962 17.279 20.965 1.00 84.31 358 ASP A O 1
ATOM 2700 N N . PRO A 1 359 ? 8.042 16.557 22.809 1.00 83.75 359 PRO A N 1
ATOM 2701 C CA . PRO A 1 359 ? 8.771 17.804 23.018 1.00 83.75 359 PRO A CA 1
ATOM 2702 C C . PRO A 1 359 ? 9.690 18.184 21.850 1.00 83.75 359 PRO A C 1
ATOM 2704 O O . PRO A 1 359 ? 9.903 19.371 21.613 1.00 83.75 359 PRO A O 1
ATOM 2707 N N . TRP A 1 360 ? 10.214 17.214 21.089 1.00 80.31 360 TRP A N 1
ATOM 2708 C CA . TRP A 1 360 ? 11.098 17.491 19.949 1.00 80.31 360 TRP A CA 1
ATOM 2709 C C . TRP A 1 360 ? 10.348 18.127 18.784 1.00 80.31 360 TRP A C 1
ATOM 2711 O O . TRP A 1 360 ? 10.911 18.948 18.059 1.00 80.31 360 TRP A O 1
ATOM 2721 N N . ARG A 1 361 ? 9.074 17.768 18.617 1.00 78.06 361 ARG A N 1
ATOM 2722 C CA . ARG A 1 361 ? 8.172 18.362 17.621 1.00 78.06 361 ARG A CA 1
ATOM 2723 C C . ARG A 1 361 ? 7.298 19.478 18.192 1.00 78.06 361 ARG A C 1
ATOM 2725 O O . ARG A 1 361 ? 6.443 19.991 17.476 1.00 78.06 361 ARG A O 1
ATOM 2732 N N . ASN A 1 362 ? 7.527 19.863 19.449 1.00 88.62 362 ASN A N 1
ATOM 2733 C CA . ASN A 1 362 ? 6.727 20.840 20.186 1.00 88.62 362 ASN A CA 1
ATOM 2734 C C . ASN A 1 362 ? 5.224 20.488 20.218 1.00 88.62 362 ASN A C 1
ATOM 2736 O O . ASN A 1 362 ? 4.361 21.354 20.073 1.00 88.62 362 ASN A O 1
ATOM 2740 N N . ILE A 1 363 ? 4.916 19.198 20.373 1.00 89.50 363 ILE A N 1
ATOM 2741 C CA . ILE A 1 363 ? 3.556 18.662 20.465 1.00 89.50 363 ILE A CA 1
ATOM 2742 C C . ILE A 1 363 ? 3.257 18.403 21.940 1.00 89.50 363 ILE A C 1
ATOM 2744 O O . ILE A 1 363 ? 3.962 17.639 22.601 1.00 89.50 363 ILE A O 1
ATOM 2748 N N . SER A 1 364 ? 2.212 19.035 22.469 1.00 93.88 364 SER A N 1
ATOM 2749 C CA . SER A 1 364 ? 1.768 18.809 23.845 1.00 93.88 364 SER A CA 1
ATOM 2750 C C . SER A 1 364 ? 1.092 17.446 24.001 1.00 93.88 364 SER A C 1
ATOM 2752 O O . SER A 1 364 ? 0.590 16.876 23.029 1.00 93.88 364 SER A O 1
ATOM 2754 N N . ALA A 1 365 ? 1.046 16.940 25.235 1.00 93.62 365 ALA A N 1
ATOM 2755 C CA . ALA A 1 365 ? 0.286 15.739 25.565 1.00 93.62 365 ALA A CA 1
ATOM 2756 C C . ALA A 1 365 ? -1.177 15.862 25.109 1.00 93.62 365 ALA A C 1
ATOM 2758 O O . ALA A 1 365 ? -1.785 16.934 25.207 1.00 93.62 365 ALA A O 1
ATOM 2759 N N . LEU A 1 366 ? -1.739 14.762 24.612 1.00 94.69 366 LEU A N 1
ATOM 2760 C CA . LEU A 1 366 ? -3.129 14.728 24.180 1.00 94.69 366 LEU A CA 1
ATOM 2761 C C . LEU A 1 366 ? -4.050 14.730 25.400 1.00 94.69 366 LEU A C 1
ATOM 2763 O O . LEU A 1 366 ? -3.895 13.905 26.299 1.00 94.69 366 LEU A O 1
ATOM 2767 N N . ASP A 1 367 ? -5.051 15.610 25.388 1.00 95.19 367 ASP A N 1
ATOM 2768 C CA . ASP A 1 367 ? -6.147 15.556 26.352 1.00 95.19 367 ASP A CA 1
ATOM 2769 C C . ASP A 1 367 ? -6.968 14.263 26.137 1.00 95.19 367 ASP A C 1
ATOM 2771 O O . ASP A 1 367 ? -7.588 14.101 25.078 1.00 95.19 367 ASP A O 1
ATOM 2775 N N . PRO A 1 368 ? -6.990 13.337 27.113 1.00 93.62 368 PRO A N 1
ATOM 2776 C CA . PRO A 1 368 ? -7.687 12.058 27.008 1.00 93.62 368 PRO A CA 1
ATOM 2777 C C . PRO A 1 368 ? -9.176 12.185 26.675 1.00 93.62 368 PRO A C 1
ATOM 2779 O O . PRO A 1 368 ? -9.712 11.342 25.952 1.00 93.62 368 PRO A O 1
ATOM 2782 N N . GLU A 1 369 ? -9.848 13.245 27.135 1.00 93.00 369 GLU A N 1
ATOM 2783 C CA . GLU A 1 369 ? -11.279 13.439 26.875 1.00 93.00 369 GLU A CA 1
ATOM 2784 C C . GLU A 1 369 ? -11.569 13.715 25.396 1.00 93.00 369 GLU A C 1
ATOM 2786 O O . GLU A 1 369 ? -12.636 13.345 24.888 1.00 93.00 369 GLU A O 1
ATOM 2791 N N . LYS A 1 370 ? -10.601 14.273 24.656 1.00 95.31 370 LYS A N 1
ATOM 2792 C CA . LYS A 1 370 ? -10.738 14.489 23.210 1.00 95.31 370 LYS A CA 1
ATOM 2793 C C . LYS A 1 370 ? -10.812 13.182 22.417 1.00 95.31 370 LYS A C 1
ATOM 2795 O O . LYS A 1 370 ? -11.373 13.179 21.324 1.00 95.31 370 LYS A O 1
ATOM 2800 N N . LEU A 1 371 ? -10.360 12.047 22.964 1.00 95.50 371 LEU A N 1
ATOM 2801 C CA . LEU A 1 371 ? -10.505 10.737 22.309 1.00 95.50 371 LEU A CA 1
ATOM 2802 C C . LEU A 1 371 ? -11.972 10.328 22.111 1.00 95.50 371 LEU A C 1
ATOM 2804 O O . LEU A 1 371 ? -12.268 9.503 21.245 1.00 95.50 371 LEU A O 1
ATOM 2808 N N . ASN A 1 372 ? -12.913 10.929 22.850 1.00 93.81 372 ASN A N 1
ATOM 2809 C CA . ASN A 1 372 ? -14.346 10.706 22.648 1.00 93.81 372 ASN A CA 1
ATOM 2810 C C . ASN A 1 372 ? -14.830 11.111 21.246 1.00 93.81 372 ASN A C 1
ATOM 2812 O O . ASN A 1 372 ? -15.896 10.656 20.826 1.00 93.81 372 ASN A O 1
ATOM 2816 N N . VAL A 1 373 ? -14.046 11.897 20.502 1.00 95.69 373 VAL A N 1
ATOM 2817 C CA . VAL A 1 373 ? -14.311 12.237 19.101 1.00 95.69 373 VAL A CA 1
ATOM 2818 C C . VAL A 1 373 ? -14.538 10.991 18.230 1.00 95.69 373 VAL A C 1
ATOM 2820 O O . VAL A 1 373 ? -15.419 10.968 17.365 1.00 95.69 373 VAL A O 1
ATOM 2823 N N . PHE A 1 374 ? -13.833 9.900 18.544 1.00 96.38 374 PHE A N 1
ATOM 2824 C CA . PHE A 1 374 ? -13.916 8.640 17.815 1.00 96.38 374 PHE A CA 1
ATOM 2825 C C . PHE A 1 374 ? -15.197 7.838 18.085 1.00 96.38 374 PHE A C 1
ATOM 2827 O O . PHE A 1 374 ? -15.460 6.877 17.365 1.00 96.38 374 PHE A O 1
ATOM 2834 N N . ARG A 1 375 ? -16.060 8.252 19.029 1.00 93.19 375 ARG A N 1
ATOM 2835 C CA . ARG A 1 375 ? -17.359 7.587 19.274 1.00 93.19 375 ARG A CA 1
ATOM 2836 C C . ARG A 1 375 ? -18.275 7.597 18.059 1.00 93.19 375 ARG A C 1
ATOM 2838 O O . ARG A 1 375 ? -19.180 6.772 17.978 1.00 93.19 375 ARG A O 1
ATOM 2845 N N . THR A 1 376 ? -18.077 8.533 17.140 1.00 92.19 376 THR A N 1
ATOM 2846 C CA . THR A 1 376 ? -18.869 8.634 15.908 1.00 92.19 376 THR A CA 1
ATOM 2847 C C . THR A 1 376 ? -18.360 7.724 14.788 1.00 92.19 376 THR A C 1
ATOM 2849 O O . THR A 1 376 ? -19.114 7.443 13.854 1.00 92.19 376 THR A O 1
ATOM 2852 N N . VAL A 1 377 ? -17.133 7.202 14.905 1.00 95.44 377 VAL A N 1
ATOM 2853 C CA . VAL A 1 377 ? -16.505 6.360 13.885 1.00 95.44 377 VAL A CA 1
ATOM 2854 C C . VAL A 1 377 ? -17.146 4.978 13.864 1.00 95.44 377 VAL A C 1
ATOM 2856 O O . VAL A 1 377 ? -17.234 4.300 14.889 1.00 95.44 377 VAL A O 1
ATOM 2859 N N . ARG A 1 378 ? -17.546 4.555 12.665 1.00 91.75 378 ARG A N 1
ATOM 2860 C CA . ARG A 1 378 ? -18.109 3.231 12.376 1.00 91.75 378 ARG A CA 1
ATOM 2861 C C . ARG A 1 378 ? -17.211 2.372 11.502 1.00 91.75 378 ARG A C 1
ATOM 2863 O O . ARG A 1 378 ? -17.263 1.151 11.596 1.00 91.75 378 ARG A O 1
ATOM 2870 N N . GLU A 1 379 ? -16.365 2.983 10.683 1.00 92.94 379 GLU A N 1
ATOM 2871 C CA . GLU A 1 379 ? -15.506 2.247 9.759 1.00 92.94 379 GLU A CA 1
ATOM 2872 C C . GLU A 1 379 ? -14.094 2.833 9.709 1.00 92.94 379 GLU A C 1
ATOM 2874 O O . GLU A 1 379 ? -13.912 4.044 9.564 1.00 92.94 379 GLU A O 1
ATOM 2879 N N . ILE A 1 380 ? -13.094 1.953 9.766 1.00 95.62 380 ILE A N 1
ATOM 2880 C CA . ILE A 1 380 ? -11.694 2.267 9.468 1.00 95.62 380 ILE A CA 1
ATOM 2881 C C . ILE A 1 380 ? -11.302 1.464 8.231 1.00 95.62 380 ILE A C 1
ATOM 2883 O O . ILE A 1 380 ? -11.345 0.237 8.238 1.00 95.62 380 ILE A O 1
ATOM 2887 N N . THR A 1 381 ? -10.924 2.142 7.151 1.00 91.62 381 THR A N 1
ATOM 2888 C CA . THR A 1 381 ? -10.645 1.482 5.861 1.00 91.62 381 THR A CA 1
ATOM 2889 C C . THR A 1 381 ? -9.319 0.704 5.847 1.00 91.62 381 THR A C 1
ATOM 2891 O O . THR A 1 381 ? -9.205 -0.314 5.159 1.00 91.62 381 THR A O 1
ATOM 2894 N N . GLY A 1 382 ? -8.322 1.155 6.609 1.00 92.44 382 GLY A N 1
ATOM 2895 C CA . GLY A 1 382 ? -7.007 0.535 6.787 1.00 92.44 382 GLY A CA 1
ATOM 2896 C C . GLY A 1 382 ? -6.915 -0.315 8.053 1.00 92.44 382 GLY A C 1
ATOM 2897 O O . GLY A 1 382 ? -7.690 -1.259 8.218 1.00 92.44 382 GLY A O 1
ATOM 2898 N N . TYR A 1 383 ? -5.964 0.011 8.933 1.00 93.75 383 TYR A N 1
ATOM 2899 C CA . TYR A 1 383 ? -5.734 -0.691 10.201 1.00 93.75 383 TYR A CA 1
ATOM 2900 C C . TYR A 1 383 ? -5.965 0.195 11.438 1.00 93.75 383 TYR A C 1
ATOM 2902 O O . TYR A 1 383 ? -5.938 1.423 11.358 1.00 93.75 383 TYR A O 1
ATOM 2910 N N . LEU A 1 384 ? -6.131 -0.443 12.601 1.00 96.81 384 LEU A N 1
ATOM 2911 C CA . LEU A 1 384 ? -6.133 0.198 13.921 1.00 96.81 384 LEU A CA 1
ATOM 2912 C C . LEU A 1 384 ? -4.941 -0.306 14.751 1.00 96.81 384 LEU A C 1
ATOM 2914 O O . LEU A 1 384 ? -4.828 -1.506 15.003 1.00 96.81 384 LEU A O 1
ATOM 2918 N N . ASN A 1 385 ? -4.061 0.603 15.171 1.00 95.25 385 ASN A N 1
ATOM 2919 C CA . ASN A 1 385 ? -2.822 0.328 15.901 1.00 95.25 385 ASN A CA 1
ATOM 2920 C C . ASN A 1 385 ? -2.803 1.096 17.232 1.00 95.25 385 ASN A C 1
ATOM 2922 O O . ASN A 1 385 ? -2.707 2.320 17.246 1.00 95.25 385 ASN A O 1
ATOM 2926 N N . ILE A 1 386 ? -2.885 0.381 18.353 1.00 96.25 386 ILE A N 1
ATOM 2927 C CA . ILE A 1 386 ? -2.915 0.947 19.706 1.00 96.25 386 ILE A CA 1
ATOM 2928 C C . ILE A 1 386 ? -1.745 0.390 20.522 1.00 96.25 386 ILE A C 1
ATOM 2930 O O . ILE A 1 386 ? -1.791 -0.741 21.019 1.00 96.25 386 ILE A O 1
ATOM 2934 N N . GLN A 1 387 ? -0.698 1.200 20.674 1.00 91.94 387 GLN A N 1
ATOM 2935 C CA . GLN A 1 387 ? 0.511 0.859 21.440 1.00 91.94 387 GLN A CA 1
ATOM 2936 C C . GLN A 1 387 ?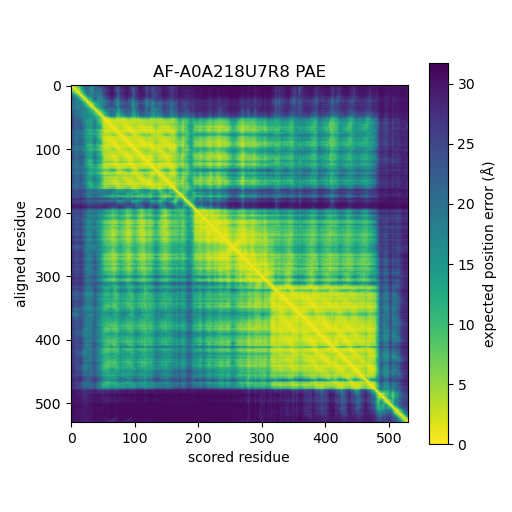 0.624 1.635 22.753 1.00 91.94 387 GLN A C 1
ATOM 2938 O O . GLN A 1 387 ? 1.421 1.276 23.617 1.00 91.94 387 GLN A O 1
ATOM 2943 N N . SER A 1 388 ? -0.162 2.700 22.898 1.00 91.00 388 SER A N 1
ATOM 2944 C CA . SER A 1 388 ? -0.309 3.456 24.133 1.00 91.00 388 SER A CA 1
ATOM 2945 C C . SER A 1 388 ? -1.773 3.834 24.333 1.00 91.00 388 SER A C 1
ATOM 2947 O O . SER A 1 388 ? -2.504 4.047 23.362 1.00 91.00 388 SER A O 1
ATOM 2949 N N . TRP A 1 389 ? -2.195 3.935 25.594 1.00 95.12 389 TRP A N 1
ATOM 2950 C CA . TRP A 1 389 ? -3.546 4.343 25.973 1.00 95.12 389 TRP A CA 1
ATOM 2951 C C . TRP A 1 389 ? -3.537 5.134 27.290 1.00 95.12 389 TRP A C 1
ATOM 2953 O O . TRP A 1 389 ? -2.697 4.850 28.153 1.00 95.12 389 TRP A O 1
ATOM 2963 N N . PRO A 1 390 ? -4.452 6.106 27.500 1.00 94.62 390 PRO A N 1
ATOM 2964 C CA . PRO A 1 390 ? -4.457 6.906 28.720 1.00 94.62 390 PRO A CA 1
ATOM 2965 C C . PRO A 1 390 ? -4.651 6.062 29.984 1.00 94.62 390 PRO A C 1
ATOM 2967 O O . PRO A 1 390 ? -5.530 5.206 30.061 1.00 94.62 390 PRO A O 1
ATOM 2970 N N . LYS A 1 391 ? -3.854 6.346 31.022 1.00 89.69 391 LYS A N 1
ATOM 2971 C CA . LYS A 1 391 ? -3.752 5.507 32.231 1.00 89.69 391 LYS A CA 1
ATOM 2972 C C . LYS A 1 391 ? -5.067 5.320 33.000 1.00 89.69 391 LYS A C 1
ATOM 2974 O O . LYS A 1 391 ? -5.217 4.297 33.658 1.00 89.69 391 LYS A O 1
ATOM 2979 N N . HIS A 1 392 ? -5.983 6.284 32.948 1.00 88.06 392 HIS A N 1
ATOM 2980 C CA . HIS A 1 392 ? -7.280 6.246 33.640 1.00 88.06 392 HIS A CA 1
ATOM 2981 C C . HIS A 1 392 ? -8.387 5.584 32.799 1.00 88.06 392 HIS A C 1
ATOM 2983 O O . HIS A 1 392 ? -9.474 5.330 33.313 1.00 88.06 392 HIS A O 1
ATOM 2989 N N . MET A 1 393 ? -8.129 5.276 31.522 1.00 89.38 393 MET A N 1
ATOM 2990 C CA . MET A 1 393 ? -9.082 4.599 30.646 1.00 89.38 393 MET A CA 1
ATOM 2991 C C . MET A 1 393 ? -8.772 3.102 30.582 1.00 89.38 393 MET A C 1
ATOM 2993 O O . MET A 1 393 ? -7.742 2.674 30.070 1.00 89.38 393 MET A O 1
ATOM 2997 N N . ASN A 1 394 ? -9.704 2.278 31.061 1.00 87.75 394 ASN A N 1
ATOM 2998 C CA . ASN A 1 394 ? -9.494 0.829 31.183 1.00 87.75 394 ASN A CA 1
ATOM 2999 C C . ASN A 1 394 ? -10.008 0.022 29.974 1.00 87.75 394 ASN A C 1
ATOM 3001 O O . ASN A 1 394 ? -10.008 -1.211 30.006 1.00 87.75 394 ASN A O 1
ATOM 3005 N N . ASN A 1 395 ? -10.496 0.688 28.925 1.00 85.94 395 ASN A N 1
ATOM 3006 C CA . ASN A 1 395 ? -11.015 0.066 27.705 1.00 85.94 395 ASN A CA 1
ATOM 3007 C C . ASN A 1 395 ? -10.969 1.031 26.508 1.00 85.94 395 ASN A C 1
ATOM 3009 O O . ASN A 1 395 ? -10.726 2.228 26.676 1.00 85.94 395 ASN A O 1
ATOM 3013 N N . PHE A 1 396 ? -11.254 0.511 25.311 1.00 90.69 396 PHE A N 1
ATOM 3014 C CA . PHE A 1 396 ? -11.334 1.277 24.063 1.00 90.69 396 PHE A CA 1
ATOM 3015 C C . PHE A 1 396 ? -12.786 1.609 23.679 1.00 90.69 396 PHE A C 1
ATOM 3017 O O . PHE A 1 396 ? -13.121 1.662 22.497 1.00 90.69 396 PHE A O 1
ATOM 3024 N N . SER A 1 397 ? -13.678 1.854 24.652 1.00 86.94 397 SER A N 1
ATOM 3025 C CA . SER A 1 397 ? -15.104 2.146 24.380 1.00 86.94 397 SER A CA 1
ATOM 3026 C C . SER A 1 397 ? -15.336 3.439 23.592 1.00 86.94 397 SER A C 1
ATOM 3028 O O . SER A 1 397 ? -16.445 3.674 23.107 1.00 86.94 397 SER A O 1
ATOM 3030 N N . VAL A 1 398 ? -14.305 4.267 23.403 1.00 92.06 398 VAL A N 1
ATOM 3031 C CA . VAL A 1 398 ? -14.349 5.358 22.420 1.00 92.06 398 VAL A CA 1
ATOM 3032 C C . VAL A 1 398 ? -14.608 4.835 21.005 1.00 92.06 398 VAL A C 1
ATOM 3034 O O . VAL A 1 398 ? -15.260 5.517 20.236 1.00 92.06 398 VAL A O 1
ATOM 3037 N N . PHE A 1 399 ? -14.227 3.594 20.694 1.00 94.00 399 PHE A N 1
ATOM 3038 C CA . PHE A 1 399 ? -14.542 2.894 19.444 1.00 94.00 399 PHE A CA 1
ATOM 3039 C C . PHE A 1 399 ? -15.744 1.948 19.582 1.00 94.00 399 PHE A C 1
ATOM 3041 O O . PHE A 1 399 ? -15.874 0.967 18.855 1.00 94.00 399 PHE A O 1
ATOM 3048 N N . SER A 1 400 ? -16.652 2.203 20.525 1.00 84.94 400 SER A N 1
ATOM 3049 C CA . SER A 1 400 ? -17.791 1.311 20.779 1.00 84.94 400 SER A CA 1
ATOM 3050 C C . SER A 1 400 ? -18.786 1.211 19.616 1.00 84.94 400 SER A C 1
ATOM 3052 O O . SER A 1 400 ? -19.543 0.242 19.563 1.00 84.94 400 SER A O 1
ATOM 3054 N N . ASN A 1 401 ? -18.783 2.166 18.683 1.00 86.69 401 ASN A N 1
ATOM 3055 C CA . ASN A 1 401 ? -19.594 2.143 17.461 1.00 86.69 401 ASN A CA 1
ATOM 3056 C C . ASN A 1 401 ? -18.806 1.692 16.220 1.00 86.69 401 ASN A C 1
ATOM 3058 O O . ASN A 1 401 ? -19.374 1.675 15.135 1.00 86.69 401 ASN A O 1
ATOM 3062 N N . LEU A 1 402 ? -17.531 1.314 16.366 1.00 91.94 402 LEU A N 1
ATOM 3063 C CA . LEU A 1 402 ? -16.730 0.784 15.266 1.00 91.94 402 LEU A CA 1
ATOM 3064 C C . LEU A 1 402 ? -17.282 -0.583 14.854 1.00 91.94 402 LEU A C 1
ATOM 3066 O O . LEU A 1 402 ? -17.288 -1.513 15.657 1.00 91.94 402 LEU A O 1
ATOM 3070 N N . GLU A 1 403 ? -17.736 -0.691 13.612 1.00 88.56 403 GLU A N 1
ATOM 3071 C CA . GLU A 1 403 ? -18.356 -1.883 13.034 1.00 88.56 403 GLU A CA 1
ATOM 3072 C C . GLU A 1 403 ? -17.373 -2.667 12.160 1.00 88.56 403 GLU A C 1
ATOM 3074 O O . GLU A 1 403 ? -17.334 -3.900 12.239 1.00 88.56 403 GLU A O 1
ATOM 3079 N N . THR A 1 404 ? -16.539 -1.962 11.388 1.00 90.75 404 THR A N 1
ATOM 3080 C CA . THR A 1 404 ? -15.710 -2.579 10.343 1.00 90.75 404 THR A CA 1
ATOM 3081 C C . THR A 1 404 ? -14.278 -2.045 10.330 1.00 90.75 404 THR A C 1
ATOM 3083 O O . THR A 1 404 ? -14.047 -0.832 10.334 1.00 90.75 404 THR A O 1
ATOM 3086 N N . ILE A 1 405 ? -13.311 -2.964 10.243 1.00 94.62 405 ILE A N 1
ATOM 3087 C CA . ILE A 1 405 ? -11.897 -2.685 9.950 1.00 94.62 405 ILE A CA 1
ATOM 3088 C C . ILE A 1 405 ? -11.549 -3.319 8.596 1.00 94.62 405 ILE A C 1
ATOM 3090 O O . ILE A 1 405 ? -11.485 -4.542 8.461 1.00 94.62 405 ILE A O 1
ATOM 3094 N N . GLY A 1 406 ? -11.333 -2.487 7.578 1.00 89.88 406 GLY A N 1
ATOM 3095 C CA . GLY A 1 406 ? -11.229 -2.915 6.182 1.00 89.88 406 GLY A CA 1
ATOM 3096 C C . GLY A 1 406 ? -9.904 -3.584 5.801 1.00 89.88 406 GLY A C 1
ATOM 3097 O O . GLY A 1 406 ? -9.877 -4.432 4.908 1.00 89.88 406 GLY A O 1
ATOM 3098 N N . GLY A 1 407 ? -8.789 -3.234 6.445 1.00 89.06 407 GLY A N 1
ATOM 3099 C CA . GLY A 1 407 ? -7.478 -3.813 6.139 1.00 89.06 407 GLY A CA 1
ATOM 3100 C C . GLY A 1 407 ? -7.002 -3.566 4.700 1.00 89.06 407 GLY A C 1
ATOM 3101 O O . GLY A 1 407 ? -6.297 -4.405 4.140 1.00 89.06 407 GLY A O 1
ATOM 3102 N N . ARG A 1 408 ? -7.405 -2.453 4.062 1.00 85.06 408 ARG A N 1
ATOM 3103 C CA . ARG A 1 408 ? -6.919 -2.033 2.721 1.00 85.06 408 ARG A CA 1
ATOM 3104 C C . ARG A 1 408 ? -5.445 -1.611 2.741 1.00 85.06 408 ARG A C 1
ATOM 3106 O O . ARG A 1 408 ? -4.754 -1.668 1.724 1.00 85.06 408 ARG A O 1
ATOM 3113 N N . SER A 1 409 ? -4.988 -1.194 3.915 1.00 83.25 409 SER A N 1
ATOM 3114 C CA . SER A 1 409 ? -3.603 -0.976 4.320 1.00 83.25 409 SER A CA 1
ATOM 3115 C C . SER A 1 409 ? -3.370 -1.722 5.630 1.00 83.25 409 SER A C 1
ATOM 3117 O O . SER A 1 409 ? -4.279 -1.834 6.454 1.00 83.25 409 SER A O 1
ATOM 3119 N N . LEU A 1 410 ? -2.165 -2.259 5.811 1.00 83.62 410 LEU A N 1
ATOM 3120 C CA . LEU A 1 410 ? -1.813 -3.110 6.945 1.00 83.62 410 LEU A CA 1
ATOM 3121 C C . LEU A 1 410 ? -0.568 -2.559 7.640 1.00 83.62 410 LEU A C 1
ATOM 3123 O O . LEU A 1 410 ? 0.351 -2.082 6.977 1.00 83.62 410 LEU A O 1
ATOM 3127 N N . TYR A 1 411 ? -0.531 -2.648 8.966 1.00 79.56 411 TYR A N 1
ATOM 3128 C CA . TYR A 1 411 ? 0.614 -2.241 9.768 1.00 79.56 411 TYR A CA 1
ATOM 3129 C C . TYR A 1 411 ? 1.666 -3.349 9.804 1.00 79.56 411 TYR A C 1
ATOM 3131 O O . TYR A 1 411 ? 1.364 -4.497 10.156 1.00 79.56 411 TYR A O 1
ATOM 3139 N N . ASN A 1 412 ? 2.916 -2.987 9.504 1.00 68.75 412 ASN A N 1
ATOM 3140 C CA . ASN A 1 412 ? 4.093 -3.848 9.615 1.00 68.75 412 ASN A CA 1
ATOM 3141 C C . ASN A 1 412 ? 3.858 -5.252 9.010 1.00 68.75 412 ASN A C 1
ATOM 3143 O O . ASN A 1 412 ? 3.657 -5.377 7.807 1.00 68.75 412 ASN A O 1
ATOM 3147 N N . ARG A 1 413 ? 3.801 -6.298 9.852 1.00 64.56 413 ARG A N 1
ATOM 3148 C CA . ARG A 1 413 ? 3.717 -7.735 9.508 1.00 64.56 413 ARG A CA 1
ATOM 3149 C C . ARG A 1 413 ? 2.359 -8.180 8.941 1.00 64.56 413 ARG A C 1
ATOM 3151 O O . ARG A 1 413 ? 1.947 -9.329 9.147 1.00 64.56 413 ARG A O 1
ATOM 3158 N N . GLY A 1 414 ? 1.635 -7.269 8.296 1.00 76.06 414 GLY A N 1
ATOM 3159 C CA . GLY A 1 414 ? 0.306 -7.502 7.744 1.00 76.06 414 GLY A CA 1
ATOM 3160 C C . GLY A 1 414 ? -0.827 -7.417 8.772 1.00 76.06 414 GLY A C 1
ATOM 3161 O O . GLY A 1 414 ? -1.808 -8.148 8.633 1.00 76.06 414 GLY A O 1
ATOM 3162 N N . PHE A 1 415 ? -0.714 -6.583 9.812 1.00 85.81 415 PHE A N 1
ATOM 3163 C CA . PHE A 1 415 ? -1.755 -6.444 10.839 1.00 85.81 415 PHE A CA 1
ATOM 3164 C C . PHE A 1 415 ? -2.812 -5.402 10.464 1.00 85.81 415 PHE A C 1
ATOM 3166 O O . PHE A 1 415 ? -2.481 -4.280 10.098 1.00 85.81 415 PHE A O 1
ATOM 3173 N N . SER A 1 416 ? -4.088 -5.759 10.588 1.00 91.94 416 SER A N 1
ATOM 3174 C CA . SER A 1 416 ? -5.220 -4.827 10.468 1.00 91.94 416 SER A CA 1
ATOM 3175 C C . SER A 1 416 ? -5.747 -4.363 11.825 1.00 91.94 416 SER A C 1
ATOM 3177 O O . SER A 1 416 ? -6.319 -3.283 11.928 1.00 91.94 416 SER A O 1
ATOM 3179 N N . LEU A 1 417 ? -5.503 -5.140 12.882 1.00 93.50 417 LEU A N 1
ATOM 3180 C CA . LEU A 1 417 ? -5.748 -4.742 14.264 1.00 93.50 417 LEU A CA 1
ATOM 3181 C C . LEU A 1 417 ? -4.530 -5.105 15.109 1.00 93.50 417 LEU A C 1
ATOM 3183 O O . LEU A 1 417 ? -4.172 -6.282 15.198 1.00 93.50 417 LEU A O 1
ATOM 3187 N N . LEU A 1 418 ? -3.912 -4.106 15.731 1.00 93.75 418 LEU A N 1
ATOM 3188 C CA . LEU A 1 418 ? -2.762 -4.263 16.613 1.00 93.75 418 LEU A CA 1
ATOM 3189 C C . LEU A 1 418 ? -3.042 -3.561 17.941 1.00 93.75 418 LEU A C 1
ATOM 3191 O O . LEU A 1 418 ? -3.277 -2.358 17.970 1.00 93.75 418 LEU A O 1
ATOM 3195 N N . ILE A 1 419 ? -3.011 -4.311 19.042 1.00 94.19 419 ILE A N 1
ATOM 3196 C CA . ILE A 1 419 ? -3.148 -3.784 20.403 1.00 94.19 419 ILE A CA 1
ATOM 3197 C C . ILE A 1 419 ? -2.048 -4.391 21.267 1.00 94.19 419 ILE A C 1
ATOM 3199 O O . ILE A 1 419 ? -2.059 -5.595 21.544 1.00 94.19 419 ILE A O 1
ATOM 3203 N N . MET A 1 420 ? -1.098 -3.580 21.722 1.00 91.00 420 MET A N 1
ATOM 3204 C CA . MET A 1 420 ? -0.000 -4.098 22.536 1.00 91.00 420 MET A CA 1
ATOM 3205 C C . MET A 1 420 ? 0.481 -3.149 23.618 1.00 91.00 420 MET A C 1
ATOM 3207 O O . MET A 1 420 ? 0.348 -1.940 23.487 1.00 91.00 420 MET A O 1
ATOM 3211 N N . LYS A 1 421 ? 1.074 -3.726 24.670 1.00 88.50 421 LYS A N 1
ATOM 3212 C CA . LYS A 1 421 ? 1.727 -3.005 25.777 1.00 88.50 421 LYS A CA 1
ATOM 3213 C C . LYS A 1 421 ? 0.824 -2.019 26.535 1.00 88.50 421 LYS A C 1
ATOM 3215 O O . LYS A 1 421 ? 1.316 -1.133 27.227 1.00 88.50 421 LYS A O 1
ATOM 3220 N N . ASN A 1 422 ? -0.494 -2.217 26.498 1.00 90.38 422 ASN A N 1
ATOM 3221 C CA . ASN A 1 422 ? -1.431 -1.421 27.286 1.00 90.38 422 ASN A CA 1
ATOM 3222 C C . ASN A 1 422 ? -1.618 -2.057 28.674 1.00 90.38 422 ASN A C 1
ATOM 3224 O O . ASN A 1 422 ? -2.360 -3.029 28.837 1.00 90.38 422 ASN A O 1
ATOM 3228 N N . GLU A 1 423 ? -0.927 -1.531 29.689 1.00 88.44 423 GLU A N 1
ATOM 3229 C CA . GLU A 1 423 ? -0.896 -2.141 31.030 1.00 88.44 423 GLU A CA 1
ATOM 3230 C C . GLU A 1 423 ? -2.192 -1.964 31.834 1.00 88.44 423 GLU A C 1
ATOM 3232 O O . GLU A 1 423 ? -2.536 -2.823 32.649 1.00 88.44 423 GLU A O 1
ATOM 3237 N N . ASN A 1 424 ? -2.922 -0.868 31.611 1.00 89.88 424 ASN A N 1
ATOM 3238 C CA . ASN A 1 424 ? -4.106 -0.518 32.404 1.00 89.88 424 ASN A CA 1
ATOM 3239 C C . ASN A 1 424 ? -5.421 -1.022 31.800 1.00 89.88 424 ASN A C 1
ATOM 3241 O O . ASN A 1 424 ? -6.426 -1.110 32.499 1.00 89.88 424 ASN A O 1
ATOM 3245 N N . VAL A 1 425 ? -5.413 -1.410 30.526 1.00 89.56 425 VAL A N 1
ATOM 3246 C CA . VAL A 1 425 ? -6.620 -1.844 29.823 1.00 89.56 425 VAL A CA 1
ATOM 3247 C C . VAL A 1 425 ? -7.049 -3.231 30.310 1.00 89.56 425 VAL A C 1
ATOM 3249 O O . VAL A 1 425 ? -6.274 -4.187 30.270 1.00 89.56 425 VAL A O 1
ATOM 3252 N N . THR A 1 426 ? -8.303 -3.349 30.749 1.00 83.56 426 THR A N 1
ATOM 3253 C CA . THR A 1 426 ? -8.898 -4.586 31.283 1.00 83.56 426 THR A CA 1
ATOM 3254 C C . THR A 1 426 ? -9.848 -5.267 30.301 1.00 83.56 426 THR A C 1
ATOM 3256 O O . THR A 1 426 ? -10.045 -6.480 30.373 1.00 83.56 426 THR A O 1
ATOM 3259 N N . SER A 1 427 ? -10.419 -4.522 29.352 1.00 83.88 427 SER A N 1
ATOM 3260 C CA . SER A 1 427 ? -11.346 -5.039 28.335 1.00 83.88 427 SER A CA 1
ATOM 3261 C C . SER A 1 427 ? -11.232 -4.251 27.027 1.00 83.88 427 SER A C 1
ATOM 3263 O O . SER A 1 427 ? -10.821 -3.096 27.039 1.00 83.88 427 SER A O 1
ATOM 3265 N N . LEU A 1 428 ? -11.596 -4.857 25.889 1.00 83.81 428 LEU A N 1
ATOM 3266 C CA . LEU A 1 428 ? -11.503 -4.184 24.586 1.00 83.81 428 LEU A CA 1
ATOM 3267 C C . LEU A 1 428 ? -12.542 -3.063 24.416 1.00 83.81 428 LEU A C 1
ATOM 3269 O O . LEU A 1 428 ? -12.190 -1.970 24.002 1.00 83.81 428 LEU A O 1
ATOM 3273 N N . GLY A 1 429 ? -13.820 -3.305 24.722 1.00 79.81 429 GLY A N 1
ATOM 3274 C CA . GLY A 1 429 ? -14.886 -2.301 24.544 1.00 79.81 429 GLY A CA 1
ATOM 3275 C C . GLY A 1 429 ? -15.360 -2.080 23.094 1.00 79.81 429 GLY A C 1
ATOM 3276 O O . GLY A 1 429 ? -16.210 -1.227 22.850 1.00 79.81 429 GLY A O 1
ATOM 3277 N N . LEU A 1 430 ? -14.870 -2.875 22.135 1.00 83.81 430 LEU A N 1
ATOM 3278 C CA . LEU A 1 430 ? -15.244 -2.834 20.710 1.00 83.81 430 LEU A CA 1
ATOM 3279 C C . LEU A 1 430 ? -16.578 -3.560 20.440 1.00 83.81 430 LEU A C 1
ATOM 3281 O O . LEU A 1 430 ? -16.629 -4.546 19.710 1.00 83.81 430 LEU A O 1
ATOM 3285 N N . ARG A 1 431 ? -17.661 -3.115 21.085 1.00 80.00 431 ARG A N 1
ATOM 3286 C CA . ARG A 1 431 ? -18.948 -3.843 21.134 1.00 80.00 431 ARG A CA 1
ATOM 3287 C C . ARG A 1 431 ? -19.664 -3.996 19.786 1.00 80.00 431 ARG A C 1
ATOM 3289 O O . ARG A 1 431 ? -20.404 -4.957 19.617 1.00 80.00 431 ARG A O 1
ATOM 3296 N N . SER A 1 432 ? -19.477 -3.052 18.863 1.00 83.00 432 SER A N 1
ATOM 3297 C CA . SER A 1 432 ? -20.166 -3.059 17.564 1.00 83.00 432 SER A CA 1
ATOM 3298 C C . SER A 1 432 ? -19.353 -3.725 16.462 1.00 83.00 432 SER A C 1
ATOM 3300 O O . SER A 1 432 ? -19.864 -3.849 15.353 1.00 83.00 432 SER A O 1
ATOM 3302 N N . LEU A 1 433 ? -18.120 -4.160 16.754 1.00 86.06 433 LEU A N 1
ATOM 3303 C CA . LEU A 1 433 ? -17.215 -4.702 15.751 1.00 86.06 433 LEU A CA 1
ATOM 3304 C C . LEU A 1 433 ? -17.771 -6.026 15.225 1.00 86.06 433 LEU A C 1
ATOM 3306 O O . LEU A 1 433 ? -17.938 -6.985 15.979 1.00 86.06 433 LEU A O 1
ATOM 3310 N N . ARG A 1 434 ? -18.052 -6.061 13.925 1.00 84.50 434 ARG A N 1
ATOM 3311 C CA . ARG A 1 434 ? -18.643 -7.202 13.216 1.00 84.50 434 ARG A CA 1
ATOM 3312 C C . ARG A 1 434 ? -17.688 -7.793 12.194 1.00 84.50 434 ARG A C 1
ATOM 3314 O O . ARG A 1 434 ? -17.765 -8.989 11.936 1.00 84.50 434 ARG A O 1
ATOM 3321 N N . GLU A 1 435 ? -16.789 -6.983 11.636 1.00 85.19 435 GLU A N 1
ATOM 3322 C CA . GLU A 1 435 ? -15.923 -7.429 10.550 1.00 85.19 435 GLU A CA 1
ATOM 3323 C C . GLU A 1 435 ? -14.499 -6.859 10.626 1.00 85.19 435 GLU A C 1
ATOM 3325 O O . GLU A 1 435 ? -14.274 -5.659 10.788 1.00 85.19 435 GLU A O 1
ATOM 3330 N N . VAL A 1 436 ? -13.527 -7.748 10.423 1.00 89.88 436 VAL A N 1
ATOM 3331 C CA . VAL A 1 436 ? -12.146 -7.447 10.043 1.00 89.88 436 VAL A CA 1
ATOM 3332 C C . VAL A 1 436 ? -11.908 -8.082 8.670 1.00 89.88 436 VAL A C 1
ATOM 3334 O O . VAL A 1 436 ? -11.691 -9.296 8.553 1.00 89.88 436 VAL A O 1
ATOM 3337 N N . SER A 1 437 ? -12.010 -7.275 7.612 1.00 87.56 437 SER A N 1
ATOM 3338 C CA . SER A 1 437 ? -12.145 -7.766 6.232 1.00 87.56 437 SER A CA 1
ATOM 3339 C C . SER A 1 437 ? -10.861 -8.400 5.687 1.00 87.56 437 SER A C 1
ATOM 3341 O O . SER A 1 437 ? -10.913 -9.385 4.947 1.00 87.56 437 SER A O 1
ATOM 3343 N N . ALA A 1 438 ? -9.697 -7.858 6.046 1.00 86.25 438 ALA A N 1
ATOM 3344 C CA . ALA A 1 438 ? -8.386 -8.349 5.624 1.00 86.25 438 ALA A CA 1
ATOM 3345 C C . ALA A 1 438 ? -7.330 -8.108 6.712 1.00 86.25 438 ALA A C 1
ATOM 3347 O O . ALA A 1 438 ? -7.550 -7.329 7.636 1.00 86.25 438 ALA A O 1
ATOM 3348 N N . GLY A 1 439 ? -6.178 -8.776 6.601 1.00 84.56 439 GLY A N 1
ATOM 3349 C CA . GLY A 1 439 ? -5.071 -8.643 7.551 1.00 84.56 439 GLY A CA 1
ATOM 3350 C C . GLY A 1 43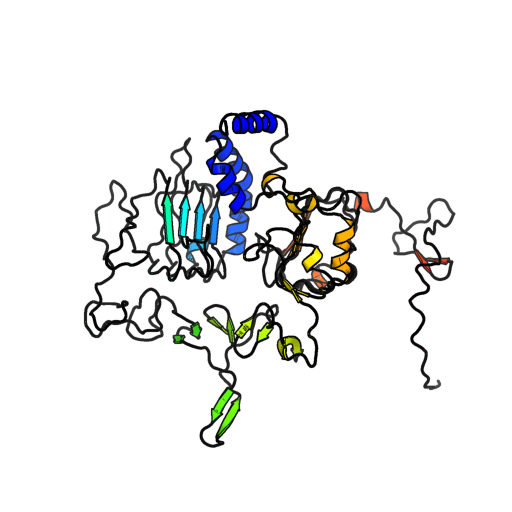9 ? -5.156 -9.550 8.780 1.00 84.56 439 GLY A C 1
ATOM 3351 O O . GLY A 1 439 ? -6.103 -10.315 8.969 1.00 84.56 439 GLY A O 1
ATOM 3352 N N . ARG A 1 440 ? -4.100 -9.490 9.590 1.00 84.88 440 ARG A N 1
ATOM 3353 C CA . ARG A 1 440 ? -3.916 -10.255 10.827 1.00 84.88 440 ARG A CA 1
ATOM 3354 C C . ARG A 1 440 ? -4.347 -9.445 12.045 1.00 84.88 440 ARG A C 1
ATOM 3356 O O . ARG A 1 440 ? -4.255 -8.219 12.051 1.00 84.88 440 ARG A O 1
ATOM 3363 N N . VAL A 1 441 ? -4.729 -10.149 13.105 1.00 89.12 441 VAL A N 1
ATOM 3364 C CA . VAL A 1 441 ? -5.055 -9.546 14.403 1.00 89.12 441 VAL A CA 1
ATOM 3365 C C . VAL A 1 441 ? -3.952 -9.887 15.400 1.00 89.12 441 VAL A C 1
ATOM 3367 O O . VAL A 1 441 ? -3.615 -11.062 15.566 1.00 89.12 441 VAL A O 1
ATOM 3370 N N . TYR A 1 442 ? -3.398 -8.865 16.048 1.00 90.81 442 TYR A N 1
ATOM 3371 C CA . TYR A 1 442 ? -2.306 -8.964 17.010 1.00 90.81 442 TYR A CA 1
ATOM 3372 C C . TYR A 1 442 ? -2.700 -8.299 18.323 1.00 90.81 442 TYR A C 1
ATOM 3374 O O . TYR A 1 442 ? -2.853 -7.080 18.387 1.00 90.81 442 TYR A O 1
ATOM 3382 N N . ILE A 1 443 ? -2.875 -9.091 19.378 1.00 91.44 443 ILE A N 1
ATOM 3383 C CA . ILE A 1 443 ? -3.211 -8.579 20.710 1.00 91.44 443 ILE A CA 1
ATOM 3384 C C . ILE A 1 443 ? -2.282 -9.236 21.716 1.00 91.44 443 ILE A C 1
ATOM 3386 O O . ILE A 1 443 ? -2.520 -10.371 22.135 1.00 91.44 443 ILE A O 1
ATOM 3390 N N . THR A 1 444 ? -1.216 -8.543 22.112 1.00 88.00 444 THR A N 1
ATOM 3391 C CA . THR A 1 444 ? -0.198 -9.135 22.988 1.00 88.00 444 THR A CA 1
ATOM 3392 C C . THR A 1 444 ? 0.348 -8.176 24.028 1.00 88.00 444 THR A C 1
ATOM 3394 O O . THR A 1 444 ? 0.406 -6.977 23.791 1.00 88.00 444 THR A O 1
ATOM 3397 N N . GLU A 1 445 ? 0.869 -8.707 25.133 1.00 88.19 445 GLU A N 1
ATOM 3398 C CA . GLU A 1 445 ? 1.537 -7.919 26.186 1.00 88.19 445 GLU A CA 1
ATOM 3399 C C . GLU A 1 445 ? 0.614 -6.914 26.900 1.00 88.19 445 GLU A C 1
ATOM 3401 O O . GLU A 1 445 ? 1.077 -5.950 27.505 1.00 88.19 445 GLU A O 1
ATOM 3406 N N . ASN A 1 446 ? -0.701 -7.146 26.887 1.00 90.19 446 ASN A N 1
ATOM 3407 C CA . ASN A 1 446 ? -1.659 -6.344 27.647 1.00 90.19 446 ASN A CA 1
ATOM 3408 C C . ASN A 1 446 ? -1.951 -7.059 28.978 1.00 90.19 446 ASN A C 1
ATOM 3410 O O . ASN A 1 446 ? -2.840 -7.910 29.083 1.00 90.19 446 ASN A O 1
ATOM 3414 N N . ARG A 1 447 ? -1.142 -6.761 30.004 1.00 88.62 447 ARG A N 1
ATOM 3415 C CA . ARG A 1 447 ? -1.040 -7.549 31.253 1.00 88.62 447 ARG A CA 1
ATOM 3416 C C . ARG A 1 447 ? -2.342 -7.691 32.047 1.00 88.62 447 ARG A C 1
ATOM 3418 O O . ARG A 1 447 ? -2.501 -8.683 32.757 1.00 88.62 447 ARG A O 1
ATOM 3425 N N . ARG A 1 448 ? -3.259 -6.722 31.947 1.00 88.56 448 ARG A N 1
ATOM 3426 C CA . ARG A 1 448 ? -4.561 -6.731 32.639 1.00 88.56 448 ARG A CA 1
ATOM 3427 C C . ARG A 1 448 ? -5.746 -7.065 31.730 1.00 88.56 448 ARG A C 1
ATOM 3429 O O . ARG A 1 448 ? -6.848 -7.245 32.243 1.00 88.56 448 ARG A O 1
ATOM 3436 N N . LEU A 1 449 ? -5.521 -7.202 30.422 1.00 86.81 449 LEU A N 1
ATOM 3437 C CA . LEU A 1 449 ? -6.577 -7.381 29.430 1.00 86.81 449 LEU A CA 1
ATOM 3438 C C . LEU A 1 449 ? -7.187 -8.782 29.514 1.00 86.81 449 LEU A C 1
ATOM 3440 O O . LEU A 1 449 ? -6.498 -9.785 29.320 1.00 86.81 449 LEU A O 1
ATOM 3444 N N . CYS A 1 450 ? -8.490 -8.824 29.765 1.00 81.25 450 CYS A N 1
ATOM 3445 C CA . CYS A 1 450 ? -9.306 -10.025 29.872 1.00 81.25 450 CYS A CA 1
ATOM 3446 C C . CYS A 1 450 ? -10.332 -10.118 28.731 1.00 81.25 450 CYS A C 1
ATOM 3448 O O . CYS A 1 450 ? -10.393 -9.268 27.844 1.00 81.25 450 CYS A O 1
ATOM 3450 N N . PHE A 1 451 ? -11.135 -11.188 28.750 1.00 77.81 451 PHE A N 1
ATOM 3451 C CA . PHE A 1 451 ? -12.273 -11.419 27.841 1.00 77.81 451 PHE A CA 1
ATOM 3452 C C . PHE A 1 451 ? -11.923 -11.635 26.358 1.00 77.81 451 PHE A C 1
ATOM 3454 O O . PHE A 1 451 ? -12.800 -11.868 25.543 1.00 77.81 451 PHE A O 1
ATOM 3461 N N . LEU A 1 452 ? -10.642 -11.679 25.984 1.00 77.00 452 LEU A N 1
ATOM 3462 C CA . LEU A 1 452 ? -10.241 -11.963 24.597 1.00 77.00 452 LEU A CA 1
ATOM 3463 C C . LEU A 1 452 ? -10.715 -13.334 24.087 1.00 77.00 452 LEU A C 1
ATOM 3465 O O . LEU A 1 452 ? -10.922 -13.508 22.891 1.00 77.00 452 LEU A O 1
ATOM 3469 N N . HIS A 1 453 ? -10.884 -14.300 24.993 1.00 69.12 453 HIS A N 1
ATOM 3470 C CA . HIS A 1 453 ? -11.326 -15.660 24.681 1.00 69.12 453 HIS A CA 1
ATOM 3471 C C . HIS A 1 453 ? -12.844 -15.786 24.486 1.00 69.12 453 HIS A C 1
ATOM 3473 O O . HIS A 1 453 ? -13.288 -16.811 23.983 1.00 69.12 453 HIS A O 1
ATOM 3479 N N . THR A 1 454 ? -13.637 -14.789 24.896 1.00 68.56 454 THR A N 1
ATOM 3480 C CA . THR A 1 454 ? -15.098 -14.797 24.697 1.00 68.56 454 THR A CA 1
ATOM 3481 C C . THR A 1 454 ? -15.485 -14.277 23.314 1.00 68.56 454 THR A C 1
ATOM 3483 O O . THR A 1 454 ? -16.632 -14.400 22.899 1.00 68.56 454 THR A O 1
ATOM 3486 N N . VAL A 1 455 ? -14.533 -13.688 22.587 1.00 73.44 455 VAL A N 1
ATOM 3487 C CA . VAL A 1 455 ? -14.737 -13.175 21.236 1.00 73.44 455 VAL A CA 1
ATOM 3488 C C . VAL A 1 455 ? -14.541 -14.304 20.226 1.00 73.44 455 VAL A C 1
ATOM 3490 O O . VAL A 1 455 ? -13.473 -14.913 20.145 1.00 73.44 455 VAL A O 1
ATOM 3493 N N . HIS A 1 456 ? -15.552 -14.548 19.394 1.00 77.56 456 HIS A N 1
ATOM 3494 C CA . HIS A 1 456 ? -15.463 -15.489 18.279 1.00 77.56 456 HIS A CA 1
ATOM 3495 C C . HIS A 1 456 ? -14.683 -14.882 17.101 1.00 77.56 456 HIS A C 1
ATOM 3497 O O . HIS A 1 456 ? -15.246 -14.518 16.071 1.00 77.56 456 HIS A O 1
ATOM 3503 N N . TRP A 1 457 ? -13.356 -14.799 17.226 1.00 80.25 457 TRP A N 1
ATOM 3504 C CA . TRP A 1 457 ? -12.465 -14.209 16.213 1.00 80.25 457 TRP A CA 1
ATOM 3505 C C . TRP A 1 457 ? -12.564 -14.846 14.824 1.00 80.25 457 TRP A C 1
ATOM 3507 O O . TRP A 1 457 ? -12.189 -14.218 13.839 1.00 80.25 457 TRP A O 1
ATOM 3517 N N . ALA A 1 458 ? -13.014 -16.099 14.731 1.00 77.25 458 ALA A N 1
ATOM 3518 C CA . ALA A 1 458 ? -13.244 -16.760 13.450 1.00 77.25 458 ALA A CA 1
ATOM 3519 C C . ALA A 1 458 ? -14.465 -16.189 12.708 1.00 77.25 458 ALA A C 1
ATOM 3521 O O . ALA A 1 458 ? -14.442 -16.133 11.487 1.00 77.25 458 ALA A O 1
ATOM 3522 N N . ALA A 1 459 ? -15.490 -15.726 13.432 1.00 76.75 459 ALA A N 1
ATOM 3523 C CA . ALA A 1 459 ? -16.688 -15.123 12.848 1.00 76.75 459 ALA A CA 1
ATOM 3524 C C . ALA A 1 459 ? -16.451 -13.672 12.396 1.00 76.75 459 ALA A C 1
ATOM 3526 O O . ALA A 1 459 ? -17.053 -13.226 11.429 1.00 76.75 459 ALA A O 1
ATOM 3527 N N . LEU A 1 460 ? -15.547 -12.951 13.071 1.00 79.00 460 LEU A N 1
ATOM 3528 C CA . LEU A 1 460 ? -15.204 -11.564 12.732 1.00 79.00 460 LEU A CA 1
ATOM 3529 C C . LEU A 1 460 ? -14.296 -11.446 11.502 1.00 79.00 460 LEU A C 1
ATOM 3531 O O . LEU A 1 460 ? -14.237 -10.390 10.881 1.00 79.00 460 LEU A O 1
ATOM 3535 N N . ARG A 1 461 ? -13.530 -12.487 11.164 1.00 79.94 461 ARG A N 1
ATOM 3536 C CA . ARG A 1 461 ? -12.524 -12.427 10.096 1.00 79.94 461 ARG A CA 1
ATOM 3537 C C . ARG A 1 461 ? -13.039 -13.107 8.839 1.00 79.94 461 ARG A C 1
ATOM 3539 O O . ARG A 1 461 ? -13.358 -14.291 8.868 1.00 79.94 461 ARG A O 1
ATOM 3546 N N . ARG A 1 462 ? -13.000 -12.405 7.704 1.00 71.94 462 ARG A N 1
ATOM 3547 C CA . ARG A 1 462 ? -13.233 -13.040 6.388 1.00 71.94 462 ARG A CA 1
ATOM 3548 C C . ARG A 1 462 ? -12.010 -13.795 5.873 1.00 71.94 462 ARG A C 1
ATOM 3550 O O . ARG A 1 462 ? -12.135 -14.752 5.118 1.00 71.94 462 ARG A O 1
ATOM 3557 N N . SER A 1 463 ? -10.820 -13.369 6.289 1.00 65.75 463 SER A N 1
ATOM 3558 C CA . SER A 1 463 ? -9.545 -13.960 5.891 1.00 65.75 463 SER A CA 1
ATOM 3559 C C . SER A 1 463 ? -9.079 -15.015 6.906 1.00 65.75 463 SER A C 1
ATOM 3561 O O . SER A 1 463 ? -9.159 -14.810 8.120 1.00 65.75 463 SER A O 1
ATOM 3563 N N . ARG A 1 464 ? -8.508 -16.126 6.413 1.00 66.56 464 ARG A N 1
ATOM 3564 C CA . ARG A 1 464 ? -7.864 -17.158 7.252 1.00 66.56 464 ARG A CA 1
ATOM 3565 C C . ARG A 1 464 ? -6.543 -16.698 7.891 1.00 66.56 464 ARG A C 1
ATOM 3567 O O . ARG A 1 464 ? -5.904 -17.504 8.555 1.00 66.56 464 ARG A O 1
ATOM 3574 N N . ALA A 1 465 ? -6.131 -15.440 7.710 1.00 64.94 465 ALA A N 1
ATOM 3575 C CA . ALA A 1 465 ? -4.862 -14.922 8.216 1.00 64.94 465 ALA A CA 1
ATOM 3576 C C . ALA A 1 465 ? -4.692 -15.128 9.730 1.00 64.94 465 ALA A C 1
ATOM 3578 O O . ALA A 1 465 ? -5.653 -15.071 10.495 1.00 64.94 465 ALA A O 1
ATOM 3579 N N . ASP A 1 466 ? -3.454 -15.360 10.160 1.00 70.88 466 ASP A N 1
ATOM 3580 C CA . ASP A 1 466 ? -3.174 -15.790 11.529 1.00 70.88 466 ASP A CA 1
ATOM 3581 C C . ASP A 1 466 ? -3.583 -14.768 12.594 1.00 70.88 466 ASP A C 1
ATOM 3583 O O . ASP A 1 466 ? -3.283 -13.574 12.492 1.00 70.88 466 ASP A O 1
ATOM 3587 N N . LEU A 1 467 ? -4.179 -15.302 13.658 1.00 82.94 467 LEU A N 1
ATOM 3588 C CA . LEU A 1 467 ? -4.497 -14.634 14.912 1.00 82.94 467 LEU A CA 1
ATOM 3589 C C . LEU A 1 467 ? -3.316 -14.797 15.882 1.00 82.94 467 LEU A C 1
ATOM 3591 O O . LEU A 1 467 ? -2.914 -15.924 16.162 1.00 82.94 467 LEU A O 1
ATOM 3595 N N . ASP A 1 468 ? -2.768 -13.699 16.398 1.00 85.81 468 ASP A N 1
ATOM 3596 C CA . ASP A 1 468 ? -1.675 -13.718 17.379 1.00 85.81 468 ASP A CA 1
ATOM 3597 C C . ASP A 1 468 ? -2.134 -13.053 18.684 1.00 85.81 468 ASP A C 1
ATOM 3599 O O . ASP A 1 468 ? -2.061 -11.834 18.852 1.00 85.81 468 ASP A O 1
ATOM 3603 N N . ILE A 1 469 ? -2.677 -13.868 19.593 1.00 86.88 469 ILE A N 1
ATOM 3604 C CA . ILE A 1 469 ? -3.145 -13.434 20.912 1.00 86.88 469 ILE A CA 1
ATOM 3605 C C . ILE A 1 469 ? -2.383 -14.207 21.988 1.00 86.88 469 ILE A C 1
ATOM 3607 O O . ILE A 1 469 ? -2.647 -15.386 22.220 1.00 86.88 469 ILE A O 1
ATOM 3611 N N . ARG A 1 470 ? -1.445 -13.542 22.668 1.00 86.81 470 ARG A N 1
ATOM 3612 C CA . ARG A 1 470 ? -0.572 -14.145 23.697 1.00 86.81 470 ARG A CA 1
ATOM 3613 C C . ARG A 1 470 ? -0.073 -13.111 24.699 1.00 86.81 470 ARG A C 1
ATOM 3615 O O . ARG A 1 470 ? -0.175 -11.917 24.461 1.00 86.81 470 ARG A O 1
ATOM 3622 N N . ASN A 1 471 ? 0.493 -13.557 25.819 1.00 86.88 471 ASN A N 1
ATOM 3623 C CA . ASN A 1 471 ? 1.084 -12.679 26.842 1.00 86.88 471 ASN A CA 1
ATOM 3624 C C . ASN A 1 471 ? 0.118 -11.601 27.393 1.00 86.88 471 ASN A C 1
ATOM 3626 O O . ASN A 1 471 ? 0.554 -10.537 27.825 1.00 86.88 471 ASN A O 1
ATOM 3630 N N . ASN A 1 472 ? -1.194 -11.864 27.371 1.00 89.06 472 ASN A N 1
ATOM 3631 C CA . ASN A 1 472 ? -2.216 -11.054 28.049 1.00 89.06 472 ASN A CA 1
ATOM 3632 C C . ASN A 1 472 ? -2.584 -11.693 29.401 1.00 89.06 472 ASN A C 1
ATOM 3634 O O . ASN A 1 472 ? -2.024 -12.737 29.760 1.00 89.06 472 ASN A O 1
ATOM 3638 N N . ARG A 1 473 ? -3.534 -11.114 30.155 1.00 85.31 473 ARG A N 1
ATOM 3639 C CA . ARG A 1 473 ? -3.982 -11.712 31.427 1.00 85.31 473 ARG A CA 1
ATOM 3640 C C . ARG A 1 473 ? -4.515 -13.138 31.168 1.00 85.31 473 ARG A C 1
ATOM 3642 O O . ARG A 1 473 ? -5.416 -13.308 30.344 1.00 85.31 473 ARG A O 1
ATOM 3649 N N . PRO A 1 474 ? -3.972 -14.180 31.832 1.00 85.69 474 PRO A N 1
ATOM 3650 C CA . PRO A 1 474 ? -4.406 -15.558 31.613 1.00 85.69 474 PRO A CA 1
ATOM 3651 C C . PRO A 1 474 ? -5.887 -15.743 31.945 1.00 85.69 474 PRO A C 1
ATOM 3653 O O . PRO A 1 474 ? -6.361 -15.191 32.939 1.00 85.69 474 PRO A O 1
ATOM 3656 N N . ARG A 1 475 ? -6.597 -16.588 31.182 1.00 79.25 475 ARG A N 1
ATOM 3657 C CA . ARG A 1 475 ? -8.033 -16.869 31.391 1.00 79.25 475 ARG A CA 1
ATOM 3658 C C . ARG A 1 475 ? -8.353 -17.248 32.840 1.00 79.25 475 ARG A C 1
ATOM 3660 O O . ARG A 1 475 ? -9.326 -16.746 33.392 1.00 79.25 475 ARG A O 1
ATOM 3667 N N . SER A 1 476 ? -7.512 -18.068 33.468 1.00 78.94 476 SER A N 1
ATOM 3668 C CA . SER A 1 476 ? -7.660 -18.477 34.872 1.00 78.94 476 SER A CA 1
ATOM 3669 C C . SER A 1 476 ? -7.647 -17.296 35.847 1.00 78.94 476 SER A C 1
ATOM 3671 O O . SER A 1 476 ? -8.417 -17.280 36.798 1.00 78.94 476 SER A O 1
ATOM 3673 N N . LYS A 1 477 ? -6.834 -16.267 35.581 1.00 79.75 477 LYS A N 1
ATOM 3674 C CA . LYS A 1 477 ? -6.738 -15.051 36.403 1.00 79.75 477 LYS A CA 1
ATOM 3675 C C . LYS A 1 477 ? -7.805 -14.003 36.076 1.00 79.75 477 LYS A C 1
ATOM 3677 O O . LYS A 1 477 ? -7.901 -13.015 36.800 1.00 79.75 477 LYS A O 1
ATOM 3682 N N . CYS A 1 478 ? -8.558 -14.184 34.989 1.00 72.50 478 CYS A N 1
ATOM 3683 C CA . CYS A 1 478 ? -9.685 -13.327 34.612 1.00 72.50 478 CYS A CA 1
ATOM 3684 C C . CYS A 1 478 ? -11.006 -13.760 35.264 1.00 72.50 478 CYS A C 1
ATOM 3686 O O . CYS A 1 478 ? -11.882 -12.926 35.441 1.00 72.50 478 CYS A O 1
ATOM 3688 N N . ARG A 1 479 ? -11.152 -15.042 35.634 1.00 55.34 479 ARG A N 1
ATOM 3689 C CA . ARG A 1 479 ? -12.374 -15.598 36.250 1.00 55.34 479 ARG A CA 1
ATOM 3690 C C . ARG A 1 479 ? -12.628 -15.138 37.695 1.00 55.34 479 ARG A C 1
ATOM 3692 O O . ARG A 1 479 ? -13.693 -15.408 38.224 1.00 55.34 479 ARG A O 1
ATOM 3699 N N . ALA A 1 480 ? -11.679 -14.445 38.324 1.00 46.91 480 ALA A N 1
ATOM 3700 C CA . ALA A 1 480 ? -11.786 -13.992 39.713 1.00 46.91 480 ALA A CA 1
ATOM 3701 C C . ALA A 1 480 ? -12.551 -12.660 39.896 1.00 46.91 480 ALA A C 1
ATOM 3703 O O . ALA A 1 480 ? -12.566 -12.122 40.997 1.00 46.91 480 ALA A O 1
ATOM 3704 N N . GLU A 1 481 ? -13.164 -12.111 38.841 1.00 41.53 481 GLU A N 1
ATOM 3705 C CA . GLU A 1 481 ? -13.976 -10.887 38.910 1.00 41.53 481 GLU A CA 1
ATOM 3706 C C . GLU A 1 481 ? -15.386 -11.178 38.350 1.00 41.53 481 GLU A C 1
ATOM 3708 O O . GLU A 1 481 ? -15.555 -11.215 37.126 1.00 41.53 481 GLU A O 1
ATOM 3713 N N . PRO A 1 482 ? -16.391 -11.436 39.208 1.00 44.03 482 PRO A N 1
ATOM 3714 C CA . PRO A 1 482 ? -17.759 -11.702 38.771 1.00 44.03 482 PRO A CA 1
ATOM 3715 C C . PRO A 1 482 ? -18.421 -10.434 38.217 1.00 44.03 482 PRO A C 1
ATOM 3717 O O . PRO A 1 482 ? -18.164 -9.323 38.682 1.00 44.03 482 PRO A O 1
ATOM 3720 N N . ARG A 1 483 ? -19.279 -10.595 37.203 1.00 43.50 483 ARG A N 1
ATOM 3721 C CA . ARG A 1 483 ? -20.135 -9.525 36.671 1.00 43.50 483 ARG A CA 1
ATOM 3722 C C . ARG A 1 483 ? -21.576 -10.022 36.590 1.00 43.50 483 ARG A C 1
ATOM 3724 O O . ARG A 1 483 ? -21.891 -10.837 35.729 1.00 43.50 483 ARG A O 1
ATOM 3731 N N . GLU A 1 484 ? -22.432 -9.502 37.463 1.00 43.97 484 GLU A N 1
ATOM 3732 C CA . GLU A 1 484 ? -23.894 -9.608 37.365 1.00 43.97 484 GLU A CA 1
ATOM 3733 C C . GLU A 1 484 ? -24.432 -8.415 36.551 1.00 43.97 484 GLU A C 1
ATOM 3735 O O . GLU A 1 484 ? -23.823 -7.341 36.549 1.00 43.97 484 GLU A O 1
ATOM 3740 N N . PHE A 1 485 ? -25.562 -8.576 35.853 1.00 43.94 485 PHE A N 1
ATOM 3741 C CA . PHE A 1 485 ? -26.322 -7.440 35.317 1.00 43.94 485 PHE A CA 1
ATOM 3742 C C . PHE A 1 485 ? -27.781 -7.515 35.780 1.00 43.94 485 PHE A C 1
ATOM 3744 O O . PHE A 1 485 ? -28.323 -8.601 35.987 1.00 43.94 485 PHE A O 1
ATOM 3751 N N . SER A 1 486 ? -28.410 -6.352 35.962 1.00 42.09 486 SER A N 1
ATOM 3752 C CA . SER A 1 486 ? -29.819 -6.258 36.346 1.00 42.09 486 SER A CA 1
ATOM 3753 C C . SER A 1 486 ? -30.710 -6.191 35.106 1.00 42.09 486 SER A C 1
ATOM 3755 O O . SER A 1 486 ? -30.503 -5.343 34.233 1.00 42.09 486 SER A O 1
ATOM 3757 N N . GLN A 1 487 ? -31.723 -7.056 35.046 1.00 45.69 487 GLN A N 1
ATOM 3758 C CA . GLN A 1 487 ? -32.807 -6.989 34.070 1.00 45.69 487 GLN A CA 1
ATOM 3759 C C . GLN A 1 487 ? -34.127 -6.840 34.828 1.00 45.69 487 GLN A C 1
ATOM 3761 O O . GLN A 1 487 ? -34.514 -7.709 35.596 1.00 45.69 487 GLN A O 1
ATOM 3766 N N . GLY A 1 488 ? -34.824 -5.716 34.639 1.00 47.22 488 GLY A N 1
ATOM 3767 C CA . GLY A 1 488 ? -36.136 -5.503 35.264 1.00 47.22 488 GLY A CA 1
ATOM 3768 C C . GLY A 1 488 ? -36.125 -5.386 36.796 1.00 47.22 488 GLY A C 1
ATOM 3769 O O . GLY A 1 488 ? -37.156 -5.628 37.409 1.00 47.22 488 GLY A O 1
ATOM 3770 N N . GLY A 1 489 ? -34.994 -5.017 37.410 1.00 45.25 489 GLY A N 1
ATOM 3771 C CA . GLY A 1 489 ? -34.860 -4.938 38.872 1.00 45.25 489 GLY A CA 1
ATOM 3772 C C . GLY A 1 489 ? -34.479 -6.263 39.541 1.00 45.25 489 GLY A C 1
ATOM 3773 O O . GLY A 1 489 ? -34.196 -6.270 40.735 1.00 45.25 489 GLY A O 1
ATOM 3774 N N . GLU A 1 490 ? -34.382 -7.356 38.780 1.00 41.44 490 GLU A N 1
ATOM 3775 C CA . GLU A 1 490 ? -33.873 -8.647 39.244 1.00 41.44 490 GLU A CA 1
ATOM 3776 C C . GLU A 1 490 ? -32.446 -8.880 38.724 1.00 41.44 490 GLU A C 1
ATOM 3778 O O . GLU A 1 490 ? -32.101 -8.525 37.590 1.00 41.44 490 GLU A O 1
ATOM 3783 N N . CYS A 1 491 ? -31.584 -9.454 39.568 1.00 46.56 491 CYS A N 1
ATOM 3784 C CA . CYS A 1 491 ? -30.250 -9.879 39.151 1.00 46.56 491 CYS A CA 1
ATOM 3785 C C . CYS A 1 491 ? -30.385 -11.115 38.261 1.00 46.56 491 CYS A C 1
ATOM 3787 O O . CYS A 1 491 ? -30.872 -12.150 38.707 1.00 46.56 491 CYS A O 1
ATOM 3789 N N . SER A 1 492 ? -29.973 -10.997 36.999 1.00 48.25 492 SER A N 1
ATOM 3790 C CA . SER A 1 492 ? -30.000 -12.103 36.043 1.00 48.25 492 SER A CA 1
ATOM 3791 C C . SER A 1 492 ? -28.598 -12.672 35.863 1.00 48.25 492 SER A C 1
ATOM 3793 O O . SER A 1 492 ? -27.621 -11.937 35.694 1.00 48.25 492 SER A O 1
ATOM 3795 N N . GLU A 1 493 ? -28.498 -13.998 35.897 1.00 43.34 493 GLU A N 1
ATOM 3796 C CA . GLU A 1 493 ? -27.235 -14.709 35.747 1.00 43.34 493 GLU A CA 1
ATOM 3797 C C . GLU A 1 493 ? -26.715 -14.562 34.310 1.00 43.34 493 GLU A C 1
ATOM 3799 O O . GLU A 1 493 ? -27.266 -15.095 33.345 1.00 43.34 493 GLU A O 1
ATOM 3804 N N . CYS A 1 494 ? -25.633 -13.806 34.149 1.00 47.47 494 CYS A N 1
ATOM 3805 C CA . CYS A 1 494 ? -24.915 -13.746 32.888 1.00 47.47 494 CYS A CA 1
ATOM 3806 C C . CYS A 1 494 ? -23.970 -14.950 32.825 1.00 47.47 494 CYS A C 1
ATOM 3808 O O . CYS A 1 494 ? -22.909 -14.896 33.431 1.00 47.47 494 CYS A O 1
ATOM 3810 N N . HIS A 1 495 ? -24.321 -15.979 32.045 1.00 41.78 495 HIS A N 1
ATOM 3811 C CA . HIS A 1 495 ? -23.506 -17.169 31.726 1.00 41.78 495 HIS A CA 1
ATOM 3812 C C . HIS A 1 495 ? -23.535 -18.318 32.770 1.00 41.78 495 HIS A C 1
ATOM 3814 O O . HIS A 1 495 ? -23.355 -18.066 33.956 1.00 41.78 495 HIS A O 1
ATOM 3820 N N . PRO A 1 496 ? -23.618 -19.601 32.342 1.00 39.56 496 PRO A N 1
ATOM 3821 C CA . PRO A 1 496 ? -23.694 -20.785 33.224 1.00 39.56 496 PRO A CA 1
ATOM 3822 C C . PRO A 1 496 ? -22.412 -21.125 34.023 1.00 39.56 496 PRO A C 1
ATOM 3824 O O . PRO A 1 496 ? -22.272 -22.233 34.526 1.00 39.56 496 PRO A O 1
ATOM 3827 N N . GLU A 1 497 ? -21.444 -20.207 34.117 1.00 40.53 497 GLU A N 1
ATOM 3828 C CA . GLU A 1 497 ? -20.219 -20.377 34.929 1.00 40.53 497 GLU A CA 1
ATOM 3829 C C . GLU A 1 497 ? -20.135 -19.357 36.085 1.00 40.53 497 GLU A C 1
ATOM 3831 O O . GLU A 1 497 ? -19.086 -19.236 36.721 1.00 40.53 497 GLU A O 1
ATOM 3836 N N . CYS A 1 498 ? -21.205 -18.606 36.349 1.00 46.69 498 CYS A N 1
ATOM 3837 C CA . CYS A 1 498 ? -21.282 -17.681 37.475 1.00 46.69 498 CYS A CA 1
ATOM 3838 C C . CYS A 1 498 ? -21.716 -18.424 38.751 1.00 46.69 498 CYS A C 1
ATOM 3840 O O . CYS A 1 498 ? -22.451 -19.401 38.698 1.00 46.69 498 CYS A O 1
ATOM 3842 N N . GLN A 1 499 ? -21.216 -18.000 39.914 1.00 39.94 499 GLN A N 1
ATOM 3843 C CA . GLN A 1 499 ? -21.714 -18.456 41.214 1.00 39.94 499 GLN A CA 1
ATOM 3844 C C . GLN A 1 499 ? -22.009 -17.230 42.089 1.00 39.94 499 GLN A C 1
ATOM 3846 O O . GLN A 1 499 ? -21.206 -16.291 42.070 1.00 39.94 499 GLN A O 1
ATOM 3851 N N . PRO A 1 500 ? -23.111 -17.226 42.862 1.00 40.06 500 PRO A N 1
ATOM 3852 C CA . PRO A 1 500 ? -23.439 -16.129 43.767 1.00 40.06 500 PRO A CA 1
ATOM 3853 C C . PRO A 1 500 ? -22.350 -15.941 44.829 1.00 40.06 500 PRO A C 1
ATOM 3855 O O . PRO A 1 500 ? -21.892 -16.914 45.436 1.00 40.06 500 PRO A O 1
ATOM 3858 N N . ILE A 1 501 ? -21.968 -14.695 45.117 1.00 39.44 501 ILE A N 1
ATOM 3859 C CA . ILE A 1 501 ? -21.114 -14.402 46.273 1.00 39.44 501 ILE A CA 1
ATOM 3860 C C . ILE A 1 501 ? -21.981 -14.482 47.540 1.00 39.44 501 ILE A C 1
ATOM 3862 O O . ILE A 1 501 ? -22.901 -13.696 47.730 1.00 39.44 501 ILE A O 1
ATOM 3866 N N . ALA A 1 502 ? -21.667 -15.427 48.430 1.00 40.31 502 ALA A N 1
ATOM 3867 C CA . ALA A 1 502 ? -22.105 -15.444 49.833 1.00 40.31 502 ALA A CA 1
ATOM 3868 C C . ALA A 1 502 ? -23.624 -15.300 50.103 1.00 40.31 502 ALA A C 1
ATOM 3870 O O . ALA A 1 502 ? -24.017 -14.723 51.114 1.00 40.31 502 ALA A O 1
ATOM 3871 N N . GLY A 1 503 ? -24.488 -15.842 49.238 1.00 43.03 503 GLY A N 1
ATOM 3872 C CA . GLY A 1 503 ? -25.933 -15.907 49.501 1.00 43.03 503 GLY A CA 1
ATOM 3873 C C . GLY A 1 503 ? -26.674 -14.562 49.478 1.00 43.03 503 GLY A C 1
ATOM 3874 O O . GLY A 1 503 ? -27.811 -14.506 49.943 1.00 43.03 503 GLY A O 1
ATOM 3875 N N . ALA A 1 504 ? -26.075 -13.499 48.930 1.00 38.41 504 ALA A N 1
ATOM 3876 C CA . ALA A 1 504 ? -26.739 -12.216 48.698 1.00 38.41 504 ALA A CA 1
ATOM 3877 C C . ALA A 1 504 ? -26.418 -11.670 47.296 1.00 38.41 504 ALA A C 1
ATOM 3879 O O . ALA A 1 504 ? -25.305 -11.820 46.800 1.00 38.41 504 ALA A O 1
ATOM 3880 N N . ALA A 1 505 ? -27.409 -11.039 46.661 1.00 36.88 505 ALA A N 1
ATOM 3881 C CA . ALA A 1 505 ? -27.304 -10.482 45.314 1.00 36.88 505 ALA A CA 1
ATOM 3882 C C . ALA A 1 505 ? -26.460 -9.191 45.298 1.00 36.88 505 ALA A C 1
ATOM 3884 O O . ALA A 1 505 ? -26.674 -8.303 46.126 1.00 36.88 505 ALA A O 1
ATOM 3885 N N . THR A 1 506 ? -25.537 -9.050 44.342 1.00 37.28 506 THR A N 1
ATOM 3886 C CA . THR A 1 506 ? -24.664 -7.870 44.191 1.00 37.28 506 THR A CA 1
ATOM 3887 C C . THR A 1 506 ? -24.843 -7.226 42.816 1.00 37.28 506 THR A C 1
ATOM 3889 O O . THR A 1 506 ? -23.922 -7.143 42.006 1.00 37.28 506 THR A O 1
ATOM 3892 N N . CYS A 1 507 ? -26.040 -6.699 42.558 1.00 40.78 507 CYS A N 1
ATOM 3893 C CA . CYS A 1 507 ? -26.298 -5.864 41.388 1.00 40.78 507 CYS A CA 1
ATOM 3894 C C . CYS A 1 507 ? -25.812 -4.422 41.619 1.00 40.78 507 CYS A C 1
ATOM 3896 O O . CYS A 1 507 ? -26.465 -3.658 42.322 1.00 40.78 507 CYS A O 1
ATOM 3898 N N . ASN A 1 508 ? -24.711 -4.014 40.978 1.00 35.81 508 ASN A N 1
ATOM 3899 C CA . ASN A 1 508 ? -24.307 -2.604 40.898 1.00 35.81 508 ASN A CA 1
ATOM 3900 C C . ASN A 1 508 ? -24.517 -2.062 39.475 1.00 35.81 508 ASN A C 1
ATOM 3902 O O . ASN A 1 508 ? -23.650 -2.186 38.613 1.00 35.81 508 ASN A O 1
ATOM 3906 N N . GLY A 1 509 ? -25.669 -1.428 39.251 1.00 37.53 509 GLY A N 1
ATOM 3907 C CA . GLY A 1 509 ? -25.960 -0.590 38.085 1.00 37.53 509 GLY A CA 1
ATOM 3908 C C . GLY A 1 509 ? -27.152 0.322 38.383 1.00 37.53 509 GLY A C 1
ATOM 3909 O O . GLY A 1 509 ? -28.159 -0.146 38.908 1.00 37.53 509 GLY A O 1
ATOM 3910 N N . SER A 1 510 ? -27.034 1.626 38.118 1.00 31.36 510 SER A N 1
ATOM 3911 C CA . SER A 1 510 ? -28.079 2.608 38.423 1.00 31.36 510 SER A CA 1
ATOM 3912 C C . SER A 1 510 ? -29.174 2.635 37.347 1.00 31.36 510 SER A C 1
ATOM 3914 O O . SER A 1 510 ? -28.917 2.570 36.147 1.00 31.36 510 SER A O 1
ATOM 3916 N N . GLU A 1 511 ? -30.421 2.780 37.798 1.00 33.72 511 GLU A N 1
ATOM 3917 C CA . GLU A 1 511 ? -31.681 2.788 37.028 1.00 33.72 511 GLU A CA 1
ATOM 3918 C C . GLU A 1 511 ? -31.744 3.782 35.842 1.00 33.72 511 GLU A C 1
ATOM 3920 O O . GLU A 1 511 ? -32.678 3.753 35.035 1.00 33.72 511 GLU A O 1
ATOM 3925 N N . SER A 1 512 ? -30.771 4.686 35.712 1.00 30.27 512 SER A N 1
ATOM 3926 C CA . SER A 1 512 ? -30.758 5.768 34.724 1.00 30.27 512 SER A CA 1
ATOM 3927 C C . SER A 1 512 ? -30.186 5.380 33.354 1.00 30.27 512 SER A C 1
ATOM 3929 O O . SER A 1 512 ? -30.471 6.077 32.377 1.00 30.27 512 SER A O 1
ATOM 3931 N N . GLU A 1 513 ? -29.462 4.261 33.221 1.00 35.44 513 GLU A N 1
ATOM 3932 C CA . GLU A 1 513 ? -28.903 3.819 31.926 1.00 35.44 513 GLU A CA 1
ATOM 3933 C C . GLU A 1 513 ? -29.896 3.022 31.050 1.00 35.44 513 GLU A C 1
ATOM 3935 O O . GLU A 1 513 ? -29.673 2.862 29.849 1.00 35.44 513 GLU A O 1
ATOM 3940 N N . LEU A 1 514 ? -31.042 2.589 31.594 1.00 31.45 514 LEU A N 1
ATOM 3941 C CA . LEU A 1 514 ? -32.001 1.703 30.906 1.00 31.45 514 LEU A CA 1
ATOM 3942 C C . LEU A 1 514 ? -33.227 2.404 30.285 1.00 31.45 514 LEU A C 1
ATOM 3944 O O . LEU A 1 514 ? -33.996 1.767 29.565 1.00 31.45 514 LEU A O 1
ATOM 3948 N N . LYS A 1 515 ? -33.420 3.718 30.475 1.00 28.52 515 LYS A N 1
ATOM 3949 C CA . LYS A 1 515 ? -34.613 4.432 29.956 1.00 28.52 515 LYS A CA 1
ATOM 3950 C C . LYS A 1 515 ? -34.530 4.917 28.498 1.00 28.52 515 LYS A C 1
ATOM 3952 O O . LYS A 1 515 ? -35.482 5.527 28.022 1.00 28.52 515 LYS A O 1
ATOM 3957 N N . ARG A 1 516 ? -33.458 4.637 27.742 1.00 29.58 516 ARG A N 1
ATOM 3958 C CA . ARG A 1 516 ? -33.332 5.082 26.328 1.00 29.58 516 ARG A CA 1
ATOM 3959 C C . ARG A 1 516 ? -33.690 4.050 25.250 1.00 29.58 516 ARG A C 1
ATOM 3961 O O . ARG A 1 516 ? -33.610 4.374 24.072 1.00 29.58 516 ARG A O 1
ATOM 3968 N N . LEU A 1 517 ? -34.163 2.860 25.617 1.00 27.70 517 LEU A N 1
ATOM 3969 C CA . LEU A 1 517 ? -34.640 1.835 24.674 1.00 27.70 517 LEU A CA 1
ATOM 3970 C C . LEU A 1 517 ? -36.115 1.496 24.924 1.00 27.70 517 LEU A C 1
ATOM 3972 O O . LEU A 1 517 ? -36.463 0.358 25.220 1.00 27.70 517 LEU A O 1
ATOM 3976 N N . LYS A 1 518 ? -37.004 2.492 24.843 1.00 30.27 518 LYS A N 1
ATOM 3977 C CA . LYS A 1 518 ? -38.451 2.235 24.762 1.00 30.27 518 LYS A CA 1
ATOM 3978 C C . LYS A 1 518 ? -39.235 3.397 24.151 1.00 30.27 518 LYS A C 1
ATOM 3980 O O . LYS A 1 518 ? -40.153 3.911 24.764 1.00 30.27 518 LYS A O 1
ATOM 3985 N N . VAL A 1 519 ? -38.896 3.788 22.922 1.00 30.08 519 VAL A N 1
ATOM 3986 C CA . VAL A 1 519 ? -39.871 4.404 22.005 1.00 30.08 519 VAL A CA 1
ATOM 3987 C C . VAL A 1 519 ? -39.510 3.996 20.580 1.00 30.08 519 VAL A C 1
ATOM 3989 O O . VAL A 1 519 ? -38.680 4.636 19.955 1.00 30.08 519 VAL A O 1
ATOM 3992 N N . LEU A 1 520 ? -40.102 2.908 20.095 1.00 27.62 520 LEU A N 1
ATOM 3993 C CA . LEU A 1 520 ? -40.630 2.773 18.734 1.00 27.62 520 LEU A CA 1
ATOM 3994 C C . LEU A 1 520 ? -41.694 1.670 18.823 1.00 27.62 520 LEU A C 1
ATOM 3996 O O . LEU A 1 520 ? -41.415 0.548 19.240 1.00 27.62 520 LEU A O 1
ATOM 4000 N N . GLY A 1 521 ? -42.940 2.095 18.627 1.00 26.45 521 GLY A N 1
ATOM 4001 C CA . GLY A 1 521 ? -44.143 1.437 19.107 1.00 26.45 521 GLY A CA 1
ATOM 4002 C C . GLY A 1 521 ? -44.571 0.186 18.352 1.00 26.45 521 GLY A C 1
ATOM 4003 O O . GLY A 1 521 ? -44.228 -0.049 17.197 1.00 26.45 521 GLY A O 1
ATOM 4004 N N . SER A 1 522 ? -45.399 -0.569 19.067 1.00 29.25 522 SER A N 1
ATOM 4005 C CA . SER A 1 522 ? -46.316 -1.587 18.581 1.00 29.25 522 SER A CA 1
ATOM 4006 C C . SER A 1 522 ? -47.173 -1.090 17.413 1.00 29.25 522 SER A C 1
ATOM 4008 O O . SER A 1 522 ? -47.748 -0.004 17.475 1.00 29.25 522 SER A O 1
ATOM 4010 N N . GLY A 1 523 ? -47.337 -1.948 16.407 1.00 26.45 523 GLY A N 1
ATOM 4011 C CA . GLY A 1 523 ? -48.318 -1.821 15.334 1.00 26.45 523 GLY A CA 1
ATOM 4012 C C . GLY A 1 523 ? -48.808 -3.202 14.889 1.00 26.45 523 GLY A C 1
ATOM 4013 O O . GLY A 1 523 ? -48.190 -3.809 14.032 1.00 26.45 523 GLY A O 1
ATOM 4014 N N . VAL A 1 524 ? -49.849 -3.681 15.582 1.00 31.50 524 VAL A N 1
ATOM 4015 C CA . VAL A 1 524 ? -51.032 -4.496 15.194 1.00 31.50 524 VAL A CA 1
ATOM 4016 C C . VAL A 1 524 ? -50.973 -5.489 13.998 1.00 31.50 524 VAL A C 1
ATOM 4018 O O . VAL A 1 524 ? -50.434 -5.184 12.944 1.00 31.50 524 VAL A O 1
ATOM 4021 N N . PHE A 1 525 ? -51.733 -6.594 14.166 1.00 28.12 525 PHE A N 1
ATOM 4022 C CA . PHE A 1 525 ? -52.170 -7.679 13.245 1.00 28.12 525 PHE A CA 1
ATOM 4023 C C . PHE A 1 525 ? -51.282 -8.944 13.244 1.00 28.12 525 PHE A C 1
ATOM 4025 O O . PHE A 1 525 ? -50.079 -8.854 13.073 1.00 28.12 525 PHE A O 1
ATOM 4032 N N . GLY A 1 526 ? -51.777 -10.174 13.425 1.00 26.23 526 GLY A N 1
ATOM 4033 C CA . GLY A 1 526 ? -53.140 -10.683 13.547 1.00 26.23 526 GLY A CA 1
ATOM 4034 C C . GLY A 1 526 ? -53.157 -12.130 14.077 1.00 26.23 526 GLY A C 1
ATOM 4035 O O . GLY A 1 526 ? -52.130 -12.794 14.194 1.00 26.23 526 GLY A O 1
ATOM 4036 N N . THR A 1 527 ? -54.359 -12.561 14.439 1.00 29.61 527 THR A N 1
ATOM 4037 C CA . THR A 1 527 ? -54.809 -13.897 14.858 1.00 29.61 527 THR A CA 1
ATOM 4038 C C . THR A 1 527 ? -54.437 -15.025 13.889 1.00 29.61 527 THR A C 1
ATOM 4040 O O . THR A 1 527 ? -54.523 -14.803 12.693 1.00 29.61 527 THR A O 1
ATOM 4043 N N . VAL A 1 528 ? -54.189 -16.248 14.394 1.00 27.53 528 VAL A N 1
ATOM 4044 C CA . VAL A 1 528 ? -54.826 -17.510 13.936 1.00 27.53 528 VAL A CA 1
ATOM 4045 C C . VAL A 1 528 ? -54.756 -18.558 15.065 1.00 27.53 528 VAL A C 1
ATOM 4047 O O . VAL A 1 528 ? -53.692 -18.843 15.604 1.00 27.53 528 VAL A O 1
ATOM 4050 N N . HIS A 1 529 ? -55.920 -19.126 15.394 1.00 29.80 529 HIS A N 1
ATOM 4051 C CA . HIS A 1 529 ? -56.125 -20.339 16.193 1.00 29.80 529 HIS A CA 1
ATOM 4052 C C . HIS A 1 529 ? -55.560 -21.593 15.503 1.00 29.80 529 HIS A C 1
ATOM 4054 O O . HIS A 1 529 ? -55.879 -21.827 14.339 1.00 29.80 529 HIS A O 1
ATOM 4060 N N . LYS A 1 530 ? -54.907 -22.492 16.242 1.00 34.38 530 LYS A N 1
ATOM 4061 C CA . LYS A 1 530 ? -55.553 -23.649 16.888 1.00 34.38 530 LYS A CA 1
ATOM 4062 C C . LYS A 1 530 ? -54.592 -24.314 17.862 1.00 34.38 530 LYS A C 1
ATOM 4064 O O . LYS A 1 530 ? -53.396 -24.399 17.513 1.00 34.38 530 LYS A O 1
#

Radius of gyration: 28.28 Å; Cα contacts (8 Å, |Δi|>4): 1111; chains: 1; bounding box: 96×47×86 Å

Organism: NCBI:txid40157

Nearest PDB structures (foldseek):
  3p11-assembly1_A  TM=5.095E-01  e=1.045E-52  Homo sapiens
  6kbi-assembly1_A  TM=4.929E-01  e=1.157E-52  Homo sapiens
  1m6b-assembly2_B  TM=4.824E-01  e=7.701E-53  Homo sapiens
  4p59-assembly1_A  TM=4.634E-01  e=1.004E-53  Homo sapiens
  6kbi-assembly1_B-2  TM=4.944E-01  e=2.221E-51  Homo sapiens

pLDDT: mean 74.57, std 21.64, range [24.17, 97.06]

Solvent-accessible surface area (backbone atoms only — not comparable to full-atom values): 29590 Å² total; per-residue (Å²): 119,79,71,64,60,56,55,55,54,59,65,63,60,76,77,61,79,84,82,75,65,72,86,77,55,54,74,72,56,45,58,64,56,51,79,76,53,59,76,70,61,53,52,55,53,36,70,74,45,17,70,65,45,46,56,38,52,49,72,73,36,52,84,31,46,66,44,91,39,66,50,78,51,55,32,38,53,60,88,62,84,58,66,49,45,37,51,24,31,36,34,40,13,23,39,40,39,34,50,23,23,30,49,65,40,49,31,46,49,24,25,40,34,44,25,80,40,47,51,95,82,46,21,20,34,40,37,37,41,21,44,42,96,91,51,92,42,21,27,34,42,72,38,48,70,45,35,45,32,48,76,31,58,41,72,44,78,50,70,42,88,56,42,33,50,71,60,82,82,42,80,91,79,45,74,50,56,55,48,64,66,56,43,95,89,63,84,85,69,85,60,77,67,75,70,67,44,30,88,90,32,93,84,36,34,62,38,59,51,82,83,30,26,34,30,89,40,36,26,61,27,29,81,38,56,47,48,60,32,32,72,37,45,61,47,22,32,50,93,64,31,32,33,88,65,56,46,49,57,57,41,79,38,85,89,77,75,40,76,40,81,34,92,75,31,22,28,34,45,91,52,32,43,32,80,66,69,61,90,62,40,29,39,45,96,52,30,46,33,86,66,59,58,88,67,30,38,82,42,78,55,97,90,40,41,31,46,40,72,43,98,60,89,56,81,48,67,29,81,34,27,28,95,94,43,99,34,69,35,52,25,59,89,52,54,76,71,40,60,73,20,36,31,33,49,43,23,45,27,30,37,56,53,16,46,68,22,30,77,91,79,72,39,55,51,33,61,70,74,63,53,52,39,42,43,54,22,30,35,33,36,6,22,44,38,38,51,39,71,60,80,90,49,41,48,44,50,38,36,32,46,26,29,37,32,26,23,68,42,54,50,86,87,39,23,17,36,37,40,30,60,31,62,56,25,39,39,61,45,50,76,42,55,56,38,34,48,28,53,18,43,37,42,32,46,18,57,46,27,34,72,70,85,78,52,63,63,72,76,29,32,76,45,88,53,64,75,45,74,47,70,40,36,51,71,80,76,48,70,79,64,88,68,64,48,68,57,95,89,40,77,43,85,62,61,101,83,67,76,80,62,89,90,54,89,76,68,87,75,71,83,79,78,68,74,84,81,79,86,81,81,90,79,87,88,81,90,83,92,131

Sequence (530 aa):
MALVTLVAIVALVAVVAPVALVAMVAPVTLVALVAAVAPVTLVAVVAAVAPHQYQTLHKMYNNCEIVMGNLEIVLIDHTQDLSFLQTIREVTGYILIAMNVFSALPLQNLRVIRGTQFYEERFALFVLLNYNPNTTHALRQLGLNQLTEILAGGVYIEKNAQLCHVDTRCPGGARWCPAVPRCPGDRAVPAVTKTICAPQCNGRCFGRAPNECCHEECAGGCTGPLRTHCFACRHFNDSGSCVPLCPQPLIYNKLTFQLEPNPDTKYQYGGVCVRQCPHNFVVDQSSCVRACPNDKMEVEKNGLKICEPCAGLCPKACEGTGAGSKYQTVDSSNIDTFINCTKILGNLDFLITGLEGDPWRNISALDPEKLNVFRTVREITGYLNIQSWPKHMNNFSVFSNLETIGGRSLYNRGFSLLIMKNENVTSLGLRSLREVSAGRVYITENRRLCFLHTVHWAALRRSRADLDIRNNRPRSKCRAEPREFSQGGECSECHPECQPIAGAATCNGSESELKRLKVLGSGVFGTVHK